Protein AF-0000000075248422 (afdb_homodimer)

Organism: NCBI:txid1955775

Foldseek 3Di:
DLLVVCVVLVHDSDDDPVVSVVVSVVSVCCVCCVVPCPVVVVCPVVPDEEEDEDDDDDDDPPVVRVVRRVVRRVVCVVVVQWDWDQAPNGIYTYGPVCNVVVNCVVCVVVVVVVVVVVVVVVVVVVVVVVVVVVVVVVVVVVVVVVVVVVVLVVLLVLLVVLVCCVPPVVNHDPVSVVSVVVNCCSVLWDFLQVLLCQCPPDNHDPPQVVSCVQQVDGSVCCNPQADAPLSRVLSRLSNSQVSDPPHDFDPCLVVLVNQLSVQCVVVSNDNPCCVPCPRSNNVSSVVNVVRRDD/DLLVLCVVLVHDSDDDPVVSVVVVVVSVCCVCCVVVCPVVVVCPVVPDEEEDEDFDDDDDPPVVRVVRCVVRRVVCVVVVQWDWDQAPNGIYTYGPVCNVVVNCVVCVVVVVVVVVVVVVVVVVVVVVVVVVVVVVVVVVVVVVVVVVVVVLVVLLVLLVVLVCCVPPVVNHDPVSVVSVVVNCCSVLWDFLQVLLCQQDDDPHDPPQVVSCQQQVDGSVCCNPQADAPLSRVLSRLSNSQVSDPVHDFDPCLVVLVNQLSVQCVVVSNDNPCCVPCPRSNNVSSVVNVVRRDD

Solvent-accessible surface area (backbone atoms only — not comparable to full-atom values): 31397 Å² total; per-residue (Å²): 110,70,50,60,57,28,49,75,70,72,41,85,61,80,78,54,69,73,57,53,51,49,51,51,49,49,50,48,46,49,53,49,39,54,70,59,46,51,74,72,53,74,72,50,79,62,52,52,31,50,25,35,43,44,32,80,34,61,66,60,57,63,71,54,34,49,52,49,34,48,52,46,43,51,49,43,52,73,67,62,44,58,38,77,44,71,54,95,83,40,64,34,35,25,21,82,67,21,47,61,34,53,49,33,42,65,42,42,60,59,50,51,51,52,40,53,52,50,51,51,50,37,52,51,51,50,53,48,38,53,52,50,52,51,48,40,53,52,47,51,52,51,39,54,58,40,48,55,46,41,50,53,46,50,42,43,48,49,17,44,54,30,45,30,29,44,72,66,66,65,66,54,48,73,65,30,52,50,40,34,55,53,20,44,44,62,61,64,30,39,47,60,67,67,53,28,54,42,51,42,85,88,87,40,59,78,62,60,65,58,49,25,72,40,50,67,45,55,45,70,49,45,71,73,52,60,76,32,64,70,59,51,50,49,32,15,50,48,20,26,49,68,53,33,85,84,55,82,73,58,91,57,50,63,58,32,48,49,49,24,49,51,34,31,56,73,53,67,47,57,71,57,45,76,79,38,74,81,36,68,38,29,47,27,46,53,56,34,59,69,65,54,82,132,111,70,49,60,56,28,50,74,70,74,40,86,61,82,79,54,69,71,56,53,50,52,51,49,51,47,50,48,47,48,52,50,40,54,69,57,48,51,73,72,53,73,72,50,82,61,53,52,31,49,25,35,44,43,32,80,33,61,65,60,58,62,72,55,34,49,53,49,34,48,53,45,42,51,47,43,52,74,67,63,45,58,39,76,44,70,55,94,83,39,64,34,37,25,22,82,67,20,47,59,32,52,48,33,41,66,43,44,61,60,50,51,52,52,41,52,52,49,51,50,50,35,52,52,50,50,53,48,37,54,52,51,52,49,48,40,54,51,47,50,51,51,40,55,58,38,50,56,46,41,50,53,47,49,40,43,47,48,17,44,54,31,45,29,29,44,73,67,66,64,67,54,47,74,66,30,51,51,39,34,56,52,22,45,45,61,62,64,29,40,47,60,66,67,52,27,54,44,52,40,88,87,91,42,58,78,62,59,65,59,48,25,70,40,50,70,45,54,44,69,50,44,71,73,52,62,74,33,64,70,59,51,51,50,32,14,48,49,20,25,49,70,54,32,85,85,55,83,73,58,90,58,50,65,59,32,48,50,49,24,49,52,34,31,57,75,54,69,47,58,70,57,46,76,80,37,75,80,37,66,37,30,46,27,47,52,57,35,60,70,65,53,83,132

Radius of gyration: 44.43 Å; Cα contacts (8 Å, |Δi|>4): 725; chains: 2; bounding box: 63×119×94 Å

InterPro domains:
  IPR003034 SAP domain [PS50800] (1-28)
  IPR036361 SAP domain superfamily [G3DSA:1.10.720.30] (1-45)

Structure (mmCIF, N/CA/C/O backbone):
data_AF-0000000075248422-model_v1
#
loop_
_entity.id
_entity.type
_entity.pdbx_description
1 polymer 'SAP domain-containing protein'
#
loop_
_atom_site.group_PDB
_atom_site.id
_atom_site.type_symbol
_atom_site.label_atom_id
_atom_site.label_alt_id
_atom_site.label_comp_id
_atom_site.label_asym_id
_atom_site.label_entity_id
_atom_site.label_seq_id
_atom_site.pdbx_PDB_ins_code
_atom_site.Cartn_x
_atom_site.Cartn_y
_atom_site.Cartn_z
_atom_site.occupancy
_atom_site.B_iso_or_equiv
_atom_site.auth_seq_id
_atom_site.auth_comp_id
_atom_site.auth_asym_id
_atom_site.auth_atom_id
_atom_site.pdbx_PDB_model_num
ATOM 1 N N . GLU A 1 1 ? -15.172 -48.062 13.805 1 65.5 1 GLU A N 1
ATOM 2 C CA . GLU A 1 1 ? -14.578 -47.781 12.492 1 65.5 1 GLU A CA 1
ATOM 3 C C . GLU A 1 1 ? -13.516 -48.844 12.156 1 65.5 1 GLU A C 1
ATOM 5 O O . GLU A 1 1 ? -13.492 -49.375 11.047 1 65.5 1 GLU A O 1
ATOM 10 N N . LEU A 1 2 ? -12.711 -49.25 13 1 71.62 2 LEU A N 1
ATOM 11 C CA . LEU A 1 2 ? -11.672 -50.25 12.766 1 71.62 2 LEU A CA 1
ATOM 12 C C . LEU A 1 2 ? -12.281 -51.625 12.484 1 71.62 2 LEU A C 1
ATOM 14 O O . LEU A 1 2 ? -11.844 -52.312 11.57 1 71.62 2 LEU A O 1
ATOM 18 N N . ARG A 1 3 ? -13.312 -52 13.094 1 71.31 3 ARG A N 1
ATOM 19 C CA . ARG A 1 3 ? -13.984 -53.281 12.883 1 71.31 3 ARG A CA 1
ATOM 20 C C . ARG A 1 3 ? -14.703 -53.281 11.539 1 71.31 3 ARG A C 1
ATOM 22 O O . ARG A 1 3 ? -14.711 -54.312 10.844 1 71.31 3 ARG A O 1
ATOM 29 N N . CYS A 1 4 ? -15.266 -52.188 11.148 1 72.88 4 CYS A N 1
ATOM 30 C CA . CYS A 1 4 ? -15.906 -52.094 9.844 1 72.88 4 CYS A CA 1
ATOM 31 C C . CYS A 1 4 ? -14.875 -52.219 8.727 1 72.88 4 CYS A C 1
ATOM 33 O O . CYS A 1 4 ? -15.125 -52.875 7.707 1 72.88 4 CYS A O 1
ATOM 35 N N . GLN A 1 5 ? -13.664 -51.656 8.781 1 71.06 5 GLN A N 1
ATOM 36 C CA . GLN A 1 5 ? -12.602 -51.75 7.789 1 71.06 5 GLN A CA 1
ATOM 37 C C . GLN A 1 5 ? -12.047 -53.188 7.715 1 71.06 5 GLN A C 1
ATOM 39 O O . GLN A 1 5 ? -11.773 -53.688 6.629 1 71.06 5 GLN A O 1
ATOM 44 N N . LEU A 1 6 ? -12.031 -53.844 8.719 1 70.62 6 LEU A N 1
ATOM 45 C CA . LEU A 1 6 ? -11.531 -55.219 8.734 1 70.62 6 LEU A CA 1
ATOM 46 C C . LEU A 1 6 ? -12.547 -56.156 8.117 1 70.62 6 LEU A C 1
ATOM 48 O O . LEU A 1 6 ? -12.18 -57.062 7.352 1 70.62 6 LEU A O 1
ATOM 52 N N . LYS A 1 7 ? -13.852 -55.969 8.352 1 69.81 7 LYS A N 1
ATOM 53 C CA . LYS A 1 7 ? -14.891 -56.781 7.754 1 69.81 7 LYS A CA 1
ATOM 54 C C . LYS A 1 7 ? -14.977 -56.562 6.246 1 69.81 7 LYS A C 1
ATOM 56 O O . LYS A 1 7 ? -15.195 -57.5 5.484 1 69.81 7 LYS A O 1
ATOM 61 N N . ALA A 1 8 ? -14.641 -55.375 5.812 1 69.31 8 ALA A N 1
ATOM 62 C CA . ALA A 1 8 ? -14.641 -55.062 4.383 1 69.31 8 ALA A CA 1
ATOM 63 C C . ALA A 1 8 ? -13.477 -55.75 3.67 1 69.31 8 ALA A C 1
ATOM 65 O O . ALA A 1 8 ? -13.578 -56.062 2.484 1 69.31 8 ALA A O 1
ATOM 66 N N . LEU A 1 9 ? -12.43 -56.062 4.398 1 66.81 9 LEU A N 1
ATOM 67 C CA . LEU A 1 9 ? -11.258 -56.75 3.846 1 66.81 9 LEU A CA 1
ATOM 68 C C . LEU A 1 9 ? -11.328 -58.25 4.105 1 66.81 9 LEU A C 1
ATOM 70 O O . LEU A 1 9 ? -10.406 -59 3.748 1 66.81 9 LEU A O 1
ATOM 74 N N . GLY A 1 10 ? -12.531 -58.812 4.574 1 67.12 10 GLY A N 1
ATOM 75 C CA . GLY A 1 10 ? -12.789 -60.219 4.848 1 67.12 10 GLY A CA 1
ATOM 76 C C . GLY A 1 10 ? -11.977 -60.75 6 1 67.12 10 GLY A C 1
ATOM 77 O O . GLY A 1 10 ? -11.75 -61.969 6.094 1 67.12 10 GLY A O 1
ATOM 78 N N . LEU A 1 11 ? -11.453 -59.875 6.828 1 68.5 11 LEU A N 1
ATOM 79 C CA . LEU A 1 11 ? -10.602 -60.312 7.926 1 68.5 11 LEU A CA 1
ATOM 80 C C . LEU A 1 11 ? -11.406 -60.438 9.219 1 68.5 11 LEU A C 1
ATOM 82 O O . LEU A 1 11 ? -12.453 -59.812 9.367 1 68.5 11 LEU A O 1
ATOM 86 N N . SER A 1 12 ? -11.039 -61.375 10.055 1 73.25 12 SER A N 1
ATOM 87 C CA . SER A 1 12 ? -11.711 -61.594 11.328 1 73.25 12 SER A CA 1
ATOM 88 C C . SER A 1 12 ? -11.719 -60.312 12.18 1 73.25 12 SER A C 1
ATOM 90 O O . SER A 1 12 ? -10.688 -59.656 12.336 1 73.25 12 SER A O 1
ATOM 92 N N . SER A 1 13 ? -12.82 -59.75 12.555 1 68.75 13 SER A N 1
ATOM 93 C CA . SER A 1 13 ? -13.039 -58.5 13.273 1 68.75 13 SER A CA 1
ATOM 94 C C . SER A 1 13 ? -13.148 -58.719 14.773 1 68.75 13 SER A C 1
ATOM 96 O O . SER A 1 13 ? -13.531 -57.812 15.523 1 68.75 13 SER A O 1
ATOM 98 N N . THR A 1 14 ? -12.82 -59.844 15.383 1 73.88 14 THR A N 1
ATOM 99 C CA . THR A 1 14 ? -12.922 -60.125 16.812 1 73.88 14 THR A CA 1
ATOM 100 C C . THR A 1 14 ? -11.562 -60 17.484 1 73.88 14 THR A C 1
ATOM 102 O O . THR A 1 14 ? -10.539 -60.375 16.906 1 73.88 14 THR A O 1
ATOM 105 N N . GLY A 1 15 ? -11.219 -59.25 18.641 1 66.12 15 GLY A N 1
ATOM 106 C CA . GLY A 1 15 ? -10.023 -59.094 19.453 1 66.12 15 GLY A CA 1
ATOM 107 C C . GLY A 1 15 ? -9.805 -57.656 19.922 1 66.12 15 GLY A C 1
ATOM 108 O O . GLY A 1 15 ? -10.664 -56.781 19.703 1 66.12 15 GLY A O 1
ATOM 109 N N . ARG A 1 16 ? -8.789 -57.344 20.625 1 71.75 16 ARG A N 1
ATOM 110 C CA . ARG A 1 16 ? -8.469 -56 21.156 1 71.75 16 ARG A CA 1
ATOM 111 C C . ARG A 1 16 ? -8.07 -55.062 20.047 1 71.75 16 ARG A C 1
ATOM 113 O O . ARG A 1 16 ? -7.582 -55.469 19 1 71.75 16 ARG A O 1
ATOM 120 N N . LYS A 1 17 ? -8.281 -53.719 20.266 1 69.62 17 LYS A N 1
ATOM 121 C CA . LYS A 1 17 ? -8.016 -52.688 19.281 1 69.62 17 LYS A CA 1
ATOM 122 C C . LYS A 1 17 ? -6.598 -52.812 18.719 1 69.62 17 LYS A C 1
ATOM 124 O O . LYS A 1 17 ? -6.379 -52.656 17.516 1 69.62 17 LYS A O 1
ATOM 129 N N . ALA A 1 18 ? -5.633 -53.031 19.594 1 75.31 18 ALA A N 1
ATOM 130 C CA . ALA A 1 18 ? -4.238 -53.125 19.172 1 75.31 18 ALA A CA 1
ATOM 131 C C . ALA A 1 18 ? -4.055 -54.281 18.203 1 75.31 18 ALA A C 1
ATOM 133 O O . ALA A 1 18 ? -3.316 -54.188 17.219 1 75.31 18 ALA A O 1
ATOM 134 N N . SER A 1 19 ? -4.691 -55.344 18.453 1 73.12 19 SER A N 1
ATOM 135 C CA . SER A 1 19 ? -4.617 -56.5 17.578 1 73.12 19 SER A CA 1
ATOM 136 C C . SER A 1 19 ? -5.352 -56.25 16.266 1 73.12 19 SER A C 1
ATOM 138 O O . SER A 1 19 ? -4.91 -56.688 15.203 1 73.12 19 SER A O 1
ATOM 140 N N . LEU A 1 20 ? -6.512 -55.562 16.359 1 71.81 20 LEU A N 1
ATOM 141 C CA . LEU A 1 20 ? -7.266 -55.219 15.148 1 71.81 20 LEU A CA 1
ATOM 142 C C . LEU A 1 20 ? -6.496 -54.25 14.289 1 71.81 20 LEU A C 1
ATOM 144 O O . LEU A 1 20 ? -6.477 -54.375 13.062 1 71.81 20 LEU A O 1
ATOM 148 N N . LEU A 1 21 ? -5.746 -53.344 14.828 1 73.94 21 LEU A N 1
ATOM 149 C CA . LEU A 1 21 ? -4.898 -52.375 14.117 1 73.94 21 LEU A CA 1
ATOM 150 C C . LEU A 1 21 ? -3.703 -53.094 13.484 1 73.94 21 LEU A C 1
ATOM 152 O O . LEU A 1 21 ? -3.318 -52.781 12.352 1 73.94 21 LEU A O 1
ATOM 156 N N . GLN A 1 22 ? -3.09 -54 14.102 1 72.44 22 GLN A N 1
ATOM 157 C CA . GLN A 1 22 ? -1.981 -54.781 13.555 1 72.44 22 GLN A CA 1
ATOM 158 C C . GLN A 1 22 ? -2.439 -55.656 12.391 1 72.44 22 GLN A C 1
ATOM 160 O O . GLN A 1 22 ? -1.735 -55.781 11.383 1 72.44 22 GLN A O 1
ATOM 165 N N . ARG A 1 23 ? -3.584 -56.219 12.43 1 72.56 23 ARG A N 1
ATOM 166 C CA . ARG A 1 23 ? -4.129 -57.031 11.328 1 72.56 23 ARG A CA 1
ATOM 167 C C . ARG A 1 23 ? -4.457 -56.156 10.133 1 72.56 23 ARG A C 1
ATOM 169 O O . ARG A 1 23 ? -4.223 -56.531 8.984 1 72.56 23 ARG A O 1
ATOM 176 N N . LEU A 1 24 ? -5.004 -55 10.383 1 69.12 24 LEU A N 1
ATOM 177 C CA . LEU A 1 24 ? -5.242 -54.031 9.297 1 69.12 24 LEU A CA 1
ATOM 178 C C . LEU A 1 24 ? -3.926 -53.562 8.695 1 69.12 24 LEU A C 1
ATOM 180 O O . LEU A 1 24 ? -3.803 -53.469 7.469 1 69.12 24 LEU A O 1
ATOM 184 N N . GLN A 1 25 ? -2.91 -53.281 9.398 1 66.5 25 GLN A N 1
ATOM 185 C CA . GLN A 1 25 ? -1.594 -52.906 8.898 1 66.5 25 GLN A CA 1
ATOM 186 C C . GLN A 1 25 ? -0.931 -54.062 8.156 1 66.5 25 GLN A C 1
ATOM 188 O O . GLN A 1 25 ? -0.332 -53.844 7.098 1 66.5 25 GLN A O 1
ATOM 193 N N . THR A 1 26 ? -0.982 -55.25 8.609 1 63.25 26 THR A N 1
ATOM 194 C CA . THR A 1 26 ? -0.448 -56.406 7.918 1 63.25 26 THR A CA 1
ATOM 195 C C . THR A 1 26 ? -1.216 -56.688 6.629 1 63.25 26 THR A C 1
ATOM 197 O O . THR A 1 26 ? -0.623 -57.031 5.609 1 63.25 26 THR A O 1
ATOM 200 N N . ALA A 1 27 ? -2.553 -56.594 6.637 1 58.62 27 ALA A N 1
ATOM 201 C CA . ALA A 1 27 ? -3.352 -56.781 5.422 1 58.62 27 ALA A CA 1
ATOM 202 C C . ALA A 1 27 ? -3.061 -55.656 4.426 1 58.62 27 ALA A C 1
ATOM 204 O O . ALA A 1 27 ? -2.998 -55.875 3.217 1 58.62 27 ALA A O 1
ATOM 205 N N . GLN A 1 28 ? -2.914 -54.469 4.895 1 53.09 28 GLN A N 1
ATOM 206 C CA . GLN A 1 28 ? -2.512 -53.375 4.023 1 53.09 28 GLN A CA 1
ATOM 207 C C . GLN A 1 28 ? -1.077 -53.562 3.539 1 53.09 28 GLN A C 1
ATOM 209 O O . GLN A 1 28 ? -0.762 -53.25 2.387 1 53.09 28 GLN A O 1
ATOM 214 N N . GLU A 1 29 ? -0.144 -54 4.328 1 53.44 29 GLU A N 1
ATOM 215 C CA . GLU A 1 29 ? 1.208 -54.344 3.904 1 53.44 29 GLU A CA 1
ATOM 216 C C . GLU A 1 29 ? 1.197 -55.531 2.961 1 53.44 29 GLU A C 1
ATOM 218 O O . GLU A 1 29 ? 1.965 -55.594 1.998 1 53.44 29 GLU A O 1
ATOM 223 N N . THR A 1 30 ? 0.415 -56.562 3.232 1 46.72 30 THR A N 1
ATOM 224 C CA . THR A 1 30 ? 0.281 -57.688 2.314 1 46.72 30 THR A CA 1
ATOM 225 C C . THR A 1 30 ? -0.408 -57.25 1.023 1 46.72 30 THR A C 1
ATOM 227 O O . THR A 1 30 ? -0.079 -57.75 -0.058 1 46.72 30 THR A O 1
ATOM 230 N N . LEU A 1 31 ? -1.504 -56.438 1.026 1 44.81 31 LEU A N 1
ATOM 231 C CA . LEU A 1 31 ? -2.098 -55.875 -0.186 1 44.81 31 LEU A CA 1
ATOM 232 C C . LEU A 1 31 ? -1.132 -54.906 -0.875 1 44.81 31 LEU A C 1
ATOM 234 O O . LEU A 1 31 ? -1.065 -54.875 -2.105 1 44.81 31 LEU A O 1
ATOM 238 N N . THR A 1 32 ? -0.406 -53.938 -0.139 1 42.31 32 THR A N 1
ATOM 239 C CA . THR A 1 32 ? 0.642 -53.125 -0.769 1 42.31 32 THR A CA 1
ATOM 240 C C . THR A 1 32 ? 1.822 -54 -1.169 1 42.31 32 THR A C 1
ATOM 242 O O . THR A 1 32 ? 2.514 -53.719 -2.148 1 42.31 32 THR A O 1
ATOM 245 N N . LYS A 1 33 ? 2.188 -54.938 -0.442 1 42.62 33 LYS A N 1
ATOM 246 C CA . LYS A 1 33 ? 3.234 -55.875 -0.832 1 42.62 33 LYS A CA 1
ATOM 247 C C . LYS A 1 33 ? 2.77 -56.75 -1.974 1 42.62 33 LYS A C 1
ATOM 249 O O . LYS A 1 33 ? 3.588 -57.312 -2.709 1 42.62 33 LYS A O 1
ATOM 254 N N . SER A 1 34 ? 1.463 -57.031 -1.855 1 31.78 34 SER A N 1
ATOM 255 C CA . SER A 1 34 ? 1.058 -57.844 -2.996 1 31.78 34 SER A CA 1
ATOM 256 C C . SER A 1 34 ? 1.136 -57.062 -4.297 1 31.78 34 SER A C 1
ATOM 258 O O . SER A 1 34 ? 1.411 -57.625 -5.355 1 31.78 34 SER A O 1
ATOM 260 N N . ASP A 1 35 ? 0.463 -55.719 -4.418 1 33.72 35 ASP A N 1
ATOM 261 C CA . ASP A 1 35 ? 0.598 -55.062 -5.711 1 33.72 35 ASP A CA 1
ATOM 262 C C . ASP A 1 35 ? 2.037 -54.594 -5.949 1 33.72 35 ASP A C 1
ATOM 264 O O . ASP A 1 35 ? 2.461 -54.438 -7.094 1 33.72 35 ASP A O 1
ATOM 268 N N . SER A 1 36 ? 2.623 -53.969 -4.871 1 31.75 36 SER A N 1
ATOM 269 C CA . SER A 1 36 ? 3.99 -53.531 -5.156 1 31.75 36 SER A CA 1
ATOM 270 C C . SER A 1 36 ? 4.949 -54.719 -5.16 1 31.75 36 SER A C 1
ATOM 272 O O . SER A 1 36 ? 6.156 -54.562 -5.324 1 31.75 36 SER A O 1
ATOM 274 N N . ALA A 1 37 ? 4.66 -55.719 -4.289 1 31.94 37 ALA A N 1
ATOM 275 C CA . ALA A 1 37 ? 5.633 -56.781 -4.43 1 31.94 37 ALA A CA 1
ATOM 276 C C . ALA A 1 37 ? 5.734 -57.25 -5.883 1 31.94 37 ALA A C 1
ATOM 278 O O . ALA A 1 37 ? 5 -58.156 -6.309 1 31.94 37 ALA A O 1
ATOM 279 N N . SER A 1 38 ? 5.504 -56.188 -6.703 1 27.86 38 SER A N 1
ATOM 280 C CA . SER A 1 38 ? 6.344 -56.531 -7.844 1 27.86 38 SER A CA 1
ATOM 281 C C . SER A 1 38 ? 7.691 -57.094 -7.387 1 27.86 38 SER A C 1
ATOM 283 O O . SER A 1 38 ? 8.359 -56.469 -6.543 1 27.86 38 SER A O 1
ATOM 285 N N . SER A 1 39 ? 7.746 -58.281 -7.152 1 30.44 39 SER A N 1
ATOM 286 C CA . SER A 1 39 ? 9 -59 -6.934 1 30.44 39 SER A CA 1
ATOM 287 C C . SER A 1 39 ? 10.188 -58.219 -7.492 1 30.44 39 SER A C 1
ATOM 289 O O . SER A 1 39 ? 10.328 -58.094 -8.711 1 30.44 39 SER A O 1
ATOM 291 N N . ASP A 1 40 ? 10.484 -57.125 -6.863 1 31.47 40 ASP A N 1
ATOM 292 C CA . ASP A 1 40 ? 11.883 -56.719 -6.984 1 31.47 40 ASP A CA 1
ATOM 293 C C . ASP A 1 40 ? 12.828 -57.906 -6.77 1 31.47 40 ASP A C 1
ATOM 295 O O . ASP A 1 40 ? 13.32 -58.094 -5.66 1 31.47 40 ASP A O 1
ATOM 299 N N . SER A 1 41 ? 12.445 -59.156 -6.828 1 31.78 41 SER A N 1
ATOM 300 C CA . SER A 1 41 ? 13.609 -60.031 -6.883 1 31.78 41 SER A CA 1
ATOM 301 C C . SER A 1 41 ? 14.797 -59.344 -7.547 1 31.78 41 SER A C 1
ATOM 303 O O . SER A 1 41 ? 14.625 -58.562 -8.484 1 31.78 41 SER A O 1
ATOM 305 N N . PRO A 1 42 ? 15.898 -59.031 -6.73 1 32.91 42 PRO A N 1
ATOM 306 C CA . PRO A 1 42 ? 17.062 -58.594 -7.5 1 32.91 42 PRO A CA 1
ATOM 307 C C . PRO A 1 42 ? 16.984 -58.969 -8.969 1 32.91 42 PRO A C 1
ATOM 309 O O . PRO A 1 42 ? 16.594 -60.094 -9.297 1 32.91 42 PRO A O 1
ATOM 312 N N . GLN A 1 43 ? 16.469 -58.062 -9.766 1 34.03 43 GLN A N 1
ATOM 313 C CA . GLN A 1 43 ? 16.625 -58.406 -11.172 1 34.03 43 GLN A CA 1
ATOM 314 C C . GLN A 1 43 ? 17.906 -59.219 -11.391 1 34.03 43 GLN A C 1
ATOM 316 O O . GLN A 1 43 ? 19.016 -58.688 -11.266 1 34.03 43 GLN A O 1
ATOM 321 N N . THR A 1 44 ? 18.078 -60.25 -10.641 1 37.78 44 THR A N 1
ATOM 322 C CA . THR A 1 44 ? 19.125 -61.094 -11.219 1 37.78 44 THR A CA 1
ATOM 323 C C . THR A 1 44 ? 19.344 -60.75 -12.695 1 37.78 44 THR A C 1
ATOM 325 O O . THR A 1 44 ? 18.422 -60.312 -13.383 1 37.78 44 THR A O 1
ATOM 328 N N . PRO A 1 45 ? 20.516 -60.312 -13.117 1 43.47 45 PRO A N 1
ATOM 329 C CA . PRO A 1 45 ? 20.625 -60.062 -14.555 1 43.47 45 PRO A CA 1
ATOM 330 C C . PRO A 1 45 ? 19.5 -60.719 -15.352 1 43.47 45 PRO A C 1
ATOM 332 O O . PRO A 1 45 ? 19.281 -61.906 -15.227 1 43.47 45 PRO A O 1
ATOM 335 N N . ASP A 1 46 ? 18.281 -60.188 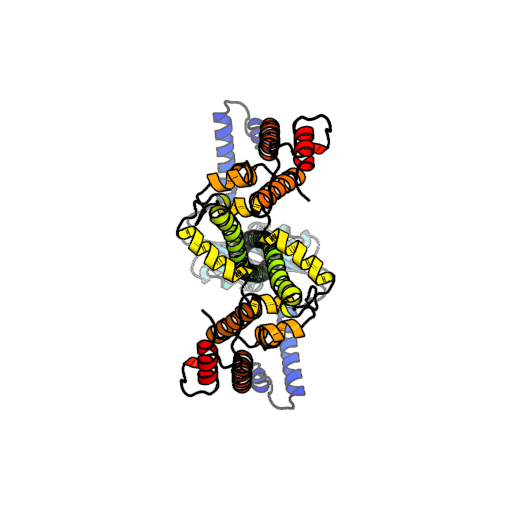-15.32 1 52.97 46 ASP A N 1
ATOM 336 C CA . ASP A 1 46 ? 17.016 -60.625 -15.898 1 52.97 46 ASP A CA 1
ATOM 337 C C . ASP A 1 46 ? 17.266 -61.719 -16.969 1 52.97 46 ASP A C 1
ATOM 339 O O . ASP A 1 46 ? 17.828 -61.406 -18.016 1 52.97 46 ASP A O 1
ATOM 343 N N . VAL A 1 47 ? 17.531 -62.812 -16.422 1 73 47 VAL A N 1
ATOM 344 C CA . VAL A 1 47 ? 17.922 -64 -17.125 1 73 47 VAL A CA 1
ATOM 345 C C . VAL A 1 47 ? 16.922 -64.312 -18.234 1 73 47 VAL A C 1
ATOM 347 O O . VAL A 1 47 ? 17.172 -65.188 -19.094 1 73 47 VAL A O 1
ATOM 350 N N . HIS A 1 48 ? 15.797 -63.562 -18.109 1 86.62 48 HIS A N 1
ATOM 351 C CA . HIS A 1 48 ? 14.844 -63.875 -19.156 1 86.62 48 HIS A CA 1
ATOM 352 C C . HIS A 1 48 ? 14.438 -62.625 -19.922 1 86.62 48 HIS A C 1
ATOM 354 O O . HIS A 1 48 ? 14.539 -61.5 -19.406 1 86.62 48 HIS A O 1
ATOM 360 N N . CYS A 1 49 ? 14.266 -62.656 -21.062 1 89.75 49 CYS A N 1
ATOM 361 C CA . CYS A 1 49 ? 13.719 -61.594 -21.875 1 89.75 49 CYS A CA 1
ATOM 362 C C . CYS A 1 49 ? 12.5 -62.062 -22.672 1 89.75 49 CYS A C 1
ATOM 364 O O . CYS A 1 49 ? 12.188 -63.25 -22.672 1 89.75 49 CYS A O 1
ATOM 366 N N . ASP A 1 50 ? 11.75 -61.125 -23.141 1 91.94 50 ASP A N 1
ATOM 367 C CA . ASP A 1 50 ? 10.531 -61.469 -23.859 1 91.94 50 ASP A CA 1
ATOM 368 C C . ASP A 1 50 ? 10.789 -61.531 -25.375 1 91.94 50 ASP A C 1
ATOM 370 O O . ASP A 1 50 ? 11.633 -60.781 -25.891 1 91.94 50 ASP A O 1
ATOM 374 N N . ALA A 1 51 ? 10.219 -62.469 -25.984 1 95.31 51 ALA A N 1
ATOM 375 C CA . ALA A 1 51 ? 10.109 -62.531 -27.453 1 95.31 51 ALA A CA 1
ATOM 376 C C . ALA A 1 51 ? 8.711 -62.156 -27.906 1 95.31 51 ALA A C 1
ATOM 378 O O . ALA A 1 51 ? 7.715 -62.625 -27.344 1 95.31 51 ALA A O 1
ATOM 379 N N . ILE A 1 52 ? 8.672 -61.219 -28.891 1 94.94 52 ILE A N 1
ATOM 380 C CA . ILE A 1 52 ? 7.391 -60.688 -29.344 1 94.94 52 ILE A CA 1
ATOM 381 C C . ILE A 1 52 ? 7.25 -60.906 -30.844 1 94.94 52 ILE A C 1
ATOM 383 O O . ILE A 1 52 ? 8.148 -60.562 -31.609 1 94.94 52 ILE A O 1
ATOM 387 N N . ALA A 1 53 ? 6.223 -61.469 -31.281 1 95.75 53 ALA A N 1
ATOM 388 C CA . ALA A 1 53 ? 5.863 -61.562 -32.688 1 95.75 53 ALA A CA 1
ATOM 389 C C . ALA A 1 53 ? 4.52 -60.906 -32.969 1 95.75 53 ALA A C 1
ATOM 391 O O . ALA A 1 53 ? 3.545 -61.125 -32.25 1 95.75 53 ALA A O 1
ATOM 392 N N . VAL A 1 54 ? 4.559 -60.031 -33.969 1 95 54 VAL A N 1
ATOM 393 C CA . VAL A 1 54 ? 3.336 -59.312 -34.281 1 95 54 VAL A CA 1
ATOM 394 C C . VAL A 1 54 ? 3.021 -59.5 -35.781 1 95 54 VAL A C 1
ATOM 396 O O . VAL A 1 54 ? 3.928 -59.531 -36.625 1 95 54 VAL A O 1
ATOM 399 N N . ALA A 1 55 ? 1.798 -59.719 -36.094 1 95.06 55 ALA A N 1
ATOM 400 C CA . ALA A 1 55 ? 1.315 -59.812 -37.469 1 95.06 55 ALA A CA 1
ATOM 401 C C . ALA A 1 55 ? -0.012 -59.062 -37.625 1 95.06 55 ALA A C 1
ATOM 403 O O . ALA A 1 55 ? -0.774 -58.938 -36.656 1 95.06 55 ALA A O 1
ATOM 404 N N . THR A 1 56 ? -0.235 -58.625 -38.812 1 93.5 56 THR A N 1
ATOM 405 C CA . THR A 1 56 ? -1.479 -57.906 -39.125 1 93.5 56 THR A CA 1
ATOM 406 C C . THR A 1 56 ? -2.514 -58.875 -39.688 1 93.5 56 THR A C 1
ATOM 408 O O . THR A 1 56 ? -2.203 -59.656 -40.594 1 93.5 56 THR A O 1
ATOM 411 N N . ILE A 1 57 ? -3.695 -58.781 -39.094 1 93.06 57 ILE A N 1
ATOM 412 C CA . ILE A 1 57 ? -4.758 -59.688 -39.562 1 93.06 57 ILE A CA 1
ATOM 413 C C . ILE A 1 57 ? -6 -58.875 -39.906 1 93.06 57 ILE A C 1
ATOM 415 O O . ILE A 1 57 ? -6.121 -57.719 -39.5 1 93.06 57 ILE A O 1
ATOM 419 N N . GLU A 1 58 ? -6.859 -59.438 -40.719 1 91.12 58 GLU A N 1
ATOM 420 C CA . GLU A 1 58 ? -8.117 -58.781 -41.094 1 91.12 58 GLU A CA 1
ATOM 421 C C . GLU A 1 58 ? -9.18 -59 -40.031 1 91.12 58 GLU A C 1
ATOM 423 O O . GLU A 1 58 ? -9.266 -60.062 -39.438 1 91.12 58 GLU A O 1
ATOM 428 N N . ILE A 1 59 ? -9.961 -57.969 -39.812 1 90 59 ILE A N 1
ATOM 429 C CA . ILE A 1 59 ? -11.008 -58.031 -38.812 1 90 59 ILE A CA 1
ATOM 430 C C . ILE A 1 59 ? -12.156 -58.906 -39.312 1 90 59 ILE A C 1
ATOM 432 O O . ILE A 1 59 ? -12.625 -58.719 -40.438 1 90 59 ILE A O 1
ATOM 436 N N . ALA A 1 60 ? -12.406 -59.969 -38.594 1 89.25 60 ALA A N 1
ATOM 437 C CA . ALA A 1 60 ? -13.469 -60.906 -38.938 1 89.25 60 ALA A CA 1
ATOM 438 C C . ALA A 1 60 ? -14.062 -61.5 -37.656 1 89.25 60 ALA A C 1
ATOM 440 O O . ALA A 1 60 ? -13.992 -60.906 -36.594 1 89.25 60 ALA A O 1
ATOM 441 N N . ASP A 1 61 ? -14.828 -62.531 -37.844 1 91.62 61 ASP A N 1
ATOM 442 C CA . ASP A 1 61 ? -15.32 -63.281 -36.656 1 91.62 61 ASP A CA 1
ATOM 443 C C . ASP A 1 61 ? -14.172 -63.781 -35.812 1 91.62 61 ASP A C 1
ATOM 445 O O . ASP A 1 61 ? -13.117 -64.125 -36.312 1 91.62 61 ASP A O 1
ATOM 449 N N . PRO A 1 62 ? -14.305 -63.719 -34.5 1 90.38 62 PRO A N 1
ATOM 450 C CA . PRO A 1 62 ? -13.227 -64.062 -33.562 1 90.38 62 PRO A CA 1
ATOM 451 C C . PRO A 1 62 ? -12.562 -65.375 -33.938 1 90.38 62 PRO A C 1
ATOM 453 O O . PRO A 1 62 ? -11.336 -65.5 -33.875 1 90.38 62 PRO A O 1
ATOM 456 N N . GLU A 1 63 ? -13.297 -66.375 -34.344 1 91.75 63 GLU A N 1
ATOM 457 C CA . GLU A 1 63 ? -12.727 -67.688 -34.688 1 91.75 63 GLU A CA 1
ATOM 458 C C . GLU A 1 63 ? -11.836 -67.562 -35.906 1 91.75 63 GLU A C 1
ATOM 460 O O . GLU A 1 63 ? -10.758 -68.188 -35.969 1 91.75 63 GLU A O 1
ATOM 465 N N . ILE A 1 64 ? -12.305 -66.75 -36.812 1 92.88 64 ILE A N 1
ATOM 466 C CA . ILE A 1 64 ? -11.539 -66.562 -38.031 1 92.88 64 ILE A CA 1
ATOM 467 C C . ILE A 1 64 ? -10.281 -65.75 -37.75 1 92.88 64 ILE A C 1
ATOM 469 O O . ILE A 1 64 ? -9.219 -66 -38.312 1 92.88 64 ILE A O 1
ATOM 473 N N . MET A 1 65 ? -10.438 -64.875 -36.875 1 92.69 65 MET A N 1
ATOM 474 C CA . MET A 1 65 ? -9.312 -64 -36.531 1 92.69 65 MET A CA 1
ATOM 475 C C . MET A 1 65 ? -8.203 -64.812 -35.844 1 92.69 65 MET A C 1
ATOM 477 O O . MET A 1 65 ? -7.023 -64.562 -36.125 1 92.69 65 MET A O 1
ATOM 481 N N . ILE A 1 66 ? -8.625 -65.75 -35 1 93.81 66 ILE A N 1
ATOM 482 C CA . ILE A 1 66 ? -7.648 -66.562 -34.281 1 93.81 66 ILE A CA 1
ATOM 483 C C . ILE A 1 66 ? -6.914 -67.438 -35.25 1 93.81 66 ILE A C 1
ATOM 485 O O . ILE A 1 66 ? -5.691 -67.625 -35.188 1 93.81 66 ILE A O 1
ATOM 489 N N . GLU A 1 67 ? -7.664 -68 -36.188 1 94.06 67 GLU A N 1
ATOM 490 C CA . GLU A 1 67 ? -7.059 -68.875 -37.188 1 94.06 67 GLU A CA 1
ATOM 491 C C . GLU A 1 67 ? -6.086 -68.125 -38.094 1 94.06 67 GLU A C 1
ATOM 493 O O . GLU A 1 67 ? -4.977 -68.562 -38.344 1 94.06 67 GLU A O 1
ATOM 498 N N . GLN A 1 68 ? -6.543 -66.938 -38.531 1 93.88 68 GLN A N 1
ATOM 499 C CA . GLN A 1 68 ? -5.691 -66.125 -39.344 1 93.88 68 GLN A CA 1
ATOM 500 C C . GLN A 1 68 ? -4.441 -65.688 -38.594 1 93.88 68 GLN A C 1
ATOM 502 O O . GLN A 1 68 ? -3.346 -65.625 -39.156 1 93.88 68 GLN A O 1
ATOM 507 N N . ALA A 1 69 ? -4.629 -65.375 -37.344 1 95.25 69 ALA A N 1
ATOM 508 C CA . ALA A 1 69 ? -3.508 -65 -36.5 1 95.25 69 ALA A CA 1
ATOM 509 C C . ALA A 1 69 ? -2.475 -66.062 -36.406 1 95.25 69 ALA A C 1
ATOM 511 O O . ALA A 1 69 ? -1.271 -65.812 -36.5 1 95.25 69 ALA A O 1
ATOM 512 N N . GLN A 1 70 ? -2.926 -67.312 -36.156 1 94.81 70 GLN A N 1
ATOM 513 C CA . GLN A 1 70 ? -2.029 -68.438 -36.062 1 94.81 70 GLN A CA 1
ATOM 514 C C . GLN A 1 70 ? -1.201 -68.625 -37.312 1 94.81 70 GLN A C 1
ATOM 516 O O . GLN A 1 70 ? 0.017 -68.812 -37.25 1 94.81 70 GLN A O 1
ATOM 521 N N . GLU A 1 71 ? -1.891 -68.5 -38.438 1 93.75 71 GLU A N 1
ATOM 522 C CA . GLU A 1 71 ? -1.219 -68.625 -39.719 1 93.75 71 GLU A CA 1
ATOM 523 C C . GLU A 1 71 ? -0.206 -67.562 -39.969 1 93.75 71 GLU A C 1
ATOM 525 O O . GLU A 1 71 ? 0.939 -67.812 -40.344 1 93.75 71 GLU A O 1
ATOM 530 N N . MET A 1 72 ? -0.634 -66.312 -39.75 1 94.38 72 MET A N 1
ATOM 531 C CA . MET A 1 72 ? 0.205 -65.188 -40.062 1 94.38 72 MET A CA 1
ATOM 532 C C . MET A 1 72 ? 1.384 -65.062 -39.094 1 94.38 72 MET A C 1
ATOM 534 O O . MET A 1 72 ? 2.49 -64.75 -39.5 1 94.38 72 MET A O 1
ATOM 538 N N . LEU A 1 73 ? 1.199 -65.438 -37.844 1 94.94 73 LEU A N 1
ATOM 539 C CA . LEU A 1 73 ? 2.277 -65.375 -36.875 1 94.94 73 LEU A CA 1
ATOM 540 C C . LEU A 1 73 ? 3.291 -66.5 -37.125 1 94.94 73 LEU A C 1
ATOM 542 O O . LEU A 1 73 ? 4.5 -66.25 -37.062 1 94.94 73 LEU A O 1
ATOM 546 N N . LYS A 1 74 ? 2.76 -67.688 -37.406 1 93.25 74 LYS A N 1
ATOM 547 C CA . LYS A 1 74 ? 3.656 -68.812 -37.781 1 93.25 74 LYS A CA 1
ATOM 548 C C . LYS A 1 74 ? 4.465 -68.438 -39.031 1 93.25 74 LYS A C 1
ATOM 550 O O . LYS A 1 74 ? 5.652 -68.75 -39.094 1 93.25 74 LYS A O 1
ATOM 555 N N . GLY A 1 75 ? 3.803 -67.75 -39.969 1 91.69 75 GLY A N 1
ATOM 556 C CA . GLY A 1 75 ? 4.492 -67.312 -41.156 1 91.69 75 GLY A CA 1
ATOM 557 C C . GLY A 1 75 ? 5.609 -66.375 -40.875 1 91.69 75 GLY A C 1
ATOM 558 O O . GLY A 1 75 ? 6.695 -66.438 -41.438 1 91.69 75 GLY A O 1
ATOM 559 N N . ALA A 1 76 ? 5.352 -65.438 -39.969 1 90.69 76 ALA A N 1
ATOM 560 C CA . ALA A 1 76 ? 6.355 -64.5 -39.594 1 90.69 76 ALA A CA 1
ATOM 561 C C . ALA A 1 76 ? 7.543 -65.125 -38.906 1 90.69 76 ALA A C 1
ATOM 563 O O . ALA A 1 76 ? 8.688 -64.688 -39.094 1 90.69 76 ALA A O 1
ATOM 564 N N . ILE A 1 77 ? 7.301 -66.125 -38.094 1 90.5 77 ILE A N 1
ATOM 565 C CA . ILE A 1 77 ? 8.328 -66.812 -37.344 1 90.5 77 ILE A CA 1
ATOM 566 C C . ILE A 1 77 ? 9.148 -67.688 -38.281 1 90.5 77 ILE A C 1
ATOM 568 O O . ILE A 1 77 ? 10.375 -67.75 -38.219 1 90.5 77 ILE A O 1
ATOM 572 N N . ASP A 1 78 ? 8.469 -68.375 -39.219 1 87.75 78 ASP A N 1
ATOM 573 C CA . ASP A 1 78 ? 9.109 -69.312 -40.125 1 87.75 78 ASP A CA 1
ATOM 574 C C . ASP A 1 78 ? 9.953 -68.625 -41.156 1 87.75 78 ASP A C 1
ATOM 576 O O . ASP A 1 78 ? 10.953 -69.125 -41.656 1 87.75 78 ASP A O 1
ATOM 580 N N . ASN A 1 79 ? 9.594 -67.375 -41.469 1 89.25 79 ASN A N 1
ATOM 581 C CA . ASN A 1 79 ? 10.328 -66.625 -42.5 1 89.25 79 ASN A CA 1
ATOM 582 C C . ASN A 1 79 ? 11.508 -65.812 -41.875 1 89.25 79 ASN A C 1
ATOM 584 O O . ASN A 1 79 ? 12.016 -64.875 -42.469 1 89.25 79 ASN A O 1
ATOM 588 N N . HIS A 1 80 ? 11.891 -66.188 -40.656 1 84.62 80 HIS A N 1
ATOM 589 C CA . HIS A 1 80 ? 13.055 -65.625 -39.938 1 84.62 80 HIS A CA 1
ATOM 590 C C . HIS A 1 80 ? 12.992 -64.125 -39.812 1 84.62 80 HIS A C 1
ATOM 592 O O . HIS A 1 80 ? 13.984 -63.438 -40.031 1 84.62 80 HIS A O 1
ATOM 598 N N . GLN A 1 81 ? 11.797 -63.781 -39.438 1 86.88 81 GLN A N 1
ATOM 599 C CA . GLN A 1 81 ? 11.617 -62.312 -39.281 1 86.88 81 GLN A CA 1
ATOM 600 C C . GLN A 1 81 ? 11.992 -61.844 -37.906 1 86.88 81 GLN A C 1
ATOM 602 O O . GLN A 1 81 ? 12.078 -60.656 -37.625 1 86.88 81 GLN A O 1
ATOM 607 N N . LEU A 1 82 ? 12.297 -62.906 -37.094 1 93.62 82 LEU A N 1
ATOM 608 C CA . LEU A 1 82 ? 12.648 -62.562 -35.719 1 93.62 82 LEU A CA 1
ATOM 609 C C . LEU A 1 82 ? 14.094 -62.094 -35.656 1 93.62 82 LEU A C 1
ATOM 611 O O . LEU A 1 82 ? 14.984 -62.719 -36.25 1 93.62 82 LEU A O 1
ATOM 615 N N . GLN A 1 83 ? 14.297 -60.875 -35.031 1 93.88 83 GLN A N 1
ATOM 616 C CA . GLN A 1 83 ? 15.625 -60.312 -34.844 1 93.88 83 GLN A CA 1
ATOM 617 C C . GLN A 1 83 ? 15.852 -59.906 -33.375 1 93.88 83 GLN A C 1
ATOM 619 O O . GLN A 1 83 ? 14.906 -59.562 -32.656 1 93.88 83 GLN A O 1
ATOM 624 N N . TYR A 1 84 ? 17.094 -60.156 -33.031 1 93.12 84 TYR A N 1
ATOM 625 C CA . TYR A 1 84 ? 17.484 -59.625 -31.734 1 93.12 84 TYR A CA 1
ATOM 626 C C . TYR A 1 84 ? 17.688 -58.125 -31.781 1 93.12 84 TYR A C 1
ATOM 628 O O . TYR A 1 84 ? 18.328 -57.594 -32.688 1 93.12 84 TYR A O 1
ATOM 636 N N . GLN A 1 85 ? 17.062 -57.344 -30.75 1 91.06 85 GLN A N 1
ATOM 637 C CA . GLN A 1 85 ? 17.219 -55.906 -30.641 1 91.06 85 GLN A CA 1
ATOM 638 C C . GLN A 1 85 ? 17.281 -55.469 -29.188 1 91.06 85 GLN A C 1
ATOM 640 O O . GLN A 1 85 ? 16.75 -56.125 -28.312 1 91.06 85 GLN A O 1
ATOM 645 N N . THR A 1 86 ? 18.047 -54.469 -29.047 1 89.94 86 THR A N 1
ATOM 646 C CA . THR A 1 86 ? 18.047 -53.781 -27.75 1 89.94 86 THR A CA 1
ATOM 647 C C . THR A 1 86 ? 17.203 -52.5 -27.828 1 89.94 86 THR A C 1
ATOM 649 O O . THR A 1 86 ? 17.516 -51.594 -28.594 1 89.94 86 THR A O 1
ATOM 652 N N . ILE A 1 87 ? 16.141 -52.594 -27.172 1 87.94 87 ILE A N 1
ATOM 653 C CA . ILE A 1 87 ? 15.258 -51.438 -27.125 1 87.94 87 ILE A CA 1
ATOM 654 C C . ILE A 1 87 ? 15.312 -50.781 -25.734 1 87.94 87 ILE A C 1
ATOM 656 O O . ILE A 1 87 ? 15.008 -51.438 -24.734 1 87.94 87 ILE A O 1
ATOM 660 N N . ARG A 1 88 ? 15.727 -49.656 -25.656 1 83.94 88 ARG A N 1
ATOM 661 C CA . ARG A 1 88 ? 15.867 -48.906 -24.406 1 83.94 88 ARG A CA 1
ATOM 662 C C . ARG A 1 88 ? 16.75 -49.656 -23.422 1 83.94 88 ARG A C 1
ATOM 664 O O . ARG A 1 88 ? 16.422 -49.719 -22.234 1 83.94 88 ARG A O 1
ATOM 671 N N . GLY A 1 89 ? 17.656 -50.375 -23.969 1 81.38 89 GLY A N 1
ATOM 672 C CA . GLY A 1 89 ? 18.625 -51.062 -23.141 1 81.38 89 GLY A CA 1
ATOM 673 C C . GLY A 1 89 ? 18.188 -52.469 -22.734 1 81.38 89 GLY A C 1
ATOM 674 O O . GLY A 1 89 ? 18.906 -53.156 -22.016 1 81.38 89 GLY A O 1
ATOM 675 N N . MET A 1 90 ? 17 -52.812 -23.141 1 86.81 90 MET A N 1
ATOM 676 C CA . MET A 1 90 ? 16.484 -54.125 -22.797 1 86.81 90 MET A CA 1
ATOM 677 C C . MET A 1 90 ? 16.516 -55.062 -24 1 86.81 90 MET A C 1
ATOM 679 O O . MET A 1 90 ? 16.109 -54.688 -25.094 1 86.81 90 MET A O 1
ATOM 683 N N . PRO A 1 91 ? 16.969 -56.188 -23.766 1 90.75 91 PRO A N 1
ATOM 684 C CA . PRO A 1 91 ? 17 -57.156 -24.875 1 90.75 91 PRO A CA 1
ATOM 685 C C . PRO A 1 91 ? 15.625 -57.719 -25.203 1 90.75 91 PRO A C 1
ATOM 687 O O . PRO A 1 91 ? 14.836 -58 -24.312 1 90.75 91 PRO A O 1
ATOM 690 N N . VAL A 1 92 ? 15.398 -57.781 -26.453 1 92.44 92 VAL A N 1
ATOM 691 C CA . VAL A 1 92 ? 14.125 -58.312 -26.922 1 92.44 92 VAL A CA 1
ATOM 692 C C . VAL A 1 92 ? 14.312 -58.969 -28.281 1 92.44 92 VAL A C 1
ATOM 694 O O . VAL A 1 92 ? 15.141 -58.531 -29.078 1 92.44 92 VAL A O 1
ATOM 697 N N . VAL A 1 93 ? 13.656 -60.062 -28.469 1 94.5 93 VAL A N 1
ATOM 698 C CA . VAL A 1 93 ? 13.586 -60.688 -29.781 1 94.5 93 VAL A CA 1
ATOM 699 C C . VAL A 1 93 ? 12.219 -60.406 -30.406 1 94.5 93 VAL A C 1
ATOM 701 O O . VAL A 1 93 ? 11.188 -60.75 -29.828 1 94.5 93 VAL A O 1
ATOM 704 N N . THR A 1 94 ? 12.281 -59.688 -31.469 1 94.62 94 THR A N 1
ATOM 705 C CA . THR A 1 94 ? 11 -59.312 -32.062 1 94.62 94 THR A CA 1
ATOM 706 C C . THR A 1 94 ? 11.133 -59.188 -33.562 1 94.62 94 THR A C 1
ATOM 708 O O . THR A 1 94 ? 12.242 -59.188 -34.125 1 94.62 94 THR A O 1
ATOM 711 N N . ASN A 1 95 ? 9.938 -59.281 -34.25 1 94.12 95 ASN A N 1
ATOM 712 C CA . ASN A 1 95 ? 9.906 -58.906 -35.688 1 94.12 95 ASN A CA 1
ATOM 713 C C . ASN A 1 95 ? 9.688 -57.406 -35.875 1 94.12 95 ASN A C 1
ATOM 715 O O . ASN A 1 95 ? 9.578 -56.656 -34.875 1 94.12 95 ASN A O 1
ATOM 719 N N . GLN A 1 96 ? 9.719 -56.906 -37.094 1 91.88 96 GLN A N 1
ATOM 720 C CA . GLN A 1 96 ? 9.68 -55.469 -37.375 1 91.88 96 GLN A CA 1
ATOM 721 C C . GLN A 1 96 ? 8.43 -54.812 -36.781 1 91.88 96 GLN A C 1
ATOM 723 O O . GLN A 1 96 ? 8.508 -53.75 -36.156 1 91.88 96 GLN A O 1
ATOM 728 N N . GLN A 1 97 ? 7.301 -55.531 -36.844 1 91.12 97 GLN A N 1
ATOM 729 C CA . GLN A 1 97 ? 6.035 -54.969 -36.375 1 91.12 97 GLN A CA 1
ATOM 730 C C . GLN A 1 97 ? 5.98 -54.969 -34.844 1 91.12 97 GLN A C 1
ATOM 732 O O . GLN A 1 97 ? 5.258 -54.188 -34.25 1 91.12 97 GLN A O 1
ATOM 737 N N . GLY A 1 98 ? 6.711 -55.875 -34.25 1 93.5 98 GLY A N 1
ATOM 738 C CA . GLY A 1 98 ? 6.707 -56 -32.812 1 93.5 98 GLY A CA 1
ATOM 739 C C . GLY A 1 98 ? 7.543 -54.938 -32.125 1 93.5 98 GLY A C 1
ATOM 740 O O . GLY A 1 98 ? 7.414 -54.75 -30.906 1 93.5 98 GLY A O 1
ATOM 741 N N . VAL A 1 99 ? 8.383 -54.219 -32.812 1 91.81 99 VAL A N 1
ATOM 742 C CA . VAL A 1 99 ? 9.289 -53.219 -32.25 1 91.81 99 VAL A CA 1
ATOM 743 C C . VAL A 1 99 ? 8.484 -52.125 -31.578 1 91.81 99 VAL A C 1
ATOM 745 O O . VAL A 1 99 ? 8.836 -51.656 -30.469 1 91.81 99 VAL A O 1
ATOM 748 N N . ARG A 1 100 ? 7.352 -51.688 -32.156 1 89.69 100 ARG A N 1
ATOM 749 C CA . ARG A 1 100 ? 6.547 -50.594 -31.625 1 89.69 100 ARG A CA 1
ATOM 750 C C . ARG A 1 100 ? 5.926 -50.969 -30.281 1 89.69 100 ARG A C 1
ATOM 752 O O . ARG A 1 100 ? 5.836 -50.156 -29.375 1 89.69 100 ARG A O 1
ATOM 759 N N . TYR A 1 101 ? 5.535 -52.281 -30.219 1 92.06 101 TYR A N 1
ATOM 760 C CA . TYR A 1 101 ? 4.93 -52.75 -28.984 1 92.06 101 TYR A CA 1
ATOM 761 C C . TYR A 1 101 ? 5.965 -52.875 -27.875 1 92.06 101 TYR A C 1
ATOM 763 O O . TYR A 1 101 ? 5.688 -52.531 -26.734 1 92.06 101 TYR A O 1
ATOM 771 N N . ALA A 1 102 ? 7.164 -53.312 -28.234 1 91.5 102 ALA A N 1
ATOM 772 C CA . ALA A 1 102 ? 8.242 -53.406 -27.266 1 91.5 102 ALA A CA 1
ATOM 773 C C . ALA A 1 102 ? 8.648 -52 -26.766 1 91.5 102 ALA A C 1
ATOM 775 O O . ALA A 1 102 ? 8.805 -51.781 -25.562 1 91.5 102 ALA A O 1
ATOM 776 N N . LYS A 1 103 ? 8.812 -51.062 -27.672 1 89.75 103 LYS A N 1
ATOM 777 C CA . LYS A 1 103 ? 9.188 -49.719 -27.328 1 89.75 103 LYS A CA 1
ATOM 778 C C . LYS A 1 103 ? 8.172 -49.062 -26.375 1 89.75 103 LYS A C 1
ATOM 780 O O . LYS A 1 103 ? 8.547 -48.5 -25.359 1 89.75 103 LYS A O 1
ATOM 785 N N . ASP A 1 104 ? 6.918 -49.219 -26.75 1 88.38 104 ASP A N 1
ATOM 786 C CA . ASP A 1 104 ? 5.84 -48.656 -25.953 1 88.38 104 ASP A CA 1
ATOM 787 C C . ASP A 1 104 ? 5.797 -49.25 -24.562 1 88.38 104 ASP A C 1
ATOM 789 O O . ASP A 1 104 ? 5.543 -48.562 -23.578 1 88.38 104 ASP A O 1
ATOM 793 N N . HIS A 1 105 ? 6.059 -50.531 -24.562 1 89.38 105 HIS A N 1
ATOM 794 C CA . HIS A 1 105 ? 6.059 -51.219 -23.281 1 89.38 105 HIS A CA 1
ATOM 795 C C . HIS A 1 105 ? 7.184 -50.719 -22.375 1 89.38 105 HIS A C 1
ATOM 797 O O . HIS A 1 105 ? 6.961 -50.438 -21.203 1 89.38 105 HIS A O 1
ATOM 803 N N . PHE A 1 106 ? 8.328 -50.5 -22.891 1 86.25 106 PHE A N 1
ATOM 804 C CA . PHE A 1 106 ? 9.477 -50.094 -22.094 1 86.25 106 PHE A CA 1
ATOM 805 C C . PHE A 1 106 ? 9.406 -48.625 -21.734 1 86.25 106 PHE A C 1
ATOM 807 O O . PHE A 1 106 ? 9.93 -48.188 -20.703 1 86.25 106 PHE A O 1
ATOM 814 N N . ASP A 1 107 ? 8.742 -47.844 -22.531 1 86.06 107 ASP A N 1
ATOM 815 C CA . ASP A 1 107 ? 8.625 -46.406 -22.312 1 86.06 107 ASP A CA 1
ATOM 816 C C . ASP A 1 107 ? 7.531 -46.125 -21.297 1 86.06 107 ASP A C 1
ATOM 818 O O . ASP A 1 107 ? 7.5 -45.031 -20.719 1 86.06 107 ASP A O 1
ATOM 822 N N . ARG A 1 108 ? 6.691 -47.094 -21.047 1 85.25 108 ARG A N 1
ATOM 823 C CA . ARG A 1 108 ? 5.508 -46.844 -20.219 1 85.25 108 ARG A CA 1
ATOM 824 C C . ARG A 1 108 ? 5.898 -46.344 -18.844 1 85.25 108 ARG A C 1
ATOM 826 O O . ARG A 1 108 ? 5.332 -45.344 -18.344 1 85.25 108 ARG A O 1
ATOM 833 N N . GLU A 1 109 ? 6.824 -47.062 -18.266 1 82.19 109 GLU A N 1
ATOM 834 C CA . GLU A 1 109 ? 7.211 -46.688 -16.906 1 82.19 109 GLU A CA 1
ATOM 835 C C . GLU A 1 109 ? 7.84 -45.312 -16.859 1 82.19 109 GLU A C 1
ATOM 837 O O . GLU A 1 109 ? 7.543 -44.531 -15.969 1 82.19 109 GLU A O 1
ATOM 842 N N . ALA A 1 110 ? 8.734 -45.062 -17.812 1 83.56 110 ALA A N 1
ATOM 843 C CA . ALA A 1 110 ? 9.383 -43.75 -17.859 1 83.56 110 ALA A CA 1
ATOM 844 C C . ALA A 1 110 ? 8.359 -42.656 -18.062 1 83.56 110 ALA A C 1
ATOM 846 O O . ALA A 1 110 ? 8.445 -41.594 -17.438 1 83.56 110 ALA A O 1
ATOM 847 N N . PHE A 1 111 ? 7.402 -42.906 -18.875 1 85.12 111 PHE A N 1
ATOM 848 C CA . PHE A 1 111 ? 6.359 -41.938 -19.172 1 85.12 111 PHE A CA 1
ATOM 849 C C . PHE A 1 111 ? 5.477 -41.719 -17.938 1 85.12 111 PHE A C 1
ATOM 851 O O . PHE A 1 111 ? 5.145 -40.562 -17.625 1 85.12 111 PHE A O 1
ATOM 858 N N . ALA A 1 112 ? 5.125 -42.812 -17.328 1 84.75 112 ALA A N 1
ATOM 859 C CA . ALA A 1 112 ? 4.293 -42.719 -16.141 1 84.75 112 ALA A CA 1
ATOM 860 C C . ALA A 1 112 ? 4.98 -41.938 -15.039 1 84.75 112 ALA A C 1
ATOM 862 O O . ALA A 1 112 ? 4.348 -41.125 -14.359 1 84.75 112 ALA A O 1
ATOM 863 N N . SER A 1 113 ? 6.238 -42.094 -14.867 1 89.12 113 SER A N 1
ATOM 864 C CA . SER A 1 113 ? 7.012 -41.375 -13.867 1 89.12 113 SER A CA 1
ATOM 865 C C . SER A 1 113 ? 7.07 -39.875 -14.18 1 89.12 113 SER A C 1
ATOM 867 O O . SER A 1 113 ? 6.895 -39.062 -13.289 1 89.12 113 SER A O 1
ATOM 869 N N . ARG A 1 114 ? 7.301 -39.562 -15.391 1 90.5 114 ARG A N 1
ATOM 870 C CA . ARG A 1 114 ? 7.34 -38.156 -15.82 1 90.5 114 ARG A CA 1
ATOM 871 C C . ARG A 1 114 ? 5.992 -37.5 -15.594 1 90.5 114 ARG A C 1
ATOM 873 O O . ARG A 1 114 ? 5.934 -36.344 -15.148 1 90.5 114 ARG A O 1
ATOM 880 N N . LEU A 1 115 ? 4.977 -38.156 -15.891 1 89.81 115 LEU A N 1
ATOM 881 C CA . LEU A 1 115 ? 3.635 -37.594 -15.695 1 89.81 115 LEU A CA 1
ATOM 882 C C . LEU A 1 115 ? 3.369 -37.312 -14.227 1 89.81 115 LEU A C 1
ATOM 884 O O . LEU A 1 115 ? 2.854 -36.25 -13.875 1 89.81 115 LEU A O 1
ATOM 888 N N . GLU A 1 116 ? 3.721 -38.312 -13.445 1 91.12 116 GLU A N 1
ATOM 889 C CA . GLU A 1 116 ? 3.533 -38.156 -12.008 1 91.12 116 GLU A CA 1
ATOM 890 C C . GLU A 1 116 ? 4.312 -36.938 -11.484 1 91.12 116 GLU A C 1
ATOM 892 O O . GLU A 1 116 ? 3.781 -36.156 -10.711 1 91.12 116 GLU A O 1
ATOM 897 N N . THR A 1 117 ? 5.52 -36.781 -11.898 1 94 117 THR A N 1
ATOM 898 C CA . THR A 1 117 ? 6.359 -35.656 -11.484 1 94 117 THR A CA 1
ATOM 899 C C . THR A 1 117 ? 5.75 -34.344 -11.938 1 94 117 THR A C 1
ATOM 901 O O . THR A 1 117 ? 5.711 -33.375 -11.172 1 94 117 THR A O 1
ATOM 904 N N . THR A 1 118 ? 5.277 -34.281 -13.148 1 94.12 118 THR A N 1
ATOM 905 C CA . THR A 1 118 ? 4.699 -33.062 -13.695 1 94.12 118 THR A CA 1
ATOM 906 C C . THR A 1 118 ? 3.402 -32.688 -12.977 1 94.12 118 THR A C 1
ATOM 908 O O . THR A 1 118 ? 3.139 -31.516 -12.711 1 94.12 118 THR A O 1
ATOM 911 N N . GLU A 1 119 ? 2.682 -33.719 -12.703 1 93.19 119 GLU A N 1
ATOM 912 C CA . GLU A 1 119 ? 1.434 -33.5 -11.984 1 93.19 119 GLU A CA 1
ATOM 913 C C . GLU A 1 119 ? 1.698 -32.969 -10.578 1 93.19 119 GLU A C 1
ATOM 915 O O . GLU A 1 119 ? 0.998 -32.062 -10.102 1 93.19 119 GLU A O 1
ATOM 920 N N . ASN A 1 120 ? 2.656 -33.469 -9.945 1 95.44 120 ASN A N 1
ATOM 921 C CA . ASN A 1 120 ? 3.037 -33 -8.625 1 95.44 120 ASN A CA 1
ATOM 922 C C . ASN A 1 120 ? 3.543 -31.547 -8.688 1 95.44 120 ASN A C 1
ATOM 924 O O . ASN A 1 120 ? 3.201 -30.734 -7.832 1 95.44 120 ASN A O 1
ATOM 928 N N . ALA A 1 121 ? 4.328 -31.312 -9.664 1 96 121 ALA A N 1
ATOM 929 C CA . ALA A 1 121 ? 4.812 -29.938 -9.859 1 96 121 ALA A CA 1
ATOM 930 C C . ALA A 1 121 ? 3.658 -28.969 -10.086 1 96 121 ALA A C 1
ATOM 932 O O . ALA A 1 121 ? 3.652 -27.859 -9.555 1 96 121 ALA A O 1
ATOM 933 N N . LEU A 1 122 ? 2.787 -29.391 -10.844 1 95.44 122 LEU A N 1
ATOM 934 C CA . LEU A 1 122 ? 1.612 -28.578 -11.141 1 95.44 122 LEU A CA 1
ATOM 935 C C . LEU A 1 122 ? 0.832 -28.266 -9.867 1 95.44 122 LEU A C 1
ATOM 937 O O . LEU A 1 122 ? 0.432 -27.109 -9.641 1 95.44 122 LEU A O 1
ATOM 941 N N . GLU A 1 123 ? 0.636 -29.25 -9.102 1 96.06 123 GLU A N 1
ATOM 942 C CA . GLU A 1 123 ? -0.091 -29.047 -7.852 1 96.06 123 GLU A CA 1
ATOM 943 C C . GLU A 1 123 ? 0.649 -28.094 -6.926 1 96.06 123 GLU A C 1
ATOM 945 O O . GLU A 1 123 ? 0.033 -27.219 -6.301 1 96.06 123 GLU A O 1
ATOM 950 N N . ASN A 1 124 ? 1.899 -28.219 -6.871 1 96.88 124 ASN A N 1
AT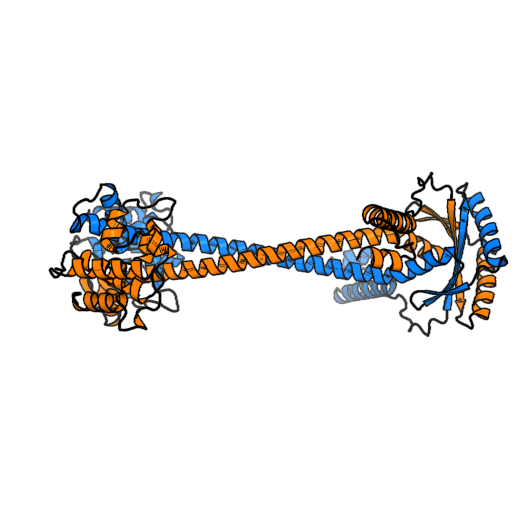OM 951 C CA . ASN A 1 124 ? 2.715 -27.344 -6.031 1 96.88 124 ASN A CA 1
ATOM 952 C C . ASN A 1 124 ? 2.637 -25.891 -6.492 1 96.88 124 ASN A C 1
ATOM 954 O O . ASN A 1 124 ? 2.479 -24.984 -5.676 1 96.88 124 ASN A O 1
ATOM 958 N N . ILE A 1 125 ? 2.719 -25.703 -7.73 1 96.81 125 ILE A N 1
ATOM 959 C CA . ILE A 1 125 ? 2.723 -24.344 -8.258 1 96.81 125 ILE A CA 1
ATOM 960 C C . ILE A 1 125 ? 1.337 -23.719 -8.094 1 96.81 125 ILE A C 1
ATOM 962 O O . ILE A 1 125 ? 1.211 -22.516 -7.844 1 96.81 125 ILE A O 1
ATOM 966 N N . LYS A 1 126 ? 0.39 -24.594 -8.25 1 96.25 126 LYS A N 1
ATOM 967 C CA . LYS A 1 126 ? -0.969 -24.125 -8.016 1 96.25 126 LYS A CA 1
ATOM 968 C C . LYS A 1 126 ? -1.136 -23.609 -6.582 1 96.25 126 LYS A C 1
ATOM 970 O O . LYS A 1 126 ? -1.735 -22.562 -6.359 1 96.25 126 LYS A O 1
ATOM 975 N N . THR A 1 127 ? -0.658 -24.312 -5.652 1 96.62 127 THR A N 1
ATOM 976 C CA . THR A 1 127 ? -0.714 -23.906 -4.25 1 96.62 127 THR A CA 1
ATOM 977 C C . THR A 1 127 ? 0.056 -22.609 -4.027 1 96.62 127 THR A C 1
ATOM 979 O O . THR A 1 127 ? -0.429 -21.703 -3.346 1 96.62 127 THR A O 1
ATOM 982 N N . GLU A 1 128 ? 1.15 -22.562 -4.617 1 97.31 128 GLU A N 1
ATOM 983 C CA . GLU A 1 128 ? 1.942 -21.344 -4.516 1 97.31 128 GLU A CA 1
ATOM 984 C C . GLU A 1 128 ? 1.198 -20.141 -5.109 1 97.31 128 GLU A C 1
ATOM 986 O O . GLU A 1 128 ? 1.206 -19.062 -4.539 1 97.31 128 GLU A O 1
ATOM 991 N N . LEU A 1 129 ? 0.655 -20.359 -6.176 1 96.19 129 LEU A N 1
ATOM 992 C CA . LEU A 1 129 ? -0.098 -19.297 -6.84 1 96.19 129 LEU A CA 1
ATOM 993 C C . LEU A 1 129 ? -1.216 -18.781 -5.941 1 96.19 129 LEU A C 1
ATOM 995 O O . LEU A 1 129 ? -1.427 -17.562 -5.84 1 96.19 129 LEU A O 1
ATOM 999 N N . ILE A 1 130 ? -1.888 -19.719 -5.355 1 96.88 130 ILE A N 1
ATOM 1000 C CA . ILE A 1 130 ? -2.963 -19.328 -4.449 1 96.88 130 ILE A CA 1
ATOM 1001 C C . ILE A 1 130 ? -2.4 -18.484 -3.312 1 96.88 130 ILE A C 1
ATOM 1003 O O . ILE A 1 130 ? -2.977 -17.453 -2.955 1 96.88 130 ILE A O 1
ATOM 1007 N N . ASP A 1 131 ? -1.306 -18.812 -2.791 1 97 131 ASP A N 1
ATOM 1008 C CA . ASP A 1 131 ? -0.671 -18.094 -1.697 1 97 131 ASP A CA 1
ATOM 1009 C C . ASP A 1 131 ? -0.281 -16.672 -2.131 1 97 131 ASP A C 1
ATOM 1011 O O . ASP A 1 131 ? -0.539 -15.711 -1.412 1 97 131 ASP A O 1
ATOM 1015 N N . VAL A 1 132 ? 0.252 -16.562 -3.229 1 97 132 VAL A N 1
ATOM 1016 C CA . VAL A 1 132 ? 0.716 -15.266 -3.707 1 97 132 VAL A CA 1
ATOM 1017 C C . VAL A 1 132 ? -0.482 -14.383 -4.039 1 97 132 VAL A C 1
ATOM 1019 O O . VAL A 1 132 ? -0.455 -13.172 -3.795 1 97 132 VAL A O 1
ATOM 1022 N N . LYS A 1 133 ? -1.451 -14.992 -4.539 1 96 133 LYS A N 1
ATOM 1023 C CA . LYS A 1 133 ? -2.666 -14.227 -4.809 1 96 133 LYS A CA 1
ATOM 1024 C C . LYS A 1 133 ? -3.271 -13.688 -3.516 1 96 133 LYS A C 1
ATOM 1026 O O . LYS A 1 133 ? -3.754 -12.555 -3.479 1 96 133 LYS A O 1
ATOM 1031 N N . ASN A 1 134 ? -3.234 -14.422 -2.494 1 95.12 134 ASN A N 1
ATOM 1032 C CA . ASN A 1 134 ? -3.707 -13.977 -1.188 1 95.12 134 ASN A CA 1
ATOM 1033 C C . ASN A 1 134 ? -2.842 -12.844 -0.634 1 95.12 134 ASN A C 1
ATOM 1035 O O . ASN A 1 134 ? -3.357 -11.898 -0.043 1 95.12 134 ASN A O 1
ATOM 1039 N N . GLU A 1 135 ? -1.656 -12.984 -0.863 1 96.25 135 GLU A N 1
ATOM 1040 C CA . GLU A 1 135 ? -0.752 -11.906 -0.464 1 96.25 135 GLU A CA 1
ATOM 1041 C C . GLU A 1 135 ? -1.077 -10.609 -1.2 1 96.25 135 GLU A C 1
ATOM 1043 O O . GLU A 1 135 ? -1.104 -9.539 -0.595 1 96.25 135 GLU A O 1
ATOM 1048 N N . CYS A 1 136 ? -1.298 -10.719 -2.389 1 93.38 136 CYS A N 1
ATOM 1049 C CA . CYS A 1 136 ? -1.66 -9.555 -3.191 1 93.38 136 CYS A CA 1
ATOM 1050 C C . CYS A 1 136 ? -2.924 -8.898 -2.654 1 93.38 136 CYS A C 1
ATOM 1052 O O . CYS A 1 136 ? -2.994 -7.672 -2.551 1 93.38 136 CYS A O 1
ATOM 1054 N N . LYS A 1 137 ? -3.822 -9.68 -2.287 1 94 137 LYS A N 1
ATOM 1055 C CA . LYS A 1 137 ? -5.066 -9.156 -1.727 1 94 137 LYS A CA 1
ATOM 1056 C C . LYS A 1 137 ? -4.805 -8.391 -0.431 1 94 137 LYS A C 1
ATOM 1058 O O . LYS A 1 137 ? -5.34 -7.297 -0.23 1 94 137 LYS A O 1
ATOM 1063 N N . SER A 1 138 ? -3.969 -8.938 0.331 1 94.69 138 SER A N 1
ATOM 1064 C CA . SER A 1 138 ? -3.609 -8.297 1.593 1 94.69 138 SER A CA 1
ATOM 1065 C C . SER A 1 138 ? -2.885 -6.977 1.357 1 94.69 138 SER A C 1
ATOM 1067 O O . SER A 1 138 ? -3.164 -5.98 2.029 1 94.69 138 SER A O 1
ATOM 1069 N N . LEU A 1 139 ? -2.035 -6.965 0.44 1 91.25 139 LEU A N 1
ATOM 1070 C CA . LEU A 1 139 ? -1.277 -5.766 0.107 1 91.25 139 LEU A CA 1
ATOM 1071 C C . LEU A 1 139 ? -2.197 -4.676 -0.431 1 91.25 139 LEU A C 1
ATOM 1073 O O . LEU A 1 139 ? -2.051 -3.502 -0.078 1 91.25 139 LEU A O 1
ATOM 1077 N N . ARG A 1 140 ? -3.156 -5.066 -1.131 1 90.81 140 ARG A N 1
ATOM 1078 C CA . ARG A 1 140 ? -4.129 -4.113 -1.658 1 90.81 140 ARG A CA 1
ATOM 1079 C C . ARG A 1 140 ? -4.953 -3.494 -0.536 1 90.81 140 ARG A C 1
ATOM 1081 O O . ARG A 1 140 ? -5.242 -2.297 -0.558 1 90.81 140 ARG A O 1
ATOM 1088 N N . HIS A 1 141 ? -5.266 -4.277 0.386 1 88.12 141 HIS A N 1
ATOM 1089 C CA . HIS A 1 141 ? -5.988 -3.779 1.551 1 88.12 141 HIS A CA 1
ATOM 1090 C C . HIS A 1 141 ? -5.145 -2.783 2.338 1 88.12 141 HIS A C 1
ATOM 1092 O O . HIS A 1 141 ? -5.637 -1.724 2.734 1 88.12 141 HIS A O 1
ATOM 1098 N N . THR A 1 142 ? -3.955 -3.123 2.453 1 88.19 142 THR A N 1
ATOM 1099 C CA . THR A 1 142 ? -3.025 -2.234 3.143 1 88.19 142 THR A CA 1
ATOM 1100 C C . THR A 1 142 ? -2.895 -0.908 2.4 1 88.19 142 THR A C 1
ATOM 1102 O O . THR A 1 142 ? -2.906 0.159 3.018 1 88.19 142 THR A O 1
ATOM 1105 N N . ILE A 1 143 ? -2.764 -1.041 1.187 1 85.19 143 ILE A N 1
ATOM 1106 C CA . ILE A 1 143 ? -2.648 0.153 0.356 1 85.19 143 ILE A CA 1
ATOM 1107 C C . ILE A 1 143 ? -3.895 1.02 0.521 1 85.19 143 ILE A C 1
ATOM 1109 O O . ILE A 1 143 ? -3.793 2.236 0.688 1 85.19 143 ILE A O 1
ATOM 1113 N N . SER A 1 144 ? -5 0.427 0.521 1 85.62 144 SER A N 1
ATOM 1114 C CA . SER A 1 144 ? -6.25 1.164 0.681 1 85.62 144 SER A CA 1
ATOM 1115 C C . SER A 1 144 ? -6.285 1.913 2.01 1 85.62 144 SER A C 1
ATOM 1117 O O . SER A 1 144 ? -6.668 3.084 2.059 1 85.62 144 SER A O 1
ATOM 1119 N N . ASN A 1 145 ? -5.809 1.333 3.021 1 80.38 145 ASN A N 1
ATOM 1120 C CA . ASN A 1 145 ? -5.754 1.947 4.344 1 80.38 145 ASN A CA 1
ATOM 1121 C C . ASN A 1 145 ? -4.77 3.113 4.379 1 80.38 145 ASN A C 1
ATOM 1123 O O . ASN A 1 145 ? -5.07 4.168 4.941 1 80.38 145 ASN A O 1
ATOM 1127 N N . LEU A 1 146 ? -3.693 2.877 3.715 1 82.12 146 LEU A N 1
ATOM 1128 C CA . LEU A 1 146 ? -2.66 3.906 3.697 1 82.12 146 LEU A CA 1
ATOM 1129 C C . LEU A 1 146 ? -3.096 5.098 2.854 1 82.12 146 LEU A C 1
ATOM 1131 O O . LEU A 1 146 ? -2.775 6.246 3.178 1 82.12 146 LEU A O 1
ATOM 1135 N N . GLN A 1 147 ? -3.842 4.812 1.875 1 82.88 147 GLN A N 1
ATOM 1136 C CA . GLN A 1 147 ? -4.332 5.871 0.998 1 82.88 147 GLN A CA 1
ATOM 1137 C C . GLN A 1 147 ? -5.242 6.836 1.754 1 82.88 147 GLN A C 1
ATOM 1139 O O . GLN A 1 147 ? -5.223 8.039 1.504 1 82.88 147 GLN A O 1
ATOM 1144 N N . LEU A 1 148 ? -5.949 6.41 2.68 1 75.94 148 LEU A N 1
ATOM 1145 C CA . LEU A 1 148 ? -6.801 7.262 3.5 1 75.94 148 LEU A CA 1
ATOM 1146 C C . LEU A 1 148 ? -5.965 8.258 4.293 1 75.94 148 LEU A C 1
ATOM 1148 O O . LEU A 1 148 ? -6.32 9.438 4.391 1 75.94 148 LEU A O 1
ATOM 1152 N N . SER A 1 149 ? -4.891 7.809 4.746 1 75.31 149 SER A N 1
ATOM 1153 C CA . SER A 1 149 ? -3.979 8.672 5.484 1 75.31 149 SER A CA 1
ATOM 1154 C C . SER A 1 149 ? -3.34 9.719 4.574 1 75.31 149 SER A C 1
ATOM 1156 O O . SER A 1 149 ? -3.162 10.867 4.969 1 75.31 149 SER A O 1
ATOM 1158 N N . VAL A 1 150 ? -3.078 9.289 3.488 1 78.69 150 VAL A N 1
ATOM 1159 C CA . VAL A 1 150 ? -2.475 10.195 2.516 1 78.69 150 VAL A CA 1
ATOM 1160 C C . VAL A 1 150 ? -3.475 11.281 2.133 1 78.69 150 VAL A C 1
ATOM 1162 O O . VAL A 1 150 ? -3.098 12.445 1.953 1 78.69 150 VAL A O 1
ATOM 1165 N N . ASP A 1 151 ? -4.695 10.945 2.078 1 78.44 151 ASP A N 1
ATOM 1166 C CA . ASP A 1 151 ? -5.727 11.938 1.769 1 78.44 151 ASP A CA 1
ATOM 1167 C C . ASP A 1 151 ? -5.816 12.992 2.865 1 78.44 151 ASP A C 1
ATOM 1169 O O . ASP A 1 151 ? -5.992 14.18 2.578 1 78.44 151 ASP A O 1
ATOM 1173 N N . ASP A 1 152 ? -5.621 12.562 4.035 1 76.06 152 ASP A N 1
ATOM 1174 C CA . ASP A 1 152 ? -5.594 13.5 5.156 1 76.06 152 ASP A CA 1
ATOM 1175 C C . ASP A 1 152 ? -4.426 14.477 5.027 1 76.06 152 ASP A C 1
ATOM 1177 O O . ASP A 1 152 ? -4.566 15.664 5.336 1 76.06 152 ASP A O 1
ATOM 1181 N N . LEU A 1 153 ? -3.412 13.938 4.594 1 78.56 153 LEU A N 1
ATOM 1182 C CA . LEU A 1 153 ? -2.238 14.781 4.391 1 78.56 153 LEU A CA 1
ATOM 1183 C C . LEU A 1 153 ? -2.482 15.797 3.279 1 78.56 153 LEU A C 1
ATOM 1185 O O . LEU A 1 153 ? -2.062 16.953 3.385 1 78.56 153 LEU A O 1
ATOM 1189 N N . LYS A 1 154 ? -3.121 15.359 2.324 1 82 154 LYS A N 1
ATOM 1190 C CA . LYS A 1 154 ? -3.461 16.266 1.229 1 82 154 LYS A CA 1
ATOM 1191 C C . LYS A 1 154 ? -4.367 17.391 1.71 1 82 154 LYS A C 1
ATOM 1193 O O . LYS A 1 154 ? -4.246 18.531 1.253 1 82 154 LYS A O 1
ATOM 1198 N N . ASP A 1 155 ? -5.172 17.031 2.598 1 81.69 155 ASP A N 1
ATOM 1199 C CA . ASP A 1 155 ? -6.051 18.047 3.172 1 81.69 155 ASP A CA 1
ATOM 1200 C C . ASP A 1 155 ? -5.25 19.094 3.955 1 81.69 155 ASP A C 1
ATOM 1202 O O . ASP A 1 155 ? -5.559 20.281 3.918 1 81.69 155 ASP A O 1
ATOM 1206 N N . CYS A 1 156 ? -4.285 18.609 4.57 1 82.44 156 CYS A N 1
ATOM 1207 C CA . CYS A 1 156 ? -3.414 19.516 5.305 1 82.44 156 CYS A CA 1
ATOM 1208 C C . CYS A 1 156 ? -2.668 20.453 4.355 1 82.44 156 CYS A C 1
ATOM 1210 O O . CYS A 1 156 ? -2.551 21.641 4.617 1 82.44 156 CYS A O 1
ATOM 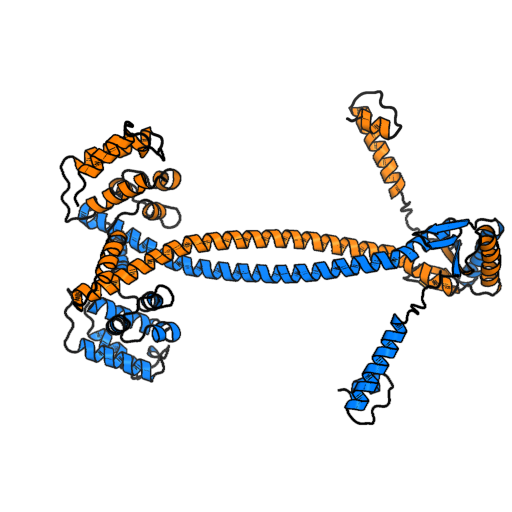1212 N N . ARG A 1 157 ? -2.244 19.875 3.367 1 87.94 157 ARG A N 1
ATOM 1213 C CA . ARG A 1 157 ? -1.508 20.656 2.391 1 87.94 157 ARG A CA 1
ATOM 1214 C C . ARG A 1 157 ? -2.424 21.672 1.7 1 87.94 157 ARG A C 1
ATOM 1216 O O . ARG A 1 157 ? -2.031 22.812 1.463 1 87.94 157 ARG A O 1
ATOM 1223 N N . SER A 1 158 ? -3.576 21.266 1.437 1 90.44 158 SER A N 1
ATOM 1224 C CA . SER A 1 158 ? -4.559 22.172 0.867 1 90.44 158 SER A CA 1
ATOM 1225 C C . SER A 1 158 ? -4.887 23.312 1.836 1 90.44 158 SER A C 1
ATOM 1227 O O . SER A 1 158 ? -5.117 24.438 1.417 1 90.44 158 SER A O 1
ATOM 1229 N N . TRP A 1 159 ? -4.879 22.938 3.051 1 90.75 159 TRP A N 1
ATOM 1230 C CA . TRP A 1 159 ? -5.09 23.906 4.117 1 90.75 159 TRP A CA 1
ATOM 1231 C C . TRP A 1 159 ? -4.008 24.984 4.09 1 90.75 159 TRP A C 1
ATOM 1233 O O . TRP A 1 159 ? -4.309 26.172 4.207 1 90.75 159 TRP A O 1
ATOM 1243 N N . PHE A 1 160 ? -2.795 24.609 3.945 1 91.5 160 PHE A N 1
ATOM 1244 C CA . PHE A 1 160 ? -1.672 25.547 3.875 1 91.5 160 PHE A CA 1
ATOM 1245 C C . PHE A 1 160 ? -1.863 26.547 2.742 1 91.5 160 PHE A C 1
ATOM 1247 O O . PHE A 1 160 ? -1.735 27.75 2.945 1 91.5 160 PHE A O 1
ATOM 1254 N N . ILE A 1 161 ? -2.215 26.047 1.636 1 93.5 161 ILE A N 1
ATOM 1255 C CA . ILE A 1 161 ? -2.346 26.875 0.444 1 93.5 161 ILE A CA 1
ATOM 1256 C C . ILE A 1 161 ? -3.549 27.797 0.591 1 93.5 161 ILE A C 1
ATOM 1258 O O . ILE A 1 161 ? -3.461 29 0.297 1 93.5 161 ILE A O 1
ATOM 1262 N N . SER A 1 162 ? -4.629 27.266 1.092 1 94.44 162 SER A N 1
ATOM 1263 C CA . SER A 1 162 ? -5.84 28.062 1.261 1 94.44 162 SER A CA 1
ATOM 1264 C C . SER A 1 162 ? -5.656 29.125 2.34 1 94.44 162 SER A C 1
ATOM 1266 O O . SER A 1 162 ? -6.211 30.219 2.244 1 94.44 162 SER A O 1
ATOM 1268 N N . THR A 1 163 ? -4.867 28.812 3.311 1 93.25 163 THR A N 1
ATOM 1269 C CA . THR A 1 163 ? -4.555 29.797 4.34 1 93.25 163 THR A CA 1
ATOM 1270 C C . THR A 1 163 ? -3.713 30.938 3.764 1 93.25 163 THR A C 1
ATOM 1272 O O . THR A 1 163 ? -3.918 32.094 4.105 1 93.25 163 THR A O 1
ATOM 1275 N N . TYR A 1 164 ? -2.82 30.609 2.943 1 94.12 164 TYR A N 1
ATOM 1276 C CA . TYR A 1 164 ? -2.021 31.609 2.238 1 94.12 164 TYR A CA 1
ATOM 1277 C C . TYR A 1 164 ? -2.906 32.531 1.412 1 94.12 164 TYR A C 1
ATOM 1279 O O . TYR A 1 164 ? -2.723 33.75 1.424 1 94.12 164 TYR A O 1
ATOM 1287 N N . ARG A 1 165 ? -3.854 31.969 0.776 1 95.75 165 ARG A N 1
ATOM 1288 C CA . ARG A 1 165 ? -4.777 32.75 -0.042 1 95.75 165 ARG A CA 1
ATOM 1289 C C . ARG A 1 165 ? -5.602 33.688 0.819 1 95.75 165 ARG A C 1
ATOM 1291 O O . ARG A 1 165 ? -5.824 34.844 0.44 1 95.75 165 ARG A O 1
ATOM 1298 N N . ARG A 1 166 ? -5.969 33.25 1.913 1 94.81 166 ARG A N 1
ATOM 1299 C CA . ARG A 1 166 ? -6.809 34.031 2.805 1 94.81 166 ARG A CA 1
ATOM 1300 C C . ARG A 1 166 ? -6 35.125 3.479 1 94.81 166 ARG A C 1
ATOM 1302 O O . ARG A 1 166 ? -6.391 36.312 3.443 1 94.81 166 ARG A O 1
ATOM 1309 N N . ASP A 1 167 ? -4.844 34.812 4 1 92.94 167 ASP A N 1
ATOM 1310 C CA . ASP A 1 167 ? -4.145 35.688 4.93 1 92.94 167 ASP A CA 1
ATOM 1311 C C . ASP A 1 167 ? -3.186 36.625 4.188 1 92.94 167 ASP A C 1
ATOM 1313 O O . ASP A 1 167 ? -2.893 37.719 4.656 1 92.94 167 ASP A O 1
ATOM 1317 N N . ILE A 1 168 ? -2.707 36.156 3.07 1 92.88 168 ILE A N 1
ATOM 1318 C CA . ILE A 1 168 ? -1.652 36.906 2.404 1 92.88 168 ILE A CA 1
ATOM 1319 C C . ILE A 1 168 ? -2.184 37.5 1.097 1 92.88 168 ILE A C 1
ATOM 1321 O O . ILE A 1 168 ? -2.125 38.719 0.884 1 92.88 168 ILE A O 1
ATOM 1325 N N . LEU A 1 169 ? -2.779 36.656 0.323 1 94.62 169 LEU A N 1
ATOM 1326 C CA . LEU A 1 169 ? -3.246 37.125 -0.978 1 94.62 169 LEU A CA 1
ATOM 1327 C C . LEU A 1 169 ? -4.582 37.844 -0.846 1 94.62 169 LEU A C 1
ATOM 1329 O O . LEU A 1 169 ? -4.969 38.594 -1.737 1 94.62 169 LEU A O 1
ATOM 1333 N N . LEU A 1 170 ? -5.355 37.562 0.17 1 95.31 170 LEU A N 1
ATOM 1334 C CA . LEU A 1 170 ? -6.645 38.156 0.461 1 95.31 170 LEU A CA 1
ATOM 1335 C C . LEU A 1 170 ? -7.637 37.906 -0.669 1 95.31 170 LEU A C 1
ATOM 1337 O O . LEU A 1 170 ? -8.383 38.812 -1.062 1 95.31 170 LEU A O 1
ATOM 1341 N N . ASN A 1 171 ? -7.562 36.719 -1.248 1 94.81 171 ASN A N 1
ATOM 1342 C CA . ASN A 1 171 ? -8.469 36.375 -2.336 1 94.81 171 ASN A CA 1
ATOM 1343 C C . ASN A 1 171 ? -9.07 34.969 -2.121 1 94.81 171 ASN A C 1
ATOM 1345 O O . ASN A 1 171 ? -9.297 34.25 -3.08 1 94.81 171 ASN A O 1
ATOM 1349 N N . ALA A 1 172 ? -9.312 34.625 -0.953 1 94.75 172 ALA A N 1
ATOM 1350 C CA . ALA A 1 172 ? -9.867 33.312 -0.602 1 94.75 172 ALA A CA 1
ATOM 1351 C C . ALA A 1 172 ? -11.297 33.188 -1.115 1 94.75 172 ALA A C 1
ATOM 1353 O O . ALA A 1 172 ? -12.086 34.125 -1.055 1 94.75 172 ALA A O 1
ATOM 1354 N N . THR A 1 173 ? -11.586 32.031 -1.657 1 94.31 173 THR A N 1
ATOM 1355 C CA . THR A 1 173 ? -12.93 31.688 -2.104 1 94.31 173 THR A CA 1
ATOM 1356 C C . THR A 1 173 ? -13.695 30.953 -1.003 1 94.31 173 THR A C 1
ATOM 1358 O O . THR A 1 173 ? -13.117 30.578 0.015 1 94.31 173 THR A O 1
ATOM 1361 N N . PRO A 1 174 ? -14.977 30.828 -1.236 1 93.31 174 PRO A N 1
ATOM 1362 C CA . PRO A 1 174 ? -15.734 30.031 -0.265 1 93.31 174 PRO A CA 1
ATOM 1363 C C . PRO A 1 174 ? -15.188 28.609 -0.103 1 93.31 174 PRO A C 1
ATOM 1365 O O . PRO A 1 174 ? -15.195 28.078 1.004 1 93.31 174 PRO A O 1
ATOM 1368 N N . SER A 1 175 ? -14.734 28.156 -1.163 1 92.25 175 SER A N 1
ATOM 1369 C CA . SER A 1 175 ? -14.133 26.828 -1.103 1 92.25 175 SER A CA 1
ATOM 1370 C C . SER A 1 175 ? -12.883 26.828 -0.226 1 92.25 175 SER A C 1
ATOM 1372 O O . SER A 1 175 ? -12.633 25.859 0.494 1 92.25 175 SER A O 1
ATOM 1374 N N . ASP A 1 176 ? -12.133 27.828 -0.292 1 93.94 176 ASP A N 1
ATOM 1375 C CA . ASP A 1 176 ? -10.945 27.953 0.549 1 93.94 176 ASP A CA 1
ATOM 1376 C C . ASP A 1 176 ? -11.32 27.938 2.029 1 93.94 176 ASP A C 1
ATOM 1378 O O . ASP A 1 176 ? -10.648 27.312 2.844 1 93.94 176 ASP A O 1
ATOM 1382 N N . HIS A 1 177 ? -12.383 28.609 2.299 1 93.5 177 HIS A N 1
ATOM 1383 C CA . HIS A 1 177 ? -12.812 28.672 3.691 1 93.5 177 HIS A CA 1
ATOM 1384 C C . HIS A 1 177 ? -13.234 27.297 4.203 1 93.5 177 HIS A C 1
ATOM 1386 O O . HIS A 1 177 ? -12.969 26.953 5.355 1 93.5 177 HIS A O 1
ATOM 1392 N N . LEU A 1 178 ? -13.844 26.594 3.305 1 90.94 178 LEU A N 1
ATOM 1393 C CA . LEU A 1 178 ? -14.227 25.234 3.68 1 90.94 178 LEU A CA 1
ATOM 1394 C C . LEU A 1 178 ? -13 24.375 3.922 1 90.94 178 LEU A C 1
ATOM 1396 O O . LEU A 1 178 ? -12.961 23.594 4.879 1 90.94 178 LEU A O 1
ATOM 1400 N N . ILE A 1 179 ? -12.07 24.5 3.117 1 89.94 179 ILE A N 1
ATOM 1401 C CA . ILE A 1 179 ? -10.82 23.75 3.236 1 89.94 179 ILE A CA 1
ATOM 1402 C C . ILE A 1 179 ? -10.125 24.109 4.547 1 89.94 179 ILE A C 1
ATOM 1404 O O . ILE A 1 179 ? -9.633 23.234 5.258 1 89.94 179 ILE A O 1
ATOM 1408 N N . ILE A 1 180 ? -10.094 25.375 4.828 1 90.06 180 ILE A N 1
ATOM 1409 C CA . ILE A 1 180 ? -9.438 25.844 6.039 1 90.06 180 ILE A CA 1
ATOM 1410 C C . ILE A 1 180 ? -10.148 25.281 7.266 1 90.06 180 ILE A C 1
ATOM 1412 O O . ILE A 1 180 ? -9.5 24.797 8.195 1 90.06 180 ILE A O 1
ATOM 1416 N N . ASP A 1 181 ? -11.438 25.297 7.203 1 85.38 181 ASP A N 1
ATOM 1417 C CA . ASP A 1 181 ? -12.211 24.781 8.32 1 85.38 181 ASP A CA 1
ATOM 1418 C C . ASP A 1 181 ? -11.93 23.297 8.547 1 85.38 181 ASP A C 1
ATOM 1420 O O . ASP A 1 181 ? -11.719 22.859 9.688 1 85.38 181 ASP A O 1
ATOM 1424 N N . THR A 1 182 ? -11.914 22.656 7.488 1 80.69 182 THR A N 1
ATOM 1425 C CA . THR A 1 182 ? -11.633 21.219 7.551 1 80.69 182 THR A CA 1
ATOM 1426 C C . THR A 1 182 ? -10.211 20.969 8.039 1 80.69 182 THR A C 1
ATOM 1428 O O . THR A 1 182 ? -9.984 20.094 8.883 1 80.69 182 THR A O 1
ATOM 1431 N N . GLY A 1 183 ? -9.281 21.688 7.469 1 80.69 183 GLY A N 1
ATOM 1432 C CA . GLY A 1 183 ? -7.887 21.531 7.844 1 80.69 183 GLY A CA 1
ATOM 1433 C C . GLY A 1 183 ? -7.617 21.875 9.297 1 80.69 183 GLY A C 1
ATOM 1434 O O . GLY A 1 183 ? -6.809 21.234 9.961 1 80.69 183 GLY A O 1
ATOM 1435 N N . ASN A 1 184 ? -8.32 22.875 9.703 1 79.75 184 ASN A N 1
ATOM 1436 C CA . ASN A 1 184 ? -8.18 23.266 11.102 1 79.75 184 ASN A CA 1
ATOM 1437 C C . ASN A 1 184 ? -8.562 22.125 12.039 1 79.75 184 ASN A C 1
ATOM 1439 O O . ASN A 1 184 ? -7.93 21.938 13.078 1 79.75 184 ASN A O 1
ATOM 1443 N N . ARG A 1 185 ? -9.555 21.438 11.594 1 75.94 185 ARG A N 1
ATOM 1444 C CA . ARG A 1 185 ? -9.984 20.312 12.398 1 75.94 185 ARG A CA 1
ATOM 1445 C C . ARG A 1 185 ? -8.922 19.219 12.422 1 75.94 185 ARG A C 1
ATOM 1447 O O . ARG A 1 185 ? -8.695 18.578 13.461 1 75.94 185 ARG A O 1
ATOM 1454 N N . PHE A 1 186 ? -8.289 19.156 11.359 1 76.75 186 PHE A N 1
ATOM 1455 C CA . PHE A 1 186 ? -7.266 18.125 11.25 1 76.75 186 PHE A CA 1
ATOM 1456 C C . PHE A 1 186 ? -5.992 18.531 11.977 1 76.75 186 PHE A C 1
ATOM 1458 O O . PHE A 1 186 ? -5.398 17.719 12.695 1 76.75 186 PHE A O 1
ATOM 1465 N N . VAL A 1 187 ? -5.629 19.703 11.742 1 78 187 VAL A N 1
ATOM 1466 C CA . VAL A 1 187 ? -4.34 20.188 12.227 1 78 187 VAL A CA 1
ATOM 1467 C C . VAL A 1 187 ? -4.441 20.516 13.711 1 78 187 VAL A C 1
ATOM 1469 O O . VAL A 1 187 ? -3.533 20.188 14.492 1 78 187 VAL A O 1
ATOM 1472 N N . HIS A 1 188 ? -5.559 21.078 14.086 1 84.06 188 HIS A N 1
ATOM 1473 C CA . HIS A 1 188 ? -5.676 21.594 15.445 1 84.06 188 HIS A CA 1
ATOM 1474 C C . HIS A 1 188 ? -6.676 20.781 16.266 1 84.06 188 HIS A C 1
ATOM 1476 O O . HIS A 1 188 ? -6.855 21.016 17.453 1 84.06 188 HIS A O 1
ATOM 1482 N N . GLY A 1 189 ? -7.258 19.859 15.578 1 87.94 189 GLY A N 1
ATOM 1483 C CA . GLY A 1 189 ? -8.273 19.062 16.266 1 87.94 189 GLY A CA 1
ATOM 1484 C C . GLY A 1 189 ? -7.75 17.734 16.766 1 87.94 189 GLY A C 1
ATOM 1485 O O . GLY A 1 189 ? -6.754 17.219 16.266 1 87.94 189 GLY A O 1
ATOM 1486 N N . GLY A 1 190 ? -8.43 17.281 17.781 1 91.88 190 GLY A N 1
ATOM 1487 C CA . GLY A 1 190 ? -8.094 15.969 18.297 1 91.88 190 GLY A CA 1
ATOM 1488 C C . GLY A 1 190 ? -8.516 14.836 17.391 1 91.88 190 GLY A C 1
ATOM 1489 O O . GLY A 1 190 ? -9.508 14.961 16.656 1 91.88 190 GLY A O 1
ATOM 1490 N N . ASP A 1 191 ? -7.793 13.812 17.391 1 92.69 191 ASP A N 1
ATOM 1491 C CA . ASP A 1 191 ? -8.07 12.555 16.703 1 92.69 191 ASP A CA 1
ATOM 1492 C C . ASP A 1 191 ? -7.645 11.352 17.547 1 92.69 191 ASP A C 1
ATOM 1494 O O . ASP A 1 191 ? -6.516 10.883 17.438 1 92.69 191 ASP A O 1
ATOM 1498 N N . CYS A 1 192 ? -8.617 10.875 18.203 1 95.56 192 CYS A N 1
ATOM 1499 C CA . CYS A 1 192 ? -8.281 9.914 19.25 1 95.56 192 CYS A CA 1
ATOM 1500 C C . CYS A 1 192 ? -7.703 8.641 18.641 1 95.56 192 CYS A C 1
ATOM 1502 O O . CYS A 1 192 ? -6.781 8.047 19.203 1 95.56 192 CYS A O 1
ATOM 1504 N N . LYS A 1 193 ? -8.203 8.266 17.516 1 91.12 193 LYS A N 1
ATOM 1505 C CA . LYS A 1 193 ? -7.746 7.016 16.906 1 91.12 193 LYS A CA 1
ATOM 1506 C C . LYS A 1 193 ? -6.328 7.16 16.359 1 91.12 193 LYS A C 1
ATOM 1508 O O . LYS A 1 193 ? -5.461 6.336 16.656 1 91.12 193 LYS A O 1
ATOM 1513 N N . ARG A 1 194 ? -6.09 8.164 15.648 1 87.62 194 ARG A N 1
ATOM 1514 C CA . ARG A 1 194 ? -4.766 8.383 15.07 1 87.62 194 ARG A CA 1
ATOM 1515 C C . ARG A 1 194 ? -3.732 8.664 16.156 1 87.62 194 ARG A C 1
ATOM 1517 O O . ARG A 1 194 ? -2.592 8.211 16.062 1 87.62 194 ARG A O 1
ATOM 1524 N N . ASP A 1 195 ? -4.145 9.445 17.078 1 92.88 195 ASP A N 1
ATOM 1525 C CA . ASP A 1 195 ? -3.225 9.766 18.156 1 92.88 195 ASP A CA 1
ATOM 1526 C C . ASP A 1 195 ? -2.879 8.523 18.969 1 92.88 195 ASP A C 1
ATOM 1528 O O . ASP A 1 195 ? -1.756 8.391 19.469 1 92.88 195 ASP A O 1
ATOM 1532 N N . ALA A 1 196 ? -3.861 7.633 19.078 1 93.12 196 ALA A N 1
ATOM 1533 C CA . ALA A 1 196 ? -3.605 6.402 19.828 1 93.12 196 ALA A CA 1
ATOM 1534 C C . ALA A 1 196 ? -2.523 5.57 19.141 1 93.12 196 ALA A C 1
ATOM 1536 O O . ALA A 1 196 ? -1.741 4.891 19.812 1 93.12 196 ALA A O 1
ATOM 1537 N N . ASP A 1 197 ? -2.42 5.684 17.906 1 87.81 197 ASP A N 1
ATOM 1538 C CA . ASP A 1 197 ? -1.448 4.914 17.141 1 87.81 197 ASP A CA 1
ATOM 1539 C C . ASP A 1 197 ? -0.024 5.383 17.422 1 87.81 197 ASP A C 1
ATOM 1541 O O . ASP A 1 197 ? 0.935 4.637 17.203 1 87.81 197 ASP A O 1
ATOM 1545 N N . LEU A 1 198 ? 0.079 6.555 17.844 1 90.88 198 LEU A N 1
ATOM 1546 C CA . LEU A 1 198 ? 1.398 7.094 18.141 1 90.88 198 LEU A CA 1
ATOM 1547 C C . LEU A 1 198 ? 2.018 6.363 19.328 1 90.88 198 LEU A C 1
ATOM 1549 O O . LEU A 1 198 ? 3.225 6.461 19.562 1 90.88 198 LEU A O 1
ATOM 1553 N N . TYR A 1 199 ? 1.181 5.711 20 1 91.94 199 TYR A N 1
ATOM 1554 C CA . TYR A 1 199 ? 1.645 5.059 21.219 1 91.94 199 TYR A CA 1
ATOM 1555 C C . TYR A 1 199 ? 1.883 3.57 20.984 1 91.94 199 TYR A C 1
ATOM 1557 O O . TYR A 1 199 ? 2.205 2.832 21.922 1 91.94 199 TYR A O 1
ATOM 1565 N N . LYS A 1 200 ? 1.748 3.283 19.734 1 83.88 200 LYS A N 1
ATOM 1566 C CA . LYS A 1 200 ? 2.018 1.89 19.391 1 83.88 200 LYS A CA 1
ATOM 1567 C C . LYS A 1 200 ? 3.512 1.647 19.203 1 83.88 200 LYS A C 1
ATOM 1569 O O . LYS A 1 200 ? 4.223 2.504 18.672 1 83.88 200 LYS A O 1
ATOM 1574 N N . HIS A 1 201 ? 4.215 0.626 19.797 1 69.19 201 HIS A N 1
ATOM 1575 C CA . HIS A 1 201 ? 5.609 0.252 19.594 1 69.19 201 HIS A CA 1
ATOM 1576 C C . HIS A 1 201 ? 5.891 -0.075 18.141 1 69.19 201 HIS A C 1
ATOM 1578 O O . HIS A 1 201 ? 5.047 -0.666 17.453 1 69.19 201 HIS A O 1
ATOM 1584 N N . PRO A 1 202 ? 7.328 0.471 17.844 1 61.09 202 PRO A N 1
ATOM 1585 C CA . PRO A 1 202 ? 8.562 0.865 18.531 1 61.09 202 PRO A CA 1
ATOM 1586 C C . PRO A 1 202 ? 8.734 2.379 18.609 1 61.09 202 PRO A C 1
ATOM 1588 O O . PRO A 1 202 ? 9.469 2.877 19.469 1 61.09 202 PRO A O 1
ATOM 1591 N N . GLY A 1 203 ? 8.156 3.25 17.938 1 58.41 203 GLY A N 1
ATOM 1592 C CA . GLY A 1 203 ? 8.555 4.637 17.766 1 58.41 203 GLY A CA 1
ATOM 1593 C C . GLY A 1 203 ? 7.539 5.621 18.297 1 58.41 203 GLY A C 1
ATOM 1594 O O . GLY A 1 203 ? 7.348 6.699 17.734 1 58.41 203 GLY A O 1
ATOM 1595 N N . ARG A 1 204 ? 7.363 5.352 19.844 1 67.19 204 ARG A N 1
ATOM 1596 C CA . ARG A 1 204 ? 6.055 5.555 20.453 1 67.19 204 ARG A CA 1
ATOM 1597 C C . ARG A 1 204 ? 6.102 6.676 21.484 1 67.19 204 ARG A C 1
ATOM 1599 O O . ARG A 1 204 ? 7.152 6.945 22.078 1 67.19 204 ARG A O 1
ATOM 1606 N N . ARG A 1 205 ? 5.348 7.551 21.375 1 87.88 205 ARG A N 1
ATOM 1607 C CA . ARG A 1 205 ? 5.078 8.422 22.516 1 87.88 205 ARG A CA 1
ATOM 1608 C C . ARG A 1 205 ? 4.793 7.602 23.781 1 87.88 205 ARG A C 1
ATOM 1610 O O . ARG A 1 205 ? 4.203 6.523 23.703 1 87.88 205 ARG A O 1
ATOM 1617 N N . ARG A 1 206 ? 5.375 8.023 24.875 1 91 206 ARG A N 1
ATOM 1618 C CA . ARG A 1 206 ? 5.203 7.289 26.125 1 91 206 ARG A CA 1
ATOM 1619 C C . ARG A 1 206 ? 4.469 8.133 27.156 1 91 206 ARG A C 1
ATOM 1621 O O . ARG A 1 206 ? 4.34 7.727 28.312 1 91 206 ARG A O 1
ATOM 1628 N N . ASP A 1 207 ? 4.133 9.312 26.859 1 93.94 207 ASP A N 1
ATOM 1629 C CA . ASP A 1 207 ? 3.389 10.18 27.75 1 93.94 207 ASP A CA 1
ATOM 1630 C C . ASP A 1 207 ? 1.898 9.852 27.734 1 93.94 207 ASP A C 1
ATOM 1632 O O . ASP A 1 207 ? 1.073 10.695 27.375 1 93.94 207 ASP A O 1
ATOM 1636 N N . PHE A 1 208 ? 1.533 8.695 28.266 1 95.12 208 PHE A N 1
ATOM 1637 C CA . PHE A 1 208 ? 0.172 8.172 28.266 1 95.12 208 PHE A CA 1
ATOM 1638 C C . PHE A 1 208 ? -0.764 9.094 29.047 1 95.12 208 PHE A C 1
ATOM 1640 O O . PHE A 1 208 ? -1.938 9.227 28.688 1 95.12 208 PHE A O 1
ATOM 1647 N N . ASP A 1 209 ? -0.204 9.75 29.984 1 95.75 209 ASP A N 1
ATOM 1648 C CA . ASP A 1 209 ? -1.012 10.656 30.797 1 95.75 209 ASP A CA 1
ATOM 1649 C C . ASP A 1 209 ? -1.543 11.812 29.969 1 95.75 209 ASP A C 1
ATOM 1651 O O . ASP A 1 209 ? -2.68 12.258 30.156 1 95.75 209 ASP A O 1
ATOM 1655 N N . THR A 1 210 ? -0.732 12.25 29.109 1 96.44 210 THR A N 1
ATOM 1656 C CA . THR A 1 210 ? -1.134 13.359 28.234 1 96.44 210 THR A CA 1
ATOM 1657 C C . THR A 1 210 ? -2.287 12.938 27.328 1 96.44 210 THR A C 1
ATOM 1659 O O . THR A 1 210 ? -3.252 13.688 27.156 1 96.44 210 THR A O 1
ATOM 1662 N N . TYR A 1 211 ? -2.119 11.742 26.828 1 96.88 211 TYR A N 1
ATOM 1663 C CA . TYR A 1 211 ? -3.182 11.219 25.984 1 96.88 211 TYR A CA 1
ATOM 1664 C C . TYR A 1 211 ? -4.496 11.117 26.75 1 96.88 211 TYR A C 1
ATOM 1666 O O . TYR A 1 211 ? -5.551 11.492 26.234 1 96.88 211 TYR A O 1
ATOM 1674 N N . MET A 1 212 ? -4.391 10.664 27.922 1 96.94 212 MET A N 1
ATOM 1675 C CA . MET A 1 212 ? -5.59 10.453 28.719 1 96.94 212 MET A CA 1
ATOM 1676 C C . MET A 1 212 ? -6.234 11.781 29.094 1 96.94 212 MET A C 1
ATOM 1678 O O . MET A 1 212 ? -7.457 11.883 29.203 1 96.94 212 MET A O 1
ATOM 1682 N N . LYS A 1 213 ? -5.457 12.758 29.297 1 96.44 213 LYS A N 1
ATOM 1683 C CA . LYS A 1 213 ? -6.004 14.086 29.578 1 96.44 213 LYS A CA 1
ATOM 1684 C C . LYS A 1 213 ? -6.758 14.633 28.375 1 96.44 213 LYS A C 1
ATOM 1686 O O . LYS A 1 213 ? -7.77 15.328 28.531 1 96.44 213 LYS A O 1
ATOM 1691 N N . LEU A 1 214 ? -6.277 14.266 27.219 1 96.81 214 LEU A N 1
ATOM 1692 C CA . LEU A 1 214 ? -6.887 14.758 25.984 1 96.81 214 LEU A CA 1
ATOM 1693 C C . LEU A 1 214 ? -8.188 14.016 25.688 1 96.81 214 LEU A C 1
ATOM 1695 O O . LEU A 1 214 ? -9.188 14.633 25.328 1 96.81 214 LEU A O 1
ATOM 1699 N N . TYR A 1 215 ? -8.109 12.688 25.922 1 97.5 215 TYR A N 1
ATOM 1700 C CA . TYR A 1 215 ? -9.195 11.891 25.359 1 97.5 215 TYR A CA 1
ATOM 1701 C C . TYR A 1 215 ? -9.945 11.141 26.469 1 97.5 215 TYR A C 1
ATOM 1703 O O . TYR A 1 215 ? -11.008 10.57 26.219 1 97.5 215 TYR A O 1
ATOM 1711 N N . GLY A 1 216 ? -9.43 11.062 27.656 1 96.31 216 GLY A N 1
ATOM 1712 C CA . GLY A 1 216 ? -10.102 10.461 28.797 1 96.31 216 GLY A CA 1
ATOM 1713 C C . GLY A 1 216 ? -9.883 8.961 28.906 1 96.31 216 GLY A C 1
ATOM 1714 O O . GLY A 1 216 ? -10.219 8.352 29.922 1 96.31 216 GLY A O 1
ATOM 1715 N N . LEU A 1 217 ? -9.367 8.344 27.875 1 97.44 217 LEU A N 1
ATOM 1716 C CA . LEU A 1 217 ? -9.172 6.898 27.828 1 97.44 217 LEU A CA 1
ATOM 1717 C C . LEU A 1 217 ? -7.727 6.555 27.484 1 97.44 217 LEU A C 1
ATOM 1719 O O . LEU A 1 217 ? -7.027 7.352 26.859 1 97.44 217 LEU A O 1
ATOM 1723 N N . HIS A 1 218 ? -7.352 5.414 27.953 1 96.94 218 HIS A N 1
ATOM 1724 C CA . HIS A 1 218 ? -6.035 4.914 27.562 1 96.94 218 HIS A CA 1
ATOM 1725 C C . HIS A 1 218 ? -5.988 4.602 26.078 1 96.94 218 HIS A C 1
ATOM 1727 O O . HIS A 1 218 ? -6.953 4.078 25.516 1 96.94 218 HIS A O 1
ATOM 1733 N N . PRO A 1 219 ? -4.812 4.914 25.469 1 95.88 219 PRO A N 1
ATOM 1734 C CA . PRO A 1 219 ? -4.746 4.703 24.016 1 95.88 219 PRO A CA 1
ATOM 1735 C C . PRO A 1 219 ? -4.969 3.244 23.625 1 95.88 219 PRO A C 1
ATOM 1737 O O . PRO A 1 219 ? -5.547 2.969 22.562 1 95.88 219 PRO A O 1
ATOM 1740 N N . ASP A 1 220 ? -4.566 2.328 24.453 1 94.31 220 ASP A N 1
ATOM 1741 C CA . ASP A 1 220 ? -4.77 0.917 24.156 1 94.31 220 ASP A CA 1
ATOM 1742 C C . ASP A 1 220 ? -6.258 0.575 24.109 1 94.31 220 ASP A C 1
ATOM 1744 O O . ASP A 1 220 ? -6.688 -0.239 23.281 1 94.31 220 ASP A O 1
ATOM 1748 N N . ILE A 1 221 ? -6.953 1.183 24.922 1 95.94 221 ILE A N 1
ATOM 1749 C CA . ILE A 1 221 ? -8.391 0.957 24.969 1 95.94 221 ILE A CA 1
ATOM 1750 C C . ILE A 1 221 ? -9.055 1.543 23.719 1 95.94 221 ILE A C 1
ATOM 1752 O O . ILE A 1 221 ? -9.906 0.904 23.109 1 95.94 221 ILE A O 1
ATOM 1756 N N . VAL A 1 222 ? -8.641 2.73 23.375 1 96.12 222 VAL A N 1
ATOM 1757 C CA . VAL A 1 222 ? -9.211 3.396 22.203 1 96.12 222 VAL A CA 1
ATOM 1758 C C . VAL A 1 222 ? -8.945 2.566 20.953 1 96.12 222 VAL A C 1
ATOM 1760 O O . VAL A 1 222 ? -9.828 2.395 20.109 1 96.12 222 VAL A O 1
ATOM 1763 N N . ARG A 1 223 ? -7.801 1.991 20.875 1 91.81 223 ARG A N 1
ATOM 1764 C CA . ARG A 1 223 ? -7.406 1.204 19.703 1 91.81 223 ARG A CA 1
ATOM 1765 C C . ARG A 1 223 ? -8.188 -0.106 19.641 1 91.81 223 ARG A C 1
ATOM 1767 O O . ARG A 1 223 ? -8.578 -0.552 18.562 1 91.81 223 ARG A O 1
ATOM 1774 N N . SER A 1 224 ? -8.484 -0.617 20.781 1 92.25 224 SER A N 1
ATOM 1775 C CA . SER A 1 224 ? -9.008 -1.979 20.797 1 92.25 224 SER A CA 1
ATOM 1776 C C . SER A 1 224 ? -10.523 -1.988 20.969 1 92.25 224 SER A C 1
ATOM 1778 O O . SER A 1 224 ? -11.195 -2.912 20.5 1 92.25 224 SER A O 1
ATOM 1780 N N . SER A 1 225 ? -11.039 -0.94 21.594 1 93.38 225 SER A N 1
ATOM 1781 C CA . SER A 1 225 ? -12.414 -1.112 22.047 1 93.38 225 SER A CA 1
ATOM 1782 C C . SER A 1 225 ? -13.32 -0.004 21.531 1 93.38 225 SER A C 1
ATOM 1784 O O . SER A 1 225 ? -14.539 -0.135 21.547 1 93.38 225 SER A O 1
ATOM 1786 N N . VAL A 1 226 ? -12.805 1.063 21.078 1 93.88 226 VAL A N 1
ATOM 1787 C CA . VAL A 1 226 ? -13.633 2.203 20.688 1 93.88 226 VAL A CA 1
ATOM 1788 C C . VAL A 1 226 ? -13.789 2.23 19.172 1 93.88 226 VAL A C 1
ATOM 1790 O O . VAL A 1 226 ? -12.844 2.531 18.438 1 93.88 226 VAL A O 1
ATOM 1793 N N . TRP A 1 227 ? -15.055 1.93 18.781 1 91.12 227 TRP A N 1
ATOM 1794 C CA . TRP A 1 227 ? -15.297 1.882 17.344 1 91.12 227 TRP A CA 1
ATOM 1795 C C . TRP A 1 227 ? -16.516 2.721 16.969 1 91.12 227 TRP A C 1
ATOM 1797 O O . TRP A 1 227 ? -16.703 3.068 15.805 1 91.12 227 TRP A O 1
ATOM 1807 N N . TYR A 1 228 ? -17.266 3.027 18 1 93.06 228 TYR A N 1
ATOM 1808 C CA . TYR A 1 228 ? -18.516 3.76 17.734 1 93.06 228 TYR A CA 1
ATOM 1809 C C . TYR A 1 228 ? -18.219 5.199 17.344 1 93.06 228 TYR A C 1
ATOM 1811 O O . TYR A 1 228 ? -17.578 5.941 18.078 1 93.06 228 TYR A O 1
ATOM 1819 N N . THR A 1 229 ? -18.75 5.645 16.203 1 93.69 229 THR A N 1
ATOM 1820 C CA . THR A 1 229 ? -18.453 6.949 15.625 1 93.69 229 THR A CA 1
ATOM 1821 C C . THR A 1 229 ? -18.828 8.07 16.594 1 93.69 229 THR A C 1
ATOM 1823 O O . THR A 1 229 ? -18.094 9.055 16.719 1 93.69 229 THR A O 1
ATOM 1826 N N . ALA A 1 230 ? -19.922 7.883 17.219 1 94.88 230 ALA A N 1
ATOM 1827 C CA . ALA A 1 230 ? -20.359 8.922 18.141 1 94.88 230 ALA A CA 1
ATOM 1828 C C . ALA A 1 230 ? -19.359 9.086 19.297 1 94.88 230 ALA A C 1
ATOM 1830 O O . ALA A 1 230 ? -19.094 10.211 19.734 1 94.88 230 ALA A O 1
ATOM 1831 N N . THR A 1 231 ? -18.828 7.98 19.75 1 96.62 231 THR A N 1
ATOM 1832 C CA . THR A 1 231 ? -17.828 8.016 20.828 1 96.62 231 THR A CA 1
ATOM 1833 C C . THR A 1 231 ? -16.547 8.695 20.344 1 96.62 231 THR A C 1
ATOM 1835 O O . THR A 1 231 ? -16.016 9.562 21.031 1 96.62 231 THR A O 1
ATOM 1838 N N . ILE A 1 232 ? -16.156 8.367 19.172 1 95.62 232 ILE A N 1
ATOM 1839 C CA . ILE A 1 232 ? -14.938 8.922 18.594 1 95.62 232 ILE A CA 1
ATOM 1840 C C . ILE A 1 232 ? -15.086 10.438 18.422 1 95.62 232 ILE A C 1
ATOM 1842 O O . ILE A 1 232 ? -14.195 11.195 18.828 1 95.62 232 ILE A O 1
ATOM 1846 N N . ASN A 1 233 ? -16.203 10.82 17.969 1 94.5 233 ASN A N 1
ATOM 1847 C CA . ASN A 1 233 ? -16.453 12.242 17.734 1 94.5 233 ASN A CA 1
ATOM 1848 C C . ASN A 1 233 ? -16.453 13.031 19.047 1 94.5 233 ASN A C 1
ATOM 1850 O O . ASN A 1 233 ? -15.93 14.141 19.109 1 94.5 233 ASN A O 1
ATOM 1854 N N . LEU A 1 234 ? -16.984 12.461 20 1 96.75 234 LEU A N 1
ATOM 1855 C CA . LEU A 1 234 ? -17.031 13.141 21.281 1 96.75 234 LEU A CA 1
ATOM 1856 C C . LEU A 1 234 ? -15.633 13.297 21.875 1 96.75 234 LEU A C 1
ATOM 1858 O O . LEU A 1 234 ? -15.281 14.367 22.359 1 96.75 234 LEU A O 1
ATOM 1862 N N . LEU A 1 235 ? -14.883 12.211 21.828 1 97.19 235 LEU A N 1
ATOM 1863 C CA . LEU A 1 235 ? -13.516 12.273 22.328 1 97.19 235 LEU A CA 1
ATOM 1864 C C . LEU A 1 235 ? -12.703 13.312 21.578 1 97.19 235 LEU A C 1
ATOM 1866 O O . LEU A 1 235 ? -11.945 14.078 22.172 1 97.19 235 LEU A O 1
ATOM 1870 N N . ASN A 1 236 ? -12.914 13.359 20.297 1 95.44 236 ASN A N 1
ATOM 1871 C CA . ASN A 1 236 ? -12.219 14.336 19.469 1 95.44 236 ASN A CA 1
ATOM 1872 C C . ASN A 1 236 ? -12.641 15.766 19.797 1 95.44 236 ASN A C 1
ATOM 1874 O O . ASN A 1 236 ? -11.805 16.672 19.844 1 95.44 236 ASN A O 1
ATOM 1878 N N . THR A 1 237 ? -13.867 15.906 20.031 1 94.69 237 THR A N 1
ATOM 1879 C CA . THR A 1 237 ? -14.383 17.219 20.391 1 94.69 237 THR A CA 1
ATOM 1880 C C . THR A 1 237 ? -13.781 17.688 21.719 1 94.69 237 THR A C 1
ATOM 1882 O O . THR A 1 237 ? -13.336 18.828 21.828 1 94.69 237 THR A O 1
ATOM 1885 N N . HIS A 1 238 ? -13.773 16.859 22.609 1 96.38 238 HIS A N 1
ATOM 1886 C CA . HIS A 1 238 ? -13.18 17.172 23.906 1 96.38 238 HIS A CA 1
ATOM 1887 C C . HIS A 1 238 ? -11.727 17.625 23.75 1 96.38 238 HIS A C 1
ATOM 1889 O O . HIS A 1 238 ? -11.344 18.672 24.266 1 96.38 238 HIS A O 1
ATOM 1895 N N . ALA A 1 239 ? -10.969 16.797 23.047 1 96.31 239 ALA A N 1
ATOM 1896 C CA . ALA A 1 239 ? -9.547 17.062 22.875 1 96.31 239 ALA A CA 1
ATOM 1897 C C . ALA A 1 239 ? -9.328 18.391 22.141 1 96.31 239 ALA A C 1
ATOM 1899 O O . ALA A 1 239 ? -8.422 19.156 22.484 1 96.31 239 ALA A O 1
ATOM 1900 N N . THR A 1 240 ? -10.156 18.625 21.156 1 93.69 240 THR A N 1
ATOM 1901 C CA . THR A 1 240 ? -10.055 19.859 20.375 1 93.69 240 THR A CA 1
ATOM 1902 C C . THR A 1 240 ? -10.273 21.078 21.266 1 93.69 240 THR A C 1
ATOM 1904 O O . THR A 1 240 ? -9.531 22.062 21.172 1 93.69 240 THR A O 1
ATOM 1907 N N . ILE A 1 241 ? -11.219 21 22.125 1 93.5 241 ILE A N 1
ATOM 1908 C CA . ILE A 1 241 ? -11.609 22.109 22.969 1 93.5 241 ILE A CA 1
ATOM 1909 C C . ILE A 1 241 ? -10.531 22.359 24.031 1 93.5 241 ILE A C 1
ATOM 1911 O O . ILE A 1 241 ? -10.062 23.484 24.203 1 93.5 241 ILE A O 1
ATOM 1915 N N . ILE A 1 242 ? -10.055 21.344 24.609 1 94.12 242 ILE A N 1
ATOM 1916 C CA . ILE A 1 242 ? -9.164 21.516 25.75 1 94.12 242 ILE A CA 1
ATOM 1917 C C . ILE A 1 242 ? -7.766 21.891 25.266 1 94.12 242 ILE A C 1
ATOM 1919 O O . ILE A 1 242 ? -6.969 22.453 26.016 1 94.12 242 ILE A O 1
ATOM 1923 N N . ALA A 1 243 ? -7.52 21.562 24.016 1 93.25 243 ALA A N 1
ATOM 1924 C CA . ALA A 1 243 ? -6.195 21.844 23.469 1 93.25 243 ALA A CA 1
ATOM 1925 C C . ALA A 1 243 ? -6.113 23.281 22.938 1 93.25 243 ALA A C 1
ATOM 1927 O O . ALA A 1 243 ? -5.031 23.766 22.594 1 93.25 243 ALA A O 1
ATOM 1928 N N . ASP A 1 244 ? -7.176 23.906 22.875 1 89.94 244 ASP A N 1
ATOM 1929 C CA . ASP A 1 244 ? -7.195 25.281 22.391 1 89.94 244 ASP A CA 1
ATOM 1930 C C . ASP A 1 244 ? -7.066 26.281 23.531 1 89.94 244 ASP A C 1
ATOM 1932 O O . ASP A 1 244 ? -8 26.453 24.328 1 89.94 244 ASP A O 1
ATOM 1936 N N . LYS A 1 245 ? -6.031 27.031 23.531 1 86.94 245 LYS A N 1
ATOM 1937 C CA . LYS A 1 245 ? -5.742 27.953 24.625 1 86.94 245 LYS A CA 1
ATOM 1938 C C . LYS A 1 245 ? -6.727 29.125 24.625 1 86.94 245 LYS A C 1
ATOM 1940 O O . LYS A 1 245 ? -6.879 29.812 25.641 1 86.94 245 LYS A O 1
ATOM 1945 N N . ASN A 1 246 ? -7.387 29.281 23.547 1 86.38 246 ASN A N 1
ATOM 1946 C CA . ASN A 1 246 ? -8.289 30.422 23.422 1 86.38 246 ASN A CA 1
ATOM 1947 C C . ASN A 1 246 ? -9.695 30.078 23.891 1 86.38 246 ASN A C 1
ATOM 1949 O O . ASN A 1 246 ? -10.547 30.953 24 1 86.38 246 ASN A O 1
ATOM 1953 N N . ILE A 1 247 ? -9.914 28.828 24.172 1 89.12 247 ILE A N 1
ATOM 1954 C CA . ILE A 1 247 ? -11.25 28.406 24.578 1 89.12 247 ILE A CA 1
ATOM 1955 C C . ILE A 1 247 ? -11.305 28.266 26.094 1 89.12 247 ILE A C 1
ATOM 1957 O O . ILE A 1 247 ? -10.5 27.531 26.688 1 89.12 247 ILE A O 1
ATOM 1961 N N . LYS A 1 248 ? -12.203 28.953 26.672 1 89.31 248 LYS A N 1
ATOM 1962 C CA . LYS A 1 248 ? -12.5 28.766 28.094 1 89.31 248 LYS A CA 1
ATOM 1963 C C . LYS A 1 248 ? -13.664 27.797 28.297 1 89.31 248 LYS A C 1
ATOM 1965 O O . LYS A 1 248 ? -14.75 28 27.734 1 89.31 248 LYS A O 1
ATOM 1970 N N . VAL A 1 249 ? -13.359 26.812 29.062 1 90.12 249 VAL A N 1
ATOM 1971 C CA . VAL A 1 249 ? -14.398 25.797 29.25 1 90.12 249 VAL A CA 1
ATOM 1972 C C . VAL A 1 249 ? -15.188 26.078 30.516 1 90.12 249 VAL A C 1
ATOM 1974 O O . VAL A 1 249 ? -14.641 26.625 31.484 1 90.12 249 VAL A O 1
ATOM 1977 N N . PRO A 1 250 ? -16.438 25.75 30.469 1 91 250 PRO A N 1
ATOM 1978 C CA . PRO A 1 250 ? -17.25 25.922 31.672 1 91 250 PRO A CA 1
ATOM 1979 C C . PRO A 1 250 ? -16.766 25.078 32.844 1 91 250 PRO A C 1
ATOM 1981 O O . PRO A 1 250 ? -15.977 24.141 32.656 1 91 250 PRO A O 1
ATOM 1984 N N . THR A 1 251 ? -17.234 25.438 34 1 88.81 251 THR A N 1
ATOM 1985 C CA . THR A 1 251 ? -16.781 24.812 35.25 1 88.81 251 THR A CA 1
ATOM 1986 C C . THR A 1 251 ? -17.125 23.328 35.281 1 88.81 251 THR A C 1
ATOM 1988 O O . THR A 1 251 ? -16.359 22.516 35.812 1 88.81 251 THR A O 1
ATOM 1991 N N . ASP A 1 252 ? -18.219 22.984 34.594 1 92.5 252 ASP A N 1
ATOM 1992 C CA . ASP A 1 252 ? -18.688 21.609 34.656 1 92.5 252 ASP A CA 1
ATOM 1993 C C . ASP A 1 252 ? -18.141 20.781 33.5 1 92.5 252 ASP A C 1
ATOM 1995 O O . ASP A 1 252 ? -18.406 19.578 33.406 1 92.5 252 ASP A O 1
ATOM 1999 N N . PHE A 1 253 ? -17.391 21.328 32.719 1 95.31 253 PHE A N 1
ATOM 2000 C CA . PHE A 1 253 ? -16.906 20.703 31.484 1 95.31 253 PHE A CA 1
ATOM 2001 C C . PHE A 1 253 ? -16.172 19.406 31.797 1 95.31 253 PHE A C 1
ATOM 2003 O O . PHE A 1 253 ? -16.469 18.359 31.219 1 95.31 253 PHE A O 1
ATOM 2010 N N . HIS A 1 254 ? -15.289 19.438 32.75 1 94.31 254 HIS A N 1
ATOM 2011 C CA . HIS A 1 254 ? -14.438 18.297 33.094 1 94.31 254 HIS A CA 1
ATOM 2012 C C . HIS A 1 254 ? -15.227 17.203 33.781 1 94.31 254 HIS A C 1
ATOM 2014 O O . HIS A 1 254 ? -15.023 16.016 33.5 1 94.31 254 HIS A O 1
ATOM 2020 N N . LYS A 1 255 ? -16.078 17.656 34.594 1 95.94 255 LYS A N 1
ATOM 2021 C CA . LYS A 1 255 ? -16.906 16.688 35.312 1 95.94 255 LYS A CA 1
ATOM 2022 C C . LYS A 1 255 ? -17.812 15.922 34.344 1 95.94 255 LYS A C 1
ATOM 2024 O O . LYS A 1 255 ? -17.984 14.711 34.469 1 95.94 255 LYS A O 1
ATOM 2029 N N . LEU A 1 256 ? -18.312 16.594 33.438 1 96.69 256 LEU A N 1
ATOM 2030 C CA . LEU A 1 256 ? -19.266 15.984 32.5 1 96.69 256 LEU A CA 1
ATOM 2031 C C . LEU A 1 256 ? -18.578 14.984 31.578 1 96.69 256 LEU A C 1
ATOM 2033 O O . LEU A 1 256 ? -19.141 13.93 31.266 1 96.69 256 LEU A O 1
ATOM 2037 N N . VAL A 1 257 ? -17.406 15.328 31.109 1 97 257 VAL A N 1
ATOM 2038 C CA . VAL A 1 257 ? -16.703 14.375 30.266 1 97 257 VAL A CA 1
ATOM 2039 C C . VAL A 1 257 ? -16.297 13.156 31.078 1 97 257 VAL A C 1
ATOM 2041 O O . VAL A 1 257 ? -16.312 12.023 30.594 1 97 257 VAL A O 1
ATOM 2044 N N . ASP A 1 258 ? -15.891 13.352 32.312 1 96.88 258 ASP A N 1
ATOM 2045 C CA . ASP A 1 258 ? -15.562 12.242 33.188 1 96.88 258 ASP A CA 1
ATOM 2046 C C . ASP A 1 258 ? -16.766 11.312 33.375 1 96.88 258 ASP A C 1
ATOM 2048 O O . ASP A 1 258 ? -16.609 10.086 33.375 1 96.88 258 ASP A O 1
ATOM 2052 N N . ASP A 1 259 ? -17.859 11.953 33.531 1 97.31 259 ASP A N 1
ATOM 2053 C CA . ASP A 1 259 ? -19.078 11.172 33.656 1 97.31 259 ASP A CA 1
ATOM 2054 C C . ASP A 1 259 ? -19.344 10.328 32.406 1 97.31 259 ASP A C 1
ATOM 2056 O O . ASP A 1 259 ? -19.766 9.18 32.531 1 97.31 259 ASP A O 1
ATOM 2060 N N . PHE A 1 260 ? -19.156 10.875 31.297 1 98.12 260 PHE A N 1
ATOM 2061 C CA . PHE A 1 260 ? -19.328 10.156 30.031 1 98.12 260 PHE A CA 1
ATOM 2062 C C . PHE A 1 260 ? -18.375 8.977 29.953 1 98.12 260 PHE A C 1
ATOM 2064 O O . PHE A 1 260 ? -18.781 7.859 29.625 1 98.12 260 PHE A O 1
ATOM 2071 N N . ILE A 1 261 ? -17.094 9.242 30.25 1 98.12 261 ILE A N 1
ATOM 2072 C CA . ILE A 1 261 ? -16.062 8.211 30.141 1 98.12 261 ILE A CA 1
ATOM 2073 C C . ILE A 1 261 ? -16.375 7.062 31.094 1 98.12 261 ILE A C 1
ATOM 2075 O O . ILE A 1 261 ? -16.297 5.895 30.703 1 98.12 261 ILE A O 1
ATOM 2079 N N . GLN A 1 262 ? -16.766 7.418 32.281 1 97.38 262 GLN A N 1
ATOM 2080 C CA . GLN A 1 262 ? -17.109 6.398 33.281 1 97.38 262 GLN A CA 1
ATOM 2081 C C . GLN A 1 262 ? -18.297 5.566 32.812 1 97.38 262 GLN A C 1
ATOM 2083 O O . GLN A 1 262 ? -18.297 4.344 32.938 1 97.38 262 GLN A O 1
ATOM 2088 N N . SER A 1 263 ? -19.297 6.246 32.312 1 97.62 263 SER A N 1
ATOM 2089 C CA . SER A 1 263 ? -20.484 5.555 31.812 1 97.62 263 SER A CA 1
ATOM 2090 C C . SER A 1 263 ? -20.156 4.656 30.625 1 97.62 263 SER A C 1
ATOM 2092 O O . SER A 1 263 ? -20.688 3.555 30.516 1 97.62 263 SER A O 1
ATOM 2094 N N . LEU A 1 264 ? -19.312 5.102 29.797 1 97.56 264 LEU A N 1
ATOM 2095 C CA . LEU A 1 264 ? -18.875 4.332 28.625 1 97.56 264 LEU A CA 1
ATOM 2096 C C . LEU A 1 264 ? -18.141 3.07 29.062 1 97.56 264 LEU A C 1
ATOM 2098 O O . LEU A 1 264 ? -18.391 1.987 28.531 1 97.56 264 LEU A O 1
ATOM 2102 N N . GLU A 1 265 ? -17.203 3.211 30 1 96.88 265 GLU A N 1
ATOM 2103 C CA . GLU A 1 265 ? -16.453 2.078 30.516 1 96.88 265 GLU A CA 1
ATOM 2104 C C . GLU A 1 265 ? -17.375 1.045 31.156 1 96.88 265 GLU A C 1
ATOM 2106 O O . GLU A 1 265 ? -17.219 -0.158 30.938 1 96.88 265 GLU A O 1
ATOM 2111 N N . ARG A 1 266 ? -18.297 1.564 31.859 1 95.75 266 ARG A N 1
ATOM 2112 C CA . ARG A 1 266 ? -19.25 0.682 32.531 1 95.75 266 ARG A CA 1
ATOM 2113 C C . ARG A 1 266 ? -20.094 -0.084 31.531 1 95.75 266 ARG A C 1
ATOM 2115 O O . ARG A 1 266 ? -20.531 -1.207 31.797 1 95.75 266 ARG A O 1
ATOM 2122 N N . SER A 1 267 ? -20.312 0.484 30.422 1 95.38 267 SER A N 1
ATOM 2123 C CA . SER A 1 267 ? -21.109 -0.143 29.375 1 95.38 267 SER A CA 1
ATOM 2124 C C . SER A 1 267 ? -20.266 -1.089 28.516 1 95.38 267 SER A C 1
ATOM 2126 O O . SER A 1 267 ? -20.766 -1.659 27.547 1 95.38 267 SER A O 1
ATOM 2128 N N . ASN A 1 268 ? -19 -1.233 28.875 1 95.38 268 ASN A N 1
ATOM 2129 C CA . ASN A 1 268 ? -18.062 -2.025 28.094 1 95.38 268 ASN A CA 1
ATOM 2130 C C . ASN A 1 268 ? -17.969 -1.539 26.656 1 95.38 268 ASN A C 1
ATOM 2132 O O . ASN A 1 268 ? -18.047 -2.338 25.719 1 95.38 268 ASN A O 1
ATOM 2136 N N . TYR A 1 269 ? -18 -0.194 26.562 1 95.56 269 TYR A N 1
ATOM 2137 C CA . TYR A 1 269 ? -17.797 0.493 25.297 1 95.56 269 TYR A CA 1
ATOM 2138 C C . TYR A 1 269 ? -18.859 0.099 24.281 1 95.56 269 TYR A C 1
ATOM 2140 O O . TYR A 1 269 ? -18.547 -0.261 23.141 1 95.56 269 TYR A O 1
ATOM 2148 N N . ASP A 1 270 ? -20.031 0.279 24.688 1 93.19 270 ASP A N 1
ATOM 2149 C CA . ASP A 1 270 ? -21.219 0.015 23.875 1 93.19 270 ASP A CA 1
ATOM 2150 C C . ASP A 1 270 ? -21.172 0.806 22.562 1 93.19 270 ASP A C 1
ATOM 2152 O O . ASP A 1 270 ? -20.922 2.014 22.578 1 93.19 270 ASP A O 1
ATOM 2156 N N . GLU A 1 271 ? -21.547 0.103 21.406 1 91.12 271 GLU A N 1
ATOM 2157 C CA . GLU A 1 271 ? -21.391 0.711 20.078 1 91.12 271 GLU A CA 1
ATOM 2158 C C . GLU A 1 271 ? -22.734 1.186 19.531 1 91.12 271 GLU A C 1
ATOM 2160 O O . GLU A 1 271 ? -22.844 1.533 18.359 1 91.12 271 GLU A O 1
ATOM 2165 N N . GLU A 1 272 ? -23.719 1.225 20.422 1 93.38 272 GLU A N 1
ATOM 2166 C CA . GLU A 1 272 ? -25.031 1.674 19.938 1 93.38 272 GLU A CA 1
ATOM 2167 C C . GLU A 1 272 ? -25.828 2.326 21.062 1 93.38 272 GLU A C 1
ATOM 2169 O O . GLU A 1 272 ? -27.062 2.174 21.125 1 93.38 272 GLU A O 1
ATOM 2174 N N . TYR A 1 273 ? -25.031 2.965 21.906 1 94.75 273 TYR A N 1
ATOM 2175 C CA . TYR A 1 273 ? -25.734 3.488 23.078 1 94.75 273 TYR A CA 1
ATOM 2176 C C . TYR A 1 273 ? -26.734 4.574 22.688 1 94.75 273 TYR A C 1
ATOM 2178 O O . TYR A 1 273 ? -27.688 4.832 23.406 1 94.75 273 TYR A O 1
ATOM 2186 N N . LEU A 1 274 ? -26.625 5.195 21.562 1 95.62 274 LEU A N 1
ATOM 2187 C CA . LEU A 1 274 ? -27.516 6.273 21.172 1 95.62 274 LEU A CA 1
ATOM 2188 C C . LEU A 1 274 ? -28.891 5.727 20.766 1 95.62 274 LEU A C 1
ATOM 2190 O O . LEU A 1 274 ? -29.859 6.48 20.672 1 95.62 274 LEU A O 1
ATOM 2194 N N . ASN A 1 275 ? -28.922 4.441 20.547 1 94.81 275 ASN A N 1
ATOM 2195 C CA . ASN A 1 275 ? -30.203 3.805 20.234 1 94.81 275 ASN A CA 1
ATOM 2196 C C . ASN A 1 275 ? -31.109 3.723 21.453 1 94.81 275 ASN A C 1
ATOM 2198 O O . ASN A 1 275 ? -32.312 3.533 21.328 1 94.81 275 ASN A O 1
ATOM 2202 N N . ASP A 1 276 ? -30.547 3.773 22.641 1 94.75 276 ASP A N 1
ATOM 2203 C CA . ASP A 1 276 ? -31.281 3.812 23.906 1 94.75 276 ASP A CA 1
ATOM 2204 C C . ASP A 1 276 ? -31.172 5.188 24.562 1 94.75 276 ASP A C 1
ATOM 2206 O O . ASP A 1 276 ? -30.234 5.445 25.312 1 94.75 276 ASP A O 1
ATOM 2210 N N . PRO A 1 277 ? -32.219 5.992 24.391 1 93.56 277 PRO A N 1
ATOM 2211 C CA . PRO A 1 277 ? -32.156 7.375 24.875 1 93.56 277 PRO A CA 1
ATOM 2212 C C . PRO A 1 277 ? -32.094 7.469 26.391 1 93.56 277 PRO A C 1
ATOM 2214 O O . PRO A 1 277 ? -31.672 8.5 26.938 1 93.56 277 PRO A O 1
ATOM 2217 N N . MET A 1 278 ? -32.344 6.355 27.062 1 93.94 278 MET A N 1
ATOM 2218 C CA . MET A 1 278 ? -32.438 6.422 28.516 1 93.94 278 MET A CA 1
ATOM 2219 C C . MET A 1 278 ? -31.203 5.777 29.141 1 93.94 278 MET A C 1
ATOM 2221 O O . MET A 1 278 ? -31.031 5.793 30.375 1 93.94 278 MET A O 1
ATOM 2225 N N . SER A 1 279 ? -30.328 5.371 28.297 1 94.62 279 SER A N 1
ATOM 2226 C CA . SER A 1 279 ? -29.109 4.777 28.859 1 94.62 279 SER A CA 1
ATOM 2227 C C . SER A 1 279 ? -28.234 5.836 29.531 1 94.62 279 SER A C 1
ATOM 2229 O O . SER A 1 279 ? -28.234 6.996 29.109 1 94.62 279 SER A O 1
ATOM 2231 N N . ARG A 1 280 ? -27.5 5.43 30.516 1 95.81 280 ARG A N 1
ATOM 2232 C CA . ARG A 1 280 ? -26.625 6.336 31.234 1 95.81 280 ARG A CA 1
ATOM 2233 C C . ARG A 1 280 ? -25.578 6.957 30.312 1 95.81 280 ARG A C 1
ATOM 2235 O O . ARG A 1 280 ? -25.266 8.141 30.438 1 95.81 280 ARG A O 1
ATOM 2242 N N . VAL A 1 281 ? -25.109 6.125 29.406 1 97.06 281 VAL A N 1
ATOM 2243 C CA . VAL A 1 281 ? -24.078 6.609 28.484 1 97.06 281 VAL A CA 1
ATOM 2244 C C . VAL A 1 281 ? -24.688 7.668 27.562 1 97.06 281 VAL A C 1
ATOM 2246 O O . VAL A 1 281 ? -24.062 8.703 27.297 1 97.06 281 VAL A O 1
ATOM 2249 N N . THR A 1 282 ? -25.891 7.449 27.094 1 97.62 282 THR A N 1
ATOM 2250 C CA . THR A 1 282 ? -26.547 8.383 26.188 1 97.62 282 THR A CA 1
ATOM 2251 C C . THR A 1 282 ? -26.828 9.711 26.891 1 97.62 282 THR A C 1
ATOM 2253 O O . THR A 1 282 ? -26.594 10.773 26.312 1 97.62 282 THR A O 1
ATOM 2256 N N . LEU A 1 283 ? -27.266 9.625 28.062 1 97.19 283 LEU A N 1
ATOM 2257 C CA . LEU A 1 283 ? -27.547 10.836 28.828 1 97.19 283 LEU A CA 1
ATOM 2258 C C . LEU A 1 283 ? -26.266 11.633 29.094 1 97.19 283 LEU A C 1
ATOM 2260 O O . LEU A 1 283 ? -26.266 12.859 28.953 1 97.19 283 LEU A O 1
ATOM 2264 N N . ALA A 1 284 ? -25.234 10.945 29.469 1 97.56 284 ALA A N 1
ATOM 2265 C CA . ALA A 1 284 ? -23.953 11.602 29.703 1 97.56 284 ALA A CA 1
ATOM 2266 C C . ALA A 1 284 ? -23.406 12.211 28.406 1 97.56 284 ALA A C 1
ATOM 2268 O O . ALA A 1 284 ? -22.797 13.281 28.422 1 97.56 284 ALA A O 1
ATOM 2269 N N . TYR A 1 285 ? -23.625 11.5 27.328 1 97.38 285 TYR A N 1
ATOM 2270 C CA . TYR A 1 285 ? -23.203 11.961 26 1 97.38 285 TYR A CA 1
ATOM 2271 C C . TYR A 1 285 ? -23.812 13.312 25.672 1 97.38 285 TYR A C 1
ATOM 2273 O O . TYR A 1 285 ? -23.109 14.266 25.359 1 97.38 285 TYR A O 1
ATOM 2281 N N . T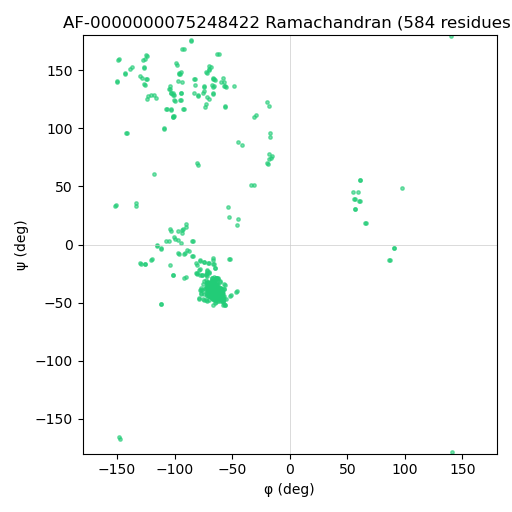RP A 1 286 ? -25.094 13.398 25.828 1 97 286 TRP A N 1
ATOM 2282 C CA . TRP A 1 286 ? -25.812 14.625 25.484 1 97 286 TRP A CA 1
ATOM 2283 C C . TRP A 1 286 ? -25.516 15.734 26.484 1 97 286 TRP A C 1
ATOM 2285 O O . TRP A 1 286 ? -25.438 16.906 26.125 1 97 286 TRP A O 1
ATOM 2295 N N . ALA A 1 287 ? -25.328 15.422 27.703 1 96.44 287 ALA A N 1
ATOM 2296 C CA . ALA A 1 287 ? -25 16.406 28.734 1 96.44 287 ALA A CA 1
ATOM 2297 C C . ALA A 1 287 ? -23.672 17.094 28.438 1 96.44 287 ALA A C 1
ATOM 2299 O O . ALA A 1 287 ? -23.547 18.312 28.594 1 96.44 287 ALA A O 1
ATOM 2300 N N . PHE A 1 288 ? -22.734 16.312 28.016 1 97 288 PHE A N 1
ATOM 2301 C CA . PHE A 1 288 ? -21.422 16.875 27.703 1 97 288 PHE A CA 1
ATOM 2302 C C . PHE A 1 288 ? -21.484 17.75 26.453 1 97 288 PHE A C 1
ATOM 2304 O O . PHE A 1 288 ? -20.938 18.844 26.422 1 97 288 PHE A O 1
ATOM 2311 N N . LEU A 1 289 ? -22.203 17.266 25.406 1 95.38 289 LEU A N 1
ATOM 2312 C CA . LEU A 1 289 ? -22.25 17.984 24.141 1 95.38 289 LEU A CA 1
ATOM 2313 C C . LEU A 1 289 ? -22.969 19.328 24.312 1 95.38 289 LEU A C 1
ATOM 2315 O O . LEU A 1 289 ? -22.641 20.297 23.625 1 95.38 289 LEU A O 1
ATOM 2319 N N . LYS A 1 290 ? -23.812 19.375 25.219 1 93.19 290 LYS A N 1
ATOM 2320 C CA . LYS A 1 290 ? -24.578 20.578 25.469 1 93.19 290 LYS A CA 1
ATOM 2321 C C . LYS A 1 290 ? -23.688 21.703 26 1 93.19 290 LYS A C 1
ATOM 2323 O O . LYS A 1 290 ? -23.938 22.875 25.734 1 93.19 290 LYS A O 1
ATOM 2328 N N . VAL A 1 291 ? -22.625 21.375 26.688 1 93 291 VAL A N 1
ATOM 2329 C CA . VAL A 1 291 ? -21.812 22.391 27.344 1 93 291 VAL A CA 1
ATOM 2330 C C . VAL A 1 291 ? -20.625 22.75 26.469 1 93 291 VAL A C 1
ATOM 2332 O O . VAL A 1 291 ? -19.891 23.703 26.75 1 93 291 VAL A O 1
ATOM 2335 N N . CYS A 1 292 ? -20.406 22.031 25.375 1 92.31 292 CYS A N 1
ATOM 2336 C CA . CYS A 1 292 ? -19.266 22.281 24.5 1 92.31 292 CYS A CA 1
ATOM 2337 C C . CYS A 1 292 ? -19.391 23.625 23.812 1 92.31 292 CYS A C 1
ATOM 2339 O O . CYS A 1 292 ? -20.469 23.953 23.281 1 92.31 292 CYS A O 1
ATOM 2341 N N . PRO A 1 293 ? -18.312 24.375 23.906 1 86.12 293 PRO A N 1
ATOM 2342 C CA . PRO A 1 293 ? -18.344 25.672 23.219 1 86.12 293 PRO A CA 1
ATOM 2343 C C . PRO A 1 293 ? -18.391 25.531 21.703 1 86.12 293 PRO A C 1
ATOM 2345 O O . PRO A 1 293 ? -17.906 24.531 21.156 1 86.12 293 PRO A O 1
ATOM 2348 N N . ALA A 1 294 ? -19.156 26.422 20.922 1 66 294 ALA A N 1
ATOM 2349 C CA . ALA A 1 294 ? -19.281 26.422 19.469 1 66 294 ALA A CA 1
ATOM 2350 C C . ALA A 1 294 ? -18 26.922 18.797 1 66 294 ALA A C 1
ATOM 2352 O O . ALA A 1 294 ? -17.281 27.75 19.375 1 66 294 ALA A O 1
ATOM 2353 N N . GLU B 1 1 ? 21.766 -17.938 -46.625 1 65.38 1 GLU B N 1
ATOM 2354 C CA . GLU B 1 1 ? 21.109 -18.797 -45.656 1 65.38 1 GLU B CA 1
ATOM 2355 C C . GLU B 1 1 ? 20.172 -19.797 -46.344 1 65.38 1 GLU B C 1
ATOM 2357 O O . GLU B 1 1 ? 20.188 -20.984 -46 1 65.38 1 GLU B O 1
ATOM 2362 N N . LEU B 1 2 ? 19.453 -19.469 -47.312 1 71.75 2 LEU B N 1
ATOM 2363 C CA . LEU B 1 2 ? 18.516 -20.344 -48 1 71.75 2 LEU B CA 1
ATOM 2364 C C . LEU B 1 2 ? 19.25 -21.406 -48.812 1 71.75 2 LEU B C 1
ATOM 2366 O O . LEU B 1 2 ? 18.875 -22.578 -48.781 1 71.75 2 LEU B O 1
ATOM 2370 N N . ARG B 1 3 ? 20.344 -21.156 -49.406 1 71.31 3 ARG B N 1
ATOM 2371 C CA . ARG B 1 3 ? 21.156 -22.109 -50.188 1 71.31 3 ARG B CA 1
ATOM 2372 C C . ARG B 1 3 ? 21.844 -23.109 -49.281 1 71.31 3 ARG B C 1
ATOM 2374 O O . ARG B 1 3 ? 21.938 -24.297 -49.594 1 71.31 3 ARG B O 1
ATOM 2381 N N . CYS B 1 4 ? 22.266 -22.641 -48.125 1 72.88 4 CYS B N 1
ATOM 2382 C CA . CYS B 1 4 ? 22.875 -23.547 -47.156 1 72.88 4 CYS B CA 1
ATOM 2383 C C . CYS B 1 4 ? 21.859 -24.531 -46.594 1 72.88 4 CYS B C 1
ATOM 2385 O O . CYS B 1 4 ? 22.156 -25.719 -46.438 1 72.88 4 CYS B O 1
ATOM 2387 N N . GLN B 1 5 ? 20.594 -24.188 -46.375 1 71.25 5 GLN B N 1
ATOM 2388 C CA . GLN B 1 5 ? 19.531 -25.078 -45.875 1 71.25 5 GLN B CA 1
ATOM 2389 C C . GLN B 1 5 ? 19.109 -26.078 -46.969 1 71.25 5 GLN B C 1
ATOM 2391 O O . GLN B 1 5 ? 18.891 -27.25 -46.656 1 71.25 5 GLN B O 1
ATOM 2396 N N . LEU B 1 6 ? 19.188 -25.734 -48.125 1 71.12 6 LEU B N 1
ATOM 2397 C CA . LEU B 1 6 ? 18.828 -26.625 -49.219 1 71.12 6 LEU B CA 1
ATOM 2398 C C . LEU B 1 6 ? 19.922 -27.656 -49.469 1 71.12 6 LEU B C 1
ATOM 2400 O O . LEU B 1 6 ? 19.641 -28.828 -49.656 1 71.12 6 LEU B O 1
ATOM 2404 N N . LYS B 1 7 ? 21.219 -27.25 -49.344 1 69.81 7 LYS B N 1
ATOM 2405 C CA . LYS B 1 7 ? 22.328 -28.188 -49.469 1 69.81 7 LYS B CA 1
ATOM 2406 C C . LYS B 1 7 ? 22.359 -29.188 -48.344 1 69.81 7 LYS B C 1
ATOM 2408 O O . LYS B 1 7 ? 22.656 -30.375 -48.531 1 69.81 7 LYS B O 1
ATOM 2413 N N . ALA B 1 8 ? 21.891 -28.797 -47.188 1 70.25 8 ALA B N 1
ATOM 2414 C CA . ALA B 1 8 ? 21.844 -29.688 -46.031 1 70.25 8 ALA B CA 1
ATOM 2415 C C . ALA B 1 8 ? 20.75 -30.734 -46.188 1 70.25 8 ALA B C 1
ATOM 2417 O O . ALA B 1 8 ? 20.859 -31.844 -45.656 1 70.25 8 ALA B O 1
ATOM 2418 N N . LEU B 1 9 ? 19.703 -30.438 -46.969 1 67.44 9 LEU B N 1
ATOM 2419 C CA . LEU B 1 9 ? 18.609 -31.344 -47.25 1 67.44 9 LEU B CA 1
ATOM 2420 C C . LEU B 1 9 ? 18.828 -32.125 -48.531 1 67.44 9 LEU B C 1
ATOM 2422 O O . LEU B 1 9 ? 17.969 -32.906 -48.938 1 67.44 9 LEU B O 1
ATOM 2426 N N . GLY B 1 10 ? 20.109 -32.062 -49.156 1 67.81 10 GLY B N 1
ATOM 2427 C CA . GLY B 1 10 ? 20.516 -32.75 -50.375 1 67.81 10 GLY B CA 1
ATOM 2428 C C . GLY B 1 10 ? 19.781 -32.281 -51.625 1 67.81 10 GLY B C 1
ATOM 2429 O O . GLY B 1 10 ? 19.703 -33 -52.625 1 67.81 10 GLY B O 1
ATOM 2430 N N . LEU B 1 11 ? 19.172 -31.094 -51.531 1 68.88 11 LEU B N 1
ATOM 2431 C CA . LEU B 1 11 ? 18.391 -30.594 -52.656 1 68.88 11 LEU B CA 1
ATOM 2432 C C . LEU B 1 11 ? 19.234 -29.641 -53.5 1 68.88 11 LEU B C 1
ATOM 2434 O O . LEU B 1 11 ? 20.219 -29.062 -53.031 1 68.88 11 LEU B O 1
ATOM 2438 N N . SER B 1 12 ? 19 -29.609 -54.781 1 73.56 12 SER B N 1
ATOM 2439 C CA . SER B 1 12 ? 19.719 -28.734 -55.688 1 73.56 12 SER B CA 1
ATOM 2440 C C . SER B 1 12 ? 19.609 -27.281 -55.281 1 73.56 12 SER B C 1
ATOM 2442 O O . SER B 1 12 ? 18.531 -26.781 -54.969 1 73.56 12 SER B O 1
ATOM 2444 N N . SER B 1 13 ? 20.672 -26.578 -54.969 1 68.44 13 SER B N 1
ATOM 2445 C CA . SER B 1 13 ? 20.781 -25.203 -54.438 1 68.44 13 SER B CA 1
ATOM 2446 C C . SER B 1 13 ? 20.938 -24.203 -55.594 1 68.44 13 SER B C 1
ATOM 2448 O O . SER B 1 13 ? 21.219 -23.031 -55.344 1 68.44 13 SER B O 1
ATOM 2450 N N . THR B 1 14 ? 20.734 -24.453 -56.875 1 74 14 THR B N 1
ATOM 2451 C CA . THR B 1 14 ? 20.891 -23.547 -58 1 74 14 THR B CA 1
ATOM 2452 C C . THR B 1 14 ? 19.531 -23.016 -58.438 1 74 14 THR B C 1
ATOM 2454 O O . THR B 1 14 ? 18.547 -23.766 -58.469 1 74 14 THR B O 1
ATOM 2457 N N . GLY B 1 15 ? 19.109 -21.656 -58.656 1 66.56 15 GLY B N 1
ATOM 2458 C CA . GLY B 1 15 ? 17.922 -21 -59.156 1 66.56 15 GLY B CA 1
ATOM 2459 C C . GLY B 1 15 ? 17.562 -19.734 -58.375 1 66.56 15 GLY B C 1
ATOM 2460 O O . GLY B 1 15 ? 18.328 -19.312 -57.5 1 66.56 15 GLY B O 1
ATOM 2461 N N . ARG B 1 16 ? 16.516 -19.031 -58.719 1 71.75 16 ARG B N 1
ATOM 2462 C CA . ARG B 1 16 ? 16.078 -17.797 -58.062 1 71.75 16 ARG B CA 1
ATOM 2463 C C . ARG B 1 16 ? 15.57 -18.047 -56.656 1 71.75 16 ARG B C 1
ATOM 2465 O O . ARG B 1 16 ? 15.102 -19.156 -56.344 1 71.75 16 ARG B O 1
ATOM 2472 N N . LYS B 1 17 ? 15.672 -17.016 -55.75 1 69.81 17 LYS B N 1
ATOM 2473 C CA . LYS B 1 17 ? 15.289 -17.125 -54.344 1 69.81 17 LYS B CA 1
ATOM 2474 C C . LYS B 1 17 ? 13.883 -17.688 -54.219 1 69.81 17 LYS B C 1
ATOM 2476 O O . LYS B 1 17 ? 13.633 -18.516 -53.312 1 69.81 17 LYS B O 1
ATOM 2481 N N . ALA B 1 18 ? 12.953 -17.234 -55.031 1 74.94 18 ALA B N 1
ATOM 2482 C CA . ALA B 1 18 ? 11.57 -17.703 -54.969 1 74.94 18 ALA B CA 1
ATOM 2483 C C . ALA B 1 18 ? 11.484 -19.203 -55.25 1 74.94 18 ALA B C 1
ATOM 2485 O O . ALA B 1 18 ? 10.719 -19.922 -54.594 1 74.94 18 ALA B O 1
ATOM 2486 N N . SER B 1 19 ? 12.242 -19.641 -56.125 1 73.44 19 SER B N 1
ATOM 2487 C CA . SER B 1 19 ? 12.266 -21.062 -56.469 1 73.44 19 SER B CA 1
ATOM 2488 C C . SER B 1 19 ? 12.953 -21.875 -55.375 1 73.44 19 SER B C 1
ATOM 2490 O O . SER B 1 19 ? 12.539 -23 -55.062 1 73.44 19 SER B O 1
ATOM 2492 N N . LEU B 1 20 ? 14.016 -21.297 -54.812 1 71.75 20 LEU B N 1
ATOM 2493 C CA . LEU B 1 20 ? 14.719 -21.953 -53.688 1 71.75 20 LEU B CA 1
ATOM 2494 C C . LEU B 1 20 ? 13.844 -22.016 -52.469 1 71.75 20 LEU B C 1
ATOM 2496 O O . LEU B 1 20 ? 13.82 -23.031 -51.75 1 71.75 20 LEU B O 1
ATOM 2500 N N . LEU B 1 21 ? 13.016 -21.062 -52.188 1 74.12 21 LEU B N 1
ATOM 2501 C CA . LEU B 1 21 ? 12.07 -21.047 -51.094 1 74.12 21 LEU B CA 1
ATOM 2502 C C . LEU B 1 21 ? 10.938 -22.047 -51.312 1 74.12 21 LEU B C 1
ATOM 2504 O O . LEU B 1 21 ? 10.508 -22.719 -50.406 1 74.12 21 LEU B O 1
ATOM 2508 N N . GLN B 1 22 ? 10.414 -22.188 -52.469 1 72.19 22 GLN B N 1
ATOM 2509 C CA . GLN B 1 22 ? 9.383 -23.156 -52.812 1 72.19 22 GLN B CA 1
ATOM 2510 C C . GLN B 1 22 ? 9.906 -24.578 -52.688 1 72.19 22 GLN B C 1
ATOM 2512 O O . GLN B 1 22 ? 9.203 -25.469 -52.188 1 72.19 22 GLN B O 1
ATOM 2517 N N . ARG B 1 23 ? 11.125 -24.859 -53.031 1 72 23 ARG B N 1
ATOM 2518 C CA . ARG B 1 23 ? 11.734 -26.188 -52.906 1 72 23 ARG B CA 1
ATOM 2519 C C . ARG B 1 23 ? 11.961 -26.516 -51.438 1 72 23 ARG B C 1
ATOM 2521 O O . ARG B 1 23 ? 11.75 -27.656 -51 1 72 23 ARG B O 1
ATOM 2528 N N . LEU B 1 24 ? 12.352 -25.531 -50.688 1 69.19 24 LEU B N 1
ATOM 2529 C CA . LEU B 1 24 ? 12.484 -25.734 -49.219 1 69.19 24 LEU B CA 1
ATOM 2530 C C . LEU B 1 24 ? 11.117 -25.969 -48.594 1 69.19 24 LEU B C 1
ATOM 2532 O O . LEU B 1 24 ? 10.977 -26.828 -47.719 1 69.19 24 LEU B O 1
ATOM 2536 N N . GLN B 1 25 ? 10.117 -25.297 -48.906 1 66.81 25 GLN B N 1
ATOM 2537 C CA . GLN B 1 25 ? 8.758 -25.5 -48.406 1 66.81 25 GLN B CA 1
ATOM 2538 C C . GLN B 1 25 ? 8.203 -26.844 -48.875 1 66.81 25 GLN B C 1
ATOM 2540 O O . GLN B 1 25 ? 7.574 -27.562 -48.094 1 66.81 25 GLN B O 1
ATOM 2545 N N . THR B 1 26 ? 8.383 -27.266 -50.062 1 63.19 26 THR B N 1
ATOM 2546 C CA . THR B 1 26 ? 7.957 -28.562 -50.562 1 63.19 26 THR B CA 1
ATOM 2547 C C . THR B 1 26 ? 8.727 -29.688 -49.875 1 63.19 26 THR B C 1
ATOM 2549 O O . THR B 1 26 ? 8.156 -30.719 -49.531 1 63.19 26 THR B O 1
ATOM 2552 N N . ALA B 1 27 ? 10.039 -29.547 -49.688 1 58.41 27 ALA B N 1
ATOM 2553 C CA . ALA B 1 27 ? 10.836 -30.547 -48.969 1 58.41 27 ALA B CA 1
ATOM 2554 C C . ALA B 1 27 ? 10.422 -30.609 -47.5 1 58.41 27 ALA B C 1
ATOM 2556 O O . ALA B 1 27 ? 10.367 -31.688 -46.906 1 58.41 27 ALA B O 1
ATOM 2557 N N . GLN B 1 28 ? 10.164 -29.516 -46.906 1 54.19 28 GLN B N 1
ATOM 2558 C CA . GLN B 1 28 ? 9.648 -29.5 -45.562 1 54.19 28 GLN B CA 1
ATOM 2559 C C . GLN B 1 28 ? 8.234 -30.062 -45.5 1 54.19 28 GLN B C 1
ATOM 2561 O O . GLN B 1 28 ? 7.879 -30.766 -44.531 1 54.19 28 GLN B O 1
ATOM 2566 N N . GLU B 1 29 ? 7.352 -29.75 -46.406 1 53.59 29 GLU B N 1
ATOM 2567 C CA . GLU B 1 29 ? 6.031 -30.375 -46.5 1 53.59 29 GLU B CA 1
ATOM 2568 C C . GLU B 1 29 ? 6.141 -31.859 -46.812 1 53.59 29 GLU B C 1
ATOM 2570 O O . GLU B 1 29 ? 5.363 -32.656 -46.312 1 53.59 29 GLU B O 1
ATOM 2575 N N . THR B 1 30 ? 7.051 -32.281 -47.719 1 46.69 30 THR B N 1
ATOM 2576 C CA . THR B 1 30 ? 7.273 -33.688 -48 1 46.69 30 THR B CA 1
ATOM 2577 C C . THR B 1 30 ? 7.895 -34.375 -46.781 1 46.69 30 THR B C 1
ATOM 2579 O O . THR B 1 30 ? 7.59 -35.531 -46.5 1 46.69 30 THR B O 1
ATOM 2582 N N . LEU B 1 31 ? 8.906 -33.781 -46.031 1 45.25 31 LEU B N 1
ATOM 2583 C CA . LEU B 1 31 ? 9.422 -34.344 -44.781 1 45.25 31 LEU B CA 1
ATOM 2584 C C . LEU B 1 31 ? 8.359 -34.312 -43.688 1 45.25 31 LEU B C 1
ATOM 2586 O O . LEU B 1 31 ? 8.273 -35.25 -42.875 1 45.25 31 LEU B O 1
ATOM 2590 N N . THR B 1 32 ? 7.578 -33.156 -43.438 1 41.97 32 THR B N 1
ATOM 2591 C CA . THR B 1 32 ? 6.449 -33.156 -42.531 1 41.97 32 THR B CA 1
ATOM 2592 C C . THR B 1 32 ? 5.352 -34.094 -43.031 1 41.97 32 THR B C 1
ATOM 2594 O O . THR B 1 32 ? 4.629 -34.719 -42.25 1 41.97 32 THR B O 1
ATOM 2597 N N . LYS B 1 33 ? 5.109 -34.125 -44.281 1 40.59 33 LYS B N 1
ATOM 2598 C CA . LYS B 1 33 ? 4.156 -35.094 -44.812 1 40.59 33 LYS B CA 1
ATOM 2599 C C . LYS B 1 33 ? 4.688 -36.531 -44.719 1 40.59 33 LYS B C 1
ATOM 2601 O O . LYS B 1 33 ? 3.91 -37.469 -44.688 1 40.59 33 LYS B O 1
ATOM 2606 N N . SER B 1 34 ? 6.027 -36.531 -44.938 1 31.53 34 SER B N 1
ATOM 2607 C CA . SER B 1 34 ? 6.48 -37.938 -44.781 1 31.53 34 SER B CA 1
ATOM 2608 C C . SER B 1 34 ? 6.305 -38.438 -43.375 1 31.53 34 SER B C 1
ATOM 2610 O O . SER B 1 34 ? 6.047 -39.625 -43.156 1 31.53 34 SER B O 1
ATOM 2612 N N . ASP B 1 35 ? 6.832 -37.625 -42.25 1 33.28 35 ASP B N 1
ATOM 2613 C CA . ASP B 1 35 ? 6.641 -38.219 -40.938 1 33.28 35 ASP B CA 1
ATOM 2614 C C . ASP B 1 35 ? 5.172 -38.188 -40.531 1 33.28 35 ASP B C 1
ATOM 2616 O O . ASP B 1 35 ? 4.734 -39 -39.688 1 33.28 35 ASP B O 1
ATOM 2620 N N . SER B 1 36 ? 4.547 -37.031 -40.812 1 31.8 36 SER B N 1
ATOM 2621 C CA . SER B 1 36 ? 3.154 -37.031 -40.375 1 31.8 36 SER B CA 1
ATOM 2622 C C . SER B 1 36 ? 2.285 -37.875 -41.281 1 31.8 36 SER B C 1
ATOM 2624 O O . SER B 1 36 ? 1.064 -37.938 -41.125 1 31.8 36 SER B O 1
ATOM 2626 N N . ALA B 1 37 ? 2.664 -37.938 -42.594 1 30.58 37 ALA B N 1
ATOM 2627 C CA . ALA B 1 37 ? 1.775 -38.844 -43.344 1 30.58 37 ALA B CA 1
ATOM 2628 C C . ALA B 1 37 ? 1.683 -40.219 -42.656 1 30.58 37 ALA B C 1
ATOM 2630 O O . ALA B 1 37 ? 2.432 -41.125 -43 1 30.58 37 ALA B O 1
ATOM 2631 N N . SER B 1 38 ? 1.969 -40.094 -41.375 1 28.2 38 SER B N 1
ATOM 2632 C CA . SER B 1 38 ? 1.214 -41.25 -40.906 1 28.2 38 SER B CA 1
ATOM 2633 C C . SER B 1 38 ? -0.171 -41.312 -41.531 1 28.2 38 SER B C 1
ATOM 2635 O O . SER B 1 38 ? -0.887 -40.312 -41.562 1 28.2 38 SER B O 1
ATOM 2637 N N . SER B 1 39 ? -0.245 -41.938 -42.656 1 30.38 39 SER B N 1
ATOM 2638 C CA . SER B 1 39 ? -1.488 -42.281 -43.344 1 30.38 39 SER B CA 1
ATOM 2639 C C . SER B 1 39 ? -2.67 -42.25 -42.375 1 30.38 39 SER B C 1
ATOM 2641 O O . SER B 1 39 ? -2.764 -43.094 -41.469 1 30.38 39 SER B O 1
ATOM 2643 N N . ASP B 1 40 ? -3.037 -41.094 -41.938 1 31.64 40 ASP B N 1
ATOM 2644 C CA . ASP B 1 40 ? -4.449 -41 -41.562 1 31.64 40 ASP B CA 1
ATOM 2645 C C . ASP B 1 40 ? -5.328 -41.656 -42.625 1 31.64 40 ASP B C 1
ATOM 2647 O O . ASP B 1 40 ? -5.805 -40.969 -43.562 1 31.64 40 ASP B O 1
ATOM 2651 N N . SER B 1 41 ? -4.891 -42.562 -43.469 1 31.64 41 SER B N 1
ATOM 2652 C CA . SER B 1 41 ? -6.004 -43.219 -44.156 1 31.64 41 SER B CA 1
ATOM 2653 C C . SER B 1 41 ? -7.234 -43.281 -43.25 1 31.64 41 SER B C 1
ATOM 2655 O O . SER B 1 41 ? -7.121 -43.438 -42.031 1 31.64 41 SER B O 1
ATOM 2657 N N . PRO B 1 42 ? -8.312 -42.469 -43.594 1 33.19 42 PRO B N 1
ATOM 2658 C CA . PRO B 1 42 ? -9.531 -42.781 -42.844 1 33.19 42 PRO B CA 1
ATOM 2659 C C . PRO B 1 42 ? -9.484 -44.156 -42.188 1 33.19 42 PRO B C 1
ATOM 2661 O O . PRO B 1 42 ? -9.031 -45.125 -42.812 1 33.19 42 PRO B O 1
ATOM 2664 N N . GLN B 1 43 ? -9.102 -44.188 -40.938 1 34.16 43 GLN B N 1
ATOM 2665 C CA . GLN B 1 43 ? -9.328 -45.5 -40.344 1 34.16 43 GLN B CA 1
ATOM 2666 C C . GLN B 1 43 ? -10.578 -46.156 -40.906 1 34.16 43 GLN B C 1
ATOM 2668 O O . GLN B 1 43 ? -11.695 -45.719 -40.625 1 34.16 43 GLN B O 1
ATOM 2673 N N . THR B 1 44 ? -10.688 -46.219 -42.219 1 37.94 44 THR B N 1
ATOM 2674 C CA . THR B 1 44 ? -11.703 -47.188 -42.562 1 37.94 44 THR B CA 1
ATOM 2675 C C . THR B 1 44 ? -11.969 -48.156 -41.406 1 37.94 44 THR B C 1
ATOM 2677 O O . THR B 1 44 ? -11.078 -48.406 -40.625 1 37.94 44 THR B O 1
ATOM 2680 N N . PRO B 1 45 ? -13.195 -48.281 -40.906 1 43.62 45 PRO B N 1
ATOM 2681 C CA . PRO B 1 45 ? -13.328 -49.281 -39.844 1 43.62 45 PRO B CA 1
ATOM 2682 C C . PRO B 1 45 ? -12.172 -50.281 -39.812 1 43.62 45 PRO B C 1
ATOM 2684 O O . PRO B 1 45 ? -11.875 -50.906 -40.844 1 43.62 45 PRO B O 1
ATOM 2687 N N . ASP B 1 46 ? -10.984 -49.875 -39.344 1 52.75 46 ASP B N 1
ATOM 2688 C CA . ASP B 1 46 ? -9.664 -50.5 -39.312 1 52.75 46 ASP B CA 1
ATOM 2689 C C . ASP B 1 46 ? -9.766 -52 -39.531 1 52.75 46 ASP B C 1
ATOM 2691 O O . ASP B 1 46 ? -10.305 -52.719 -38.656 1 52.75 46 ASP B O 1
ATOM 2695 N N . VAL B 1 47 ? -9.945 -52.281 -40.75 1 73.38 47 VAL B N 1
ATOM 2696 C CA . VAL B 1 47 ? -10.203 -53.625 -41.312 1 73.38 47 VAL B CA 1
ATOM 2697 C C . VAL B 1 47 ? -9.125 -54.594 -40.844 1 73.38 47 VAL B C 1
ATOM 2699 O O . VAL B 1 47 ? -9.258 -55.812 -41 1 73.38 47 VAL B O 1
ATOM 2702 N N . HIS B 1 48 ? -8.102 -53.938 -40.281 1 87.19 48 HIS B N 1
ATOM 2703 C CA . HIS B 1 48 ? -7.078 -54.875 -39.844 1 87.19 48 HIS B CA 1
ATOM 2704 C C . HIS B 1 48 ? -6.762 -54.719 -38.344 1 87.19 48 HIS B C 1
ATOM 2706 O O . HIS B 1 48 ? -7.004 -53.656 -37.781 1 87.19 48 HIS B O 1
ATOM 2712 N N . CYS B 1 49 ? -6.551 -55.625 -37.719 1 90 49 CYS B N 1
ATOM 2713 C CA . CYS B 1 49 ? -6.082 -55.594 -36.344 1 90 49 CYS B CA 1
ATOM 2714 C C . CYS B 1 49 ? -4.789 -56.406 -36.188 1 90 49 CYS B C 1
ATOM 2716 O O . CYS B 1 49 ? -4.348 -57.062 -37.125 1 90 49 CYS B O 1
ATOM 2718 N N . ASP B 1 50 ? -4.109 -56.156 -35.094 1 92.12 50 ASP B N 1
ATOM 2719 C CA . ASP B 1 50 ? -2.83 -56.812 -34.906 1 92.12 50 ASP B CA 1
ATOM 2720 C C . ASP B 1 50 ? -3.002 -58.062 -34.031 1 92.12 50 ASP B C 1
ATOM 2722 O O . ASP B 1 50 ? -3.889 -58.125 -33.188 1 92.12 50 ASP B O 1
ATOM 2726 N N . ALA B 1 51 ? -2.293 -59.062 -34.406 1 95.38 51 ALA B N 1
ATOM 2727 C CA . ALA B 1 51 ? -2.107 -60.25 -33.562 1 95.38 51 ALA B CA 1
ATOM 2728 C C . ALA B 1 51 ? -0.734 -60.25 -32.906 1 95.38 51 ALA B C 1
ATOM 2730 O O . ALA B 1 51 ? 0.277 -59.969 -33.562 1 95.38 51 ALA B O 1
ATOM 2731 N N . ILE B 1 52 ? -0.742 -60.469 -31.578 1 95 52 ILE B N 1
ATOM 2732 C CA . ILE B 1 52 ? 0.5 -60.375 -30.812 1 95 52 ILE B CA 1
ATOM 2733 C C . ILE B 1 52 ? 0.74 -61.688 -30.062 1 95 52 ILE B C 1
ATOM 2735 O O . ILE B 1 52 ? -0.149 -62.188 -29.359 1 95 52 ILE B O 1
ATOM 2739 N N . ALA B 1 53 ? 1.839 -62.281 -30.234 1 95.81 53 ALA B N 1
ATOM 2740 C CA . ALA B 1 53 ? 2.279 -63.438 -29.438 1 95.81 53 ALA B CA 1
ATOM 2741 C C . ALA B 1 53 ? 3.561 -63.125 -28.672 1 95.81 53 ALA B C 1
ATOM 2743 O O . ALA B 1 53 ? 4.512 -62.562 -29.25 1 95.81 53 ALA B O 1
ATOM 2744 N N . VAL B 1 54 ? 3.484 -63.406 -27.375 1 94.94 54 VAL B N 1
ATOM 2745 C CA . VAL B 1 54 ? 4.641 -63.094 -26.531 1 94.94 54 VAL B CA 1
ATOM 2746 C C . VAL B 1 54 ? 5.055 -64.375 -25.781 1 94.94 54 VAL B C 1
ATOM 2748 O O . VAL B 1 54 ? 4.203 -65.125 -25.328 1 94.94 54 VAL B O 1
ATOM 2751 N N . ALA B 1 55 ? 6.309 -64.625 -25.703 1 95 55 ALA B N 1
ATOM 2752 C CA . ALA B 1 55 ? 6.871 -65.75 -24.922 1 95 55 ALA B CA 1
ATOM 2753 C C . ALA B 1 55 ? 8.125 -65.312 -24.172 1 95 55 ALA B C 1
ATOM 2755 O O . ALA B 1 55 ? 8.828 -64.375 -24.609 1 95 55 ALA B O 1
ATOM 2756 N N . THR B 1 56 ? 8.367 -65.938 -23.078 1 93.5 56 THR B N 1
ATOM 2757 C CA . THR B 1 56 ? 9.547 -65.625 -22.281 1 93.5 56 THR B CA 1
ATOM 2758 C C . THR B 1 56 ? 10.703 -66.562 -22.641 1 93.5 56 THR B C 1
ATOM 2760 O O . THR B 1 56 ? 10.523 -67.75 -22.75 1 93.5 56 THR B O 1
ATOM 2763 N N . ILE B 1 57 ? 11.836 -65.875 -22.891 1 92.94 57 ILE B N 1
ATOM 2764 C CA . ILE B 1 57 ? 13 -66.688 -23.266 1 92.94 57 ILE B CA 1
ATOM 2765 C C . ILE B 1 57 ? 14.172 -66.375 -22.344 1 92.94 57 I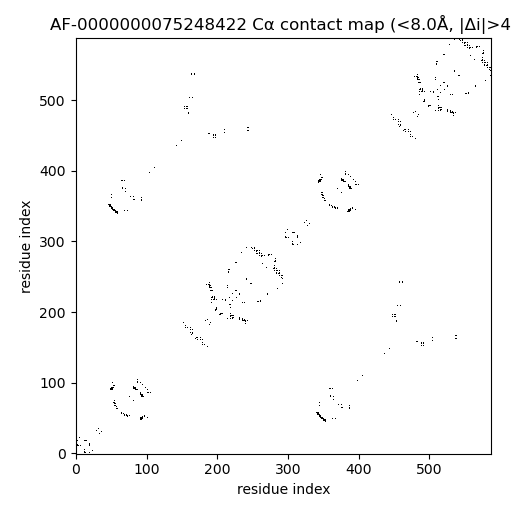LE B C 1
ATOM 2767 O O . ILE B 1 57 ? 14.156 -65.312 -21.672 1 92.94 57 ILE B O 1
ATOM 2771 N N . GLU B 1 58 ? 15.141 -67.25 -22.25 1 90.94 58 GLU B N 1
ATOM 2772 C CA . GLU B 1 58 ? 16.344 -67 -21.453 1 90.94 58 GLU B CA 1
ATOM 2773 C C . GLU B 1 58 ? 17.359 -66.188 -22.219 1 90.94 58 GLU B C 1
ATOM 2775 O O . GLU B 1 58 ? 17.516 -66.312 -23.422 1 90.94 58 GLU B O 1
ATOM 2780 N N . ILE B 1 59 ? 18.016 -65.312 -21.484 1 89.94 59 ILE B N 1
ATOM 2781 C CA . ILE B 1 59 ? 19.016 -64.5 -22.094 1 89.94 59 ILE B CA 1
ATOM 2782 C C . ILE B 1 59 ? 20.266 -65.312 -22.422 1 89.94 59 ILE B C 1
ATOM 2784 O O . ILE B 1 59 ? 20.781 -66 -21.578 1 89.94 59 ILE B O 1
ATOM 2788 N N . ALA B 1 60 ? 20.578 -65.312 -23.703 1 88.94 60 ALA B N 1
ATOM 2789 C CA . ALA B 1 60 ? 21.75 -66 -24.203 1 88.94 60 ALA B CA 1
ATOM 2790 C C . ALA B 1 60 ? 22.344 -65.312 -25.422 1 88.94 60 ALA B C 1
ATOM 2792 O O . ALA B 1 60 ? 22.141 -64.125 -25.594 1 88.94 60 ALA B O 1
ATOM 2793 N N . ASP B 1 61 ? 23.219 -66 -26.109 1 91.38 61 ASP B N 1
ATOM 2794 C CA . ASP B 1 61 ? 23.719 -65.438 -27.359 1 91.38 61 ASP B CA 1
ATOM 2795 C C . ASP B 1 61 ? 22.578 -65.188 -28.344 1 91.38 61 ASP B C 1
ATOM 2797 O O . ASP B 1 61 ? 21.594 -65.875 -28.359 1 91.38 61 ASP B O 1
ATOM 2801 N N . PRO B 1 62 ? 22.641 -64.062 -29.062 1 90.06 62 PRO B N 1
ATOM 2802 C CA . PRO B 1 62 ? 21.562 -63.656 -29.953 1 90.06 62 PRO B CA 1
ATOM 2803 C C . PRO B 1 62 ? 21.047 -64.812 -30.828 1 90.06 62 PRO B C 1
ATOM 2805 O O . PRO B 1 62 ? 19.844 -64.938 -31.031 1 90.06 62 PRO B O 1
ATOM 2808 N N . GLU B 1 63 ? 21.906 -65.625 -31.312 1 91.62 63 GLU B N 1
ATOM 2809 C CA . GLU B 1 63 ? 21.484 -66.75 -32.188 1 91.62 63 GLU B CA 1
ATOM 2810 C C . GLU B 1 63 ? 20.656 -67.75 -31.406 1 91.62 63 GLU B C 1
ATOM 2812 O O . GLU B 1 63 ? 19.656 -68.25 -31.906 1 91.62 63 GLU B O 1
ATOM 2817 N N . ILE B 1 64 ? 21.078 -67.938 -30.188 1 92.81 64 ILE B N 1
ATOM 2818 C CA . ILE B 1 64 ? 20.359 -68.875 -29.344 1 92.81 64 ILE B CA 1
ATOM 2819 C C . ILE B 1 64 ? 19.016 -68.312 -28.922 1 92.81 64 ILE B C 1
ATOM 2821 O O . ILE B 1 64 ? 18.016 -69 -28.859 1 92.81 64 ILE B O 1
ATOM 2825 N N . MET B 1 65 ? 19.047 -67.062 -28.719 1 92.5 65 MET B N 1
ATOM 2826 C CA . MET B 1 65 ? 17.828 -66.375 -28.297 1 92.5 65 MET B CA 1
ATOM 2827 C C . MET B 1 65 ? 16.766 -66.438 -29.391 1 92.5 65 MET B C 1
ATOM 2829 O O . MET B 1 65 ? 15.586 -66.625 -29.125 1 92.5 65 MET B O 1
ATOM 2833 N N . ILE B 1 66 ? 17.234 -66.25 -30.656 1 93.69 66 ILE B N 1
ATOM 2834 C CA . ILE B 1 66 ? 16.312 -66.312 -31.797 1 93.69 66 ILE B CA 1
ATOM 2835 C C . ILE B 1 66 ? 15.727 -67.688 -31.969 1 93.69 66 ILE B C 1
ATOM 2837 O O . ILE B 1 66 ? 14.523 -67.812 -32.188 1 93.69 66 ILE B O 1
ATOM 2841 N N . GLU B 1 67 ? 16.578 -68.688 -31.781 1 94.06 67 GLU B N 1
ATOM 2842 C CA . GLU B 1 67 ? 16.109 -70.062 -31.906 1 94.06 67 GLU B CA 1
ATOM 2843 C C . GLU B 1 67 ? 15.117 -70.375 -30.797 1 94.06 67 GLU B C 1
ATOM 2845 O O . GLU B 1 67 ? 14.07 -71 -31.062 1 94.06 67 GLU B O 1
ATOM 2850 N N . GLN B 1 68 ? 15.469 -70 -29.625 1 93.75 68 GLN B N 1
ATOM 2851 C CA . GLN B 1 68 ? 14.578 -70.25 -28.484 1 93.75 68 GLN B CA 1
ATOM 2852 C C . GLN B 1 68 ? 13.25 -69.5 -28.672 1 93.75 68 GLN B C 1
ATOM 2854 O O . GLN B 1 68 ? 12.188 -70.062 -28.344 1 93.75 68 GLN B O 1
ATOM 2859 N N . ALA B 1 69 ? 13.344 -68.312 -29.141 1 95.12 69 ALA B N 1
ATOM 2860 C CA . ALA B 1 69 ? 12.141 -67.562 -29.375 1 95.12 69 ALA B CA 1
ATOM 2861 C C . ALA B 1 69 ? 11.227 -68.25 -30.391 1 95.12 69 ALA B C 1
ATOM 2863 O O . ALA B 1 69 ? 10.008 -68.25 -30.188 1 95.12 69 ALA B O 1
ATOM 2864 N N . GLN B 1 70 ? 11.781 -68.75 -31.484 1 94.81 70 GLN B N 1
ATOM 2865 C CA . GLN B 1 70 ? 10.992 -69.438 -32.5 1 94.81 70 GLN B CA 1
ATOM 2866 C C . GLN B 1 70 ? 10.258 -70.625 -31.922 1 94.81 70 GLN B C 1
ATOM 2868 O O . GLN B 1 70 ? 9.062 -70.75 -32.156 1 94.81 70 GLN B O 1
ATOM 2873 N N . GLU B 1 71 ? 10.984 -71.312 -31.094 1 93.69 71 GLU B N 1
ATOM 2874 C CA . GLU B 1 71 ? 10.398 -72.562 -30.484 1 93.69 71 GLU B CA 1
ATOM 2875 C C . GLU B 1 71 ? 9.297 -72.188 -29.5 1 93.69 71 GLU B C 1
ATOM 2877 O O . GLU B 1 71 ? 8.203 -72.75 -29.547 1 93.69 71 GLU B O 1
ATOM 2882 N N . MET B 1 72 ? 9.594 -71.25 -28.656 1 94.31 72 MET B N 1
ATOM 2883 C CA . MET B 1 72 ? 8.656 -70.875 -27.594 1 94.31 72 MET B CA 1
ATOM 2884 C C . MET B 1 72 ? 7.43 -70.188 -28.156 1 94.31 72 MET B C 1
ATOM 2886 O O . MET B 1 72 ? 6.312 -70.375 -27.672 1 94.31 72 MET B O 1
ATOM 2890 N N . LEU B 1 73 ? 7.586 -69.375 -29.172 1 94.94 73 LEU B N 1
ATOM 2891 C CA . LEU B 1 73 ? 6.457 -68.688 -29.797 1 94.94 73 LEU B CA 1
ATOM 2892 C C . LEU B 1 73 ? 5.578 -69.625 -30.562 1 94.94 73 LEU B C 1
ATOM 2894 O O . LEU B 1 73 ? 4.348 -69.562 -30.469 1 94.94 73 LEU B O 1
ATOM 2898 N N . LYS B 1 74 ? 6.23 -70.5 -31.312 1 93.25 74 LYS B N 1
ATOM 2899 C CA . LYS B 1 74 ? 5.469 -71.562 -32 1 93.25 74 LYS B CA 1
ATOM 2900 C C . LYS B 1 74 ? 4.695 -72.438 -31.031 1 93.25 74 LYS B C 1
ATOM 2902 O O . LYS B 1 74 ? 3.547 -72.812 -31.297 1 93.25 74 LYS B O 1
ATOM 2907 N N . GLY B 1 75 ? 5.328 -72.688 -29.906 1 91.75 75 GLY B N 1
ATOM 2908 C CA . GLY B 1 75 ? 4.656 -73.438 -28.859 1 91.75 75 GLY B CA 1
ATOM 2909 C C . GLY B 1 75 ? 3.438 -72.75 -28.297 1 91.75 75 GLY B C 1
ATOM 2910 O O . GLY B 1 75 ? 2.398 -73.375 -28.094 1 91.75 75 GLY B O 1
ATOM 2911 N N . ALA B 1 76 ? 3.566 -71.5 -28.141 1 90.94 76 ALA B N 1
ATOM 2912 C CA . ALA B 1 76 ? 2.453 -70.688 -27.609 1 90.94 76 ALA B CA 1
ATOM 2913 C C . ALA B 1 76 ? 1.297 -70.688 -28.594 1 90.94 76 ALA B C 1
ATOM 2915 O O . ALA B 1 76 ? 0.129 -70.688 -28.203 1 90.94 76 ALA B O 1
ATOM 2916 N N . ILE B 1 77 ? 1.592 -70.562 -29.891 1 90.5 77 ILE B N 1
ATOM 2917 C CA . ILE B 1 77 ? 0.594 -70.5 -30.953 1 90.5 77 ILE B CA 1
ATOM 2918 C C . ILE B 1 77 ? -0.076 -71.875 -31.125 1 90.5 77 ILE B C 1
ATOM 2920 O O . ILE B 1 77 ? -1.301 -71.938 -31.234 1 90.5 77 ILE B O 1
ATOM 2924 N N . ASP B 1 78 ? 0.718 -72.938 -31.062 1 87.75 78 ASP B N 1
ATOM 2925 C CA . ASP B 1 78 ? 0.229 -74.312 -31.312 1 87.75 78 ASP B CA 1
ATOM 2926 C C . ASP B 1 78 ? -0.632 -74.812 -30.156 1 87.75 78 ASP B C 1
ATOM 2928 O O . ASP B 1 78 ? -1.541 -75.625 -30.344 1 87.75 78 ASP B O 1
ATOM 2932 N N . ASN B 1 79 ? -0.4 -74.25 -28.938 1 89.12 79 ASN B N 1
ATOM 2933 C CA . ASN B 1 79 ? -1.158 -74.688 -27.781 1 89.12 79 ASN B CA 1
ATOM 2934 C C . ASN B 1 79 ? -2.434 -73.875 -27.594 1 89.12 79 ASN B C 1
ATOM 2936 O O . ASN B 1 79 ? -3.01 -73.812 -26.516 1 89.12 79 ASN B O 1
ATOM 2940 N N . HIS B 1 80 ? -2.852 -73.125 -28.594 1 84.56 80 HIS B N 1
ATOM 2941 C CA . HIS B 1 80 ? -4.098 -72.375 -28.656 1 84.56 80 HIS B CA 1
ATOM 2942 C C . HIS B 1 80 ? -4.188 -71.375 -27.531 1 84.56 80 HIS B C 1
ATOM 2944 O O . HIS B 1 80 ? -5.234 -71.188 -26.891 1 84.56 80 HIS B O 1
ATOM 2950 N N . GLN B 1 81 ? -3.053 -70.75 -27.438 1 87 81 GLN B N 1
ATOM 2951 C CA . GLN B 1 81 ? -3.029 -69.75 -26.359 1 87 81 GLN B CA 1
ATOM 2952 C C . GLN B 1 81 ? -3.516 -68.375 -26.859 1 87 81 GLN B C 1
ATOM 2954 O O . GLN B 1 81 ? -3.748 -67.438 -26.062 1 87 81 GLN B O 1
ATOM 2959 N N . LEU B 1 82 ? -3.75 -68.375 -28.188 1 93.69 82 LEU B N 1
ATOM 2960 C CA . LEU B 1 82 ? -4.203 -67.125 -28.75 1 93.69 82 LEU B CA 1
ATOM 2961 C C . LEU B 1 82 ? -5.695 -66.938 -28.5 1 93.69 82 LEU B C 1
ATOM 2963 O O . LEU B 1 82 ? -6.484 -67.875 -28.672 1 93.69 82 LEU B O 1
ATOM 2967 N N . GLN B 1 83 ? -6.059 -65.688 -27.906 1 93.94 83 GLN B N 1
ATOM 2968 C CA . GLN B 1 83 ? -7.449 -65.375 -27.641 1 93.94 83 GLN B CA 1
ATOM 2969 C C . GLN B 1 83 ? -7.789 -64 -28.203 1 93.94 83 GLN B C 1
ATOM 2971 O O . GLN B 1 83 ? -6.922 -63.125 -28.297 1 93.94 83 GLN B O 1
ATOM 2976 N N . TYR B 1 84 ? -9 -63.969 -28.656 1 93.12 84 TYR B N 1
ATOM 2977 C CA . TYR B 1 84 ? -9.516 -62.688 -29.062 1 93.12 84 TYR B CA 1
ATOM 2978 C C . TYR B 1 84 ? -9.867 -61.844 -27.844 1 93.12 84 TYR B C 1
ATOM 2980 O O . TYR B 1 84 ? -10.516 -62.312 -26.906 1 93.12 84 TYR B O 1
ATOM 2988 N N . GLN B 1 85 ? -9.359 -60.5 -27.797 1 91.12 85 GLN B N 1
ATOM 2989 C CA . GLN B 1 85 ? -9.68 -59.594 -26.719 1 91.12 85 GLN B CA 1
ATOM 2990 C C . GLN B 1 85 ? -9.852 -58.156 -27.234 1 91.12 85 GLN B C 1
ATOM 2992 O O . GLN B 1 85 ? -9.289 -57.812 -28.281 1 91.12 85 GLN B O 1
ATOM 2997 N N . THR B 1 86 ? -10.727 -57.5 -26.562 1 90.19 86 THR B N 1
ATOM 2998 C CA . THR B 1 86 ? -10.852 -56.062 -26.797 1 90.19 86 THR B CA 1
ATOM 2999 C C . THR B 1 86 ? -10.156 -55.281 -25.688 1 90.19 86 THR B C 1
ATOM 3001 O O . THR B 1 86 ? -10.516 -55.406 -24.516 1 90.19 86 THR B O 1
ATOM 3004 N N . ILE B 1 87 ? -9.117 -54.719 -26.094 1 88 87 ILE B N 1
ATOM 3005 C CA . ILE B 1 87 ? -8.359 -53.906 -25.156 1 88 87 ILE B CA 1
ATOM 3006 C C . ILE B 1 87 ? -8.547 -52.438 -25.469 1 88 87 ILE B C 1
ATOM 3008 O O . ILE B 1 87 ? -8.211 -51.969 -26.578 1 88 87 ILE B O 1
ATOM 3012 N N . ARG B 1 88 ? -9.094 -51.719 -24.641 1 84 88 ARG B N 1
ATOM 3013 C CA . ARG B 1 88 ? -9.367 -50.312 -24.797 1 84 88 ARG B CA 1
ATOM 3014 C C . ARG B 1 88 ? -10.211 -50.031 -26.031 1 84 88 ARG B C 1
ATOM 3016 O O . ARG B 1 88 ? -9.945 -49.094 -26.797 1 84 88 ARG B O 1
ATOM 3023 N N . GLY B 1 89 ? -11.023 -51 -26.344 1 81.44 89 GLY B N 1
ATOM 3024 C CA . GLY B 1 89 ? -11.961 -50.844 -27.453 1 81.44 89 GLY B CA 1
ATOM 3025 C C . GLY B 1 89 ? -11.398 -51.312 -28.781 1 81.44 89 GLY B C 1
ATOM 3026 O O . GLY B 1 89 ? -12.07 -51.219 -29.812 1 81.44 89 GLY B O 1
ATOM 3027 N N . MET B 1 90 ? -10.148 -51.719 -28.734 1 86.69 90 MET B N 1
ATOM 3028 C CA . MET B 1 90 ? -9.508 -52.188 -29.969 1 86.69 90 MET B CA 1
ATOM 3029 C C . MET B 1 90 ? -9.391 -53.688 -30.016 1 86.69 90 MET B C 1
ATOM 3031 O O . MET B 1 90 ? -8.969 -54.312 -29.031 1 86.69 90 MET B O 1
ATOM 3035 N N . PRO B 1 91 ? -9.734 -54.219 -31.078 1 90.88 91 PRO B N 1
ATOM 3036 C CA . PRO B 1 91 ? -9.617 -55.688 -31.188 1 90.88 91 PRO B CA 1
ATOM 3037 C C . PRO B 1 91 ? -8.18 -56.156 -31.359 1 90.88 91 PRO B C 1
ATOM 3039 O O . PRO B 1 91 ? -7.41 -55.531 -32.094 1 90.88 91 PRO B O 1
ATOM 3042 N N . VAL B 1 92 ? -7.883 -57.156 -30.641 1 92.44 92 VAL B N 1
ATOM 3043 C CA . VAL B 1 92 ? -6.543 -57.719 -30.734 1 92.44 92 VAL B CA 1
ATOM 3044 C C . VAL B 1 92 ? -6.594 -59.219 -30.438 1 92.44 92 VAL B C 1
ATOM 3046 O O . VAL B 1 92 ? -7.426 -59.656 -29.641 1 92.44 92 VAL B O 1
ATOM 3049 N N . VAL B 1 93 ? -5.828 -59.938 -31.188 1 94.56 93 VAL B N 1
ATOM 3050 C CA . VAL B 1 93 ? -5.629 -61.344 -30.875 1 94.56 93 VAL B CA 1
ATOM 3051 C C . VAL B 1 93 ? -4.273 -61.562 -30.219 1 94.56 93 VAL B C 1
ATOM 3053 O O . VAL B 1 93 ? -3.236 -61.188 -30.781 1 94.56 93 VAL B O 1
ATOM 3056 N N . THR B 1 94 ? -4.352 -62 -29 1 94.69 94 THR B N 1
ATOM 3057 C CA . THR B 1 94 ? -3.092 -62.094 -28.266 1 94.69 94 THR B CA 1
ATOM 3058 C C . THR B 1 94 ? -3.16 -63.25 -27.25 1 94.69 94 THR B C 1
ATOM 3060 O O . THR B 1 94 ? -4.23 -63.781 -27 1 94.69 94 THR B O 1
ATOM 3063 N N . ASN B 1 95 ? -1.93 -63.719 -26.859 1 94.12 95 ASN B N 1
ATOM 3064 C CA . ASN B 1 95 ? -1.862 -64.625 -25.719 1 94.12 95 ASN B CA 1
ATOM 3065 C C . ASN B 1 95 ? -1.785 -63.875 -24.406 1 94.12 95 ASN B C 1
ATOM 3067 O O . ASN B 1 95 ? -1.788 -62.656 -24.391 1 94.12 95 ASN B O 1
ATOM 3071 N N . GLN B 1 96 ? -1.816 -64.562 -23.25 1 91.81 96 GLN B N 1
ATOM 3072 C CA . GLN B 1 96 ? -1.904 -63.938 -21.938 1 91.81 96 GLN B CA 1
ATOM 3073 C C . GLN B 1 96 ? -0.762 -62.969 -21.703 1 91.81 96 GLN B C 1
ATOM 3075 O O . GLN B 1 96 ? -0.982 -61.844 -21.234 1 91.81 96 GLN B O 1
ATOM 3080 N N . GLN B 1 97 ? 0.436 -63.312 -22.172 1 91 97 GLN B N 1
ATOM 3081 C CA . GLN B 1 97 ? 1.611 -62.469 -21.953 1 91 97 GLN B CA 1
ATOM 3082 C C . GLN B 1 97 ? 1.588 -61.25 -22.875 1 91 97 GLN B C 1
ATOM 3084 O O . GLN B 1 97 ? 2.195 -60.219 -22.562 1 91 97 GLN B O 1
ATOM 3089 N N . GLY B 1 98 ? 0.925 -61.406 -23.969 1 93.38 98 GLY B N 1
ATOM 3090 C CA . GLY B 1 98 ? 0.87 -60.312 -24.938 1 93.38 98 GLY B CA 1
ATOM 3091 C C . GLY B 1 98 ? -0.107 -59.219 -24.562 1 93.38 98 GLY B C 1
ATOM 3092 O O . GLY B 1 98 ? -0.06 -58.125 -25.109 1 93.38 98 GLY B O 1
ATOM 3093 N N . VAL B 1 99 ? -0.99 -59.438 -23.609 1 91.75 99 VAL B N 1
ATOM 3094 C CA . VAL B 1 99 ? -2.023 -58.469 -23.203 1 91.75 99 VAL B CA 1
ATOM 3095 C C . VAL B 1 99 ? -1.375 -57.188 -22.672 1 91.75 99 VAL B C 1
ATOM 3097 O O . VAL B 1 99 ? -1.817 -56.094 -23 1 91.75 99 VAL B O 1
ATOM 3100 N N . ARG B 1 100 ? -0.26 -57.312 -21.922 1 89.75 100 ARG B N 1
ATOM 3101 C CA . ARG B 1 100 ? 0.4 -56.156 -21.328 1 89.75 100 ARG B CA 1
ATOM 3102 C C . ARG B 1 100 ? 1 -55.25 -22.406 1 89.75 100 ARG B C 1
ATOM 3104 O O . ARG B 1 100 ? 0.964 -54.031 -22.297 1 89.75 100 ARG B O 1
ATOM 3111 N N . TYR B 1 101 ? 1.515 -55.938 -23.469 1 92 101 TYR B N 1
ATOM 3112 C CA . TYR B 1 101 ? 2.109 -55.188 -24.562 1 92 101 TYR B CA 1
ATOM 3113 C C . TYR B 1 101 ? 1.04 -54.469 -25.359 1 92 101 TYR B C 1
ATOM 3115 O O . TYR B 1 101 ? 1.226 -53.312 -25.75 1 92 101 TYR B O 1
ATOM 3123 N N . ALA B 1 102 ? -0.086 -55.125 -25.562 1 91.5 102 ALA B N 1
ATOM 3124 C CA . ALA B 1 102 ? -1.199 -54.5 -26.266 1 91.5 102 ALA B CA 1
ATOM 3125 C C . ALA B 1 102 ? -1.761 -53.312 -25.469 1 91.5 102 ALA B C 1
ATOM 3127 O O . ALA B 1 102 ? -1.997 -52.25 -26.031 1 91.5 102 ALA B O 1
ATOM 3128 N N . LYS B 1 103 ? -1.97 -53.5 -24.203 1 90 103 LYS B N 1
ATOM 3129 C CA . LYS B 1 103 ? -2.5 -52.469 -23.328 1 90 103 LYS B CA 1
ATOM 3130 C C . LYS B 1 103 ? -1.599 -51.219 -23.344 1 90 103 LYS B C 1
ATOM 3132 O O . LYS B 1 103 ? -2.076 -50.094 -23.5 1 90 103 LYS B O 1
ATOM 3137 N N . ASP B 1 104 ? -0.317 -51.469 -23.172 1 88.25 104 ASP B N 1
ATOM 3138 C CA . ASP B 1 104 ? 0.656 -50.375 -23.109 1 88.25 104 ASP B CA 1
ATOM 3139 C C . ASP B 1 104 ? 0.692 -49.625 -24.438 1 88.25 104 ASP B C 1
ATOM 3141 O O . ASP B 1 104 ? 0.825 -48.406 -24.453 1 88.25 104 ASP B O 1
ATOM 3145 N N . HIS B 1 105 ? 0.57 -50.438 -25.484 1 89.5 105 HIS B N 1
ATOM 3146 C CA . HIS B 1 105 ? 0.583 -49.812 -26.797 1 89.5 105 HIS B CA 1
ATOM 3147 C C . HIS B 1 105 ? -0.63 -48.906 -27 1 89.5 105 HIS B C 1
ATOM 3149 O O . HIS B 1 105 ? -0.494 -47.75 -27.438 1 89.5 105 HIS B O 1
ATOM 3155 N N . PHE B 1 106 ? -1.771 -49.281 -26.562 1 86.56 106 PHE B N 1
ATOM 3156 C CA . PHE B 1 106 ? -2.99 -48.5 -26.797 1 86.56 106 PHE B CA 1
ATOM 3157 C C . PHE B 1 106 ? -3.088 -47.344 -25.812 1 86.56 106 PHE B C 1
ATOM 3159 O O . PHE B 1 106 ? -3.703 -46.312 -26.125 1 86.56 106 PHE B O 1
ATOM 3166 N N . ASP B 1 107 ? -2.484 -47.469 -24.703 1 86.06 107 ASP B N 1
ATOM 3167 C CA . ASP B 1 107 ? -2.518 -46.438 -23.672 1 86.06 107 ASP B CA 1
ATOM 3168 C C . ASP B 1 107 ? -1.518 -45.312 -23.984 1 86.06 107 ASP B C 1
ATOM 3170 O O . ASP B 1 107 ? -1.626 -44.219 -23.453 1 86.06 107 ASP B O 1
ATOM 3174 N N . ARG B 1 108 ? -0.593 -45.625 -24.859 1 85.5 108 ARG B N 1
ATOM 3175 C CA . ARG B 1 108 ? 0.51 -44.719 -25.109 1 85.5 108 ARG B CA 1
ATOM 3176 C C . ARG B 1 108 ? -0.005 -43.344 -25.562 1 85.5 108 ARG B C 1
ATOM 3178 O O . ARG B 1 108 ? 0.434 -42.312 -25.047 1 85.5 108 ARG B O 1
ATOM 3185 N N . GLU B 1 109 ? -0.884 -43.406 -26.531 1 82.56 109 GLU B N 1
ATOM 3186 C CA . GLU B 1 109 ? -1.381 -42.156 -27.094 1 82.56 109 GLU B CA 1
ATOM 3187 C C . GLU B 1 109 ? -2.143 -41.375 -26.047 1 82.56 109 GLU B C 1
ATOM 3189 O O . GLU B 1 109 ? -1.968 -40.156 -25.938 1 82.56 109 GLU B O 1
ATOM 3194 N N . ALA B 1 110 ? -3.01 -42.062 -25.312 1 83.56 110 ALA B N 1
ATOM 3195 C CA . ALA B 1 110 ? -3.781 -41.375 -24.281 1 83.56 110 ALA B CA 1
ATOM 3196 C C . ALA B 1 110 ? -2.863 -40.781 -23.219 1 83.56 110 ALA B C 1
ATOM 3198 O O . ALA B 1 110 ? -3.086 -39.656 -22.766 1 83.56 110 ALA B O 1
ATOM 3199 N N . PHE B 1 111 ? -1.854 -41.5 -22.906 1 85.31 111 PHE B N 1
ATOM 3200 C CA . PHE B 1 111 ? -0.893 -41.062 -21.906 1 85.31 111 PHE B CA 1
ATOM 3201 C C . PHE B 1 111 ? -0.105 -39.844 -22.422 1 85.31 111 PHE B C 1
ATOM 3203 O O . PHE B 1 111 ? 0.093 -38.875 -21.688 1 85.31 111 PHE B O 1
ATOM 3210 N N . ALA B 1 112 ? 0.334 -39.969 -23.641 1 84.75 112 ALA B N 1
ATOM 3211 C CA . ALA B 1 112 ? 1.094 -38.906 -24.25 1 84.75 112 ALA B CA 1
ATOM 3212 C C . ALA B 1 112 ? 0.272 -37.625 -24.312 1 84.75 112 ALA B C 1
ATOM 3214 O O . ALA B 1 112 ? 0.787 -36.531 -24.047 1 84.75 112 ALA B O 1
ATOM 3215 N N . SER B 1 113 ? -0.975 -37.719 -24.609 1 89.12 113 SER B N 1
ATOM 3216 C CA . SER B 1 113 ? -1.869 -36.562 -24.672 1 89.12 113 SER B CA 1
ATOM 3217 C C . SER B 1 113 ? -2.053 -35.906 -23.297 1 89.12 113 SER B C 1
ATOM 3219 O O . SER B 1 113 ? -2 -34.688 -23.156 1 89.12 113 SER B O 1
ATOM 3221 N N . ARG B 1 114 ? -2.238 -36.719 -22.328 1 90.44 114 ARG B N 1
ATOM 3222 C CA . ARG B 1 114 ? -2.391 -36.219 -20.953 1 90.44 114 ARG B CA 1
ATOM 3223 C C . ARG B 1 114 ? -1.127 -35.5 -20.484 1 90.44 114 ARG B C 1
ATOM 3225 O O . ARG B 1 114 ? -1.203 -34.469 -19.844 1 90.44 114 ARG B O 1
ATOM 3232 N N . LEU B 1 115 ? -0.047 -36.062 -20.781 1 89.88 115 LEU B N 1
ATOM 3233 C CA . LEU B 1 115 ? 1.226 -35.438 -20.406 1 89.88 115 LEU B CA 1
ATOM 3234 C C . LEU B 1 115 ? 1.391 -34.062 -21.047 1 89.88 115 LEU B C 1
ATOM 3236 O O . LEU B 1 115 ? 1.785 -33.125 -20.391 1 89.88 115 LEU B O 1
ATOM 3240 N N . GLU B 1 116 ? 1.101 -34.062 -22.328 1 91.12 116 GLU B N 1
ATOM 3241 C CA . GLU B 1 116 ? 1.202 -32.812 -23.047 1 91.12 116 GLU B CA 1
ATOM 3242 C C . GLU B 1 116 ? 0.286 -31.734 -22.438 1 91.12 116 GLU B C 1
ATOM 3244 O O . GLU B 1 116 ? 0.699 -30.594 -22.25 1 91.12 116 GLU B O 1
ATOM 3249 N N . THR B 1 117 ? -0.917 -32.094 -22.125 1 94.12 117 THR B N 1
ATOM 3250 C CA . THR B 1 117 ? -1.878 -31.172 -21.516 1 94.12 117 THR B CA 1
ATOM 3251 C C . THR B 1 117 ? -1.376 -30.672 -20.156 1 94.12 117 THR B C 1
ATOM 3253 O O . THR B 1 117 ? -1.464 -29.484 -19.859 1 94.12 117 THR B O 1
ATOM 3256 N N . THR B 1 118 ? -0.856 -31.562 -19.375 1 94.25 118 THR B N 1
ATOM 3257 C CA . THR B 1 118 ? -0.369 -31.219 -18.047 1 94.25 118 THR B CA 1
ATOM 3258 C C . THR B 1 118 ? 0.849 -30.297 -18.141 1 94.25 118 THR B C 1
ATOM 3260 O O . THR B 1 118 ? 0.981 -29.359 -17.359 1 94.25 118 THR B O 1
ATOM 3263 N N . GLU B 1 119 ? 1.646 -30.625 -19.078 1 93.31 119 GLU B N 1
ATOM 3264 C CA . GLU B 1 119 ? 2.832 -29.797 -19.266 1 93.31 119 GLU B CA 1
ATOM 3265 C C . GLU B 1 119 ? 2.453 -28.391 -19.719 1 93.31 119 GLU B C 1
ATOM 3267 O O . GLU B 1 119 ? 3.039 -27.406 -19.25 1 93.31 119 GLU B O 1
ATOM 3272 N N . ASN B 1 120 ? 1.515 -28.281 -20.562 1 95.56 120 ASN B N 1
ATOM 3273 C CA . ASN B 1 120 ? 1.026 -26.969 -20.984 1 95.56 120 ASN B CA 1
ATOM 3274 C C . ASN B 1 120 ? 0.389 -26.219 -19.828 1 95.56 120 ASN B C 1
ATOM 3276 O O . ASN B 1 120 ? 0.61 -25.016 -19.672 1 95.56 120 ASN B O 1
ATOM 3280 N N . ALA B 1 121 ? -0.358 -26.922 -19.094 1 96 121 ALA B N 1
ATOM 3281 C CA . ALA B 1 121 ? -0.967 -26.312 -17.906 1 96 121 ALA B CA 1
ATOM 3282 C C . ALA B 1 121 ? 0.099 -25.797 -16.938 1 96 121 ALA B C 1
ATOM 3284 O O . ALA B 1 121 ? -0.033 -24.703 -16.375 1 96 121 ALA B O 1
ATOM 3285 N N . LEU B 1 122 ? 1.046 -26.562 -16.781 1 95.62 122 LEU B N 1
ATOM 3286 C CA . LEU B 1 122 ? 2.148 -26.203 -15.891 1 95.62 122 LEU B CA 1
ATOM 3287 C C . LEU B 1 122 ? 2.834 -24.922 -16.375 1 95.62 122 LEU B C 1
ATOM 3289 O O . LEU B 1 122 ? 3.107 -24.016 -15.57 1 95.62 122 LEU B O 1
ATOM 3293 N N . GLU B 1 123 ? 3.094 -24.891 -17.609 1 96.06 123 GLU B N 1
ATOM 3294 C CA . GLU B 1 123 ? 3.734 -23.703 -18.172 1 96.06 123 GLU B CA 1
ATOM 3295 C C . GLU B 1 123 ? 2.859 -22.469 -18 1 96.06 123 GLU B C 1
ATOM 3297 O O . GLU B 1 123 ? 3.359 -21.391 -17.656 1 96.06 123 GLU B O 1
ATOM 3302 N N . ASN B 1 124 ? 1.617 -22.609 -18.203 1 96.88 124 ASN B N 1
ATOM 3303 C CA . ASN B 1 124 ? 0.683 -21.5 -18.047 1 96.88 124 ASN B CA 1
ATOM 3304 C C . ASN B 1 124 ? 0.642 -21 -16.609 1 96.88 124 ASN B C 1
ATOM 3306 O O . ASN B 1 124 ? 0.674 -19.781 -16.375 1 96.88 124 ASN B O 1
ATOM 3310 N N . ILE B 1 125 ? 0.606 -21.859 -15.719 1 96.81 125 ILE B N 1
ATOM 3311 C CA . ILE B 1 125 ? 0.495 -21.469 -14.312 1 96.81 125 ILE B CA 1
ATOM 3312 C C . ILE B 1 125 ? 1.805 -20.828 -13.852 1 96.81 125 ILE B C 1
ATOM 3314 O O . ILE B 1 125 ? 1.8 -19.906 -13.047 1 96.81 125 ILE B O 1
ATOM 3318 N N . LYS B 1 126 ? 2.834 -21.391 -14.406 1 96.25 126 LYS B N 1
ATOM 3319 C CA . LYS B 1 126 ? 4.129 -20.797 -14.102 1 96.25 126 LYS B CA 1
ATOM 3320 C C . LYS B 1 126 ? 4.176 -19.344 -14.555 1 96.25 126 LYS B C 1
ATOM 3322 O O . LYS B 1 126 ? 4.66 -18.469 -13.828 1 96.25 126 LYS B O 1
ATOM 3327 N N . THR B 1 127 ? 3.723 -19.062 -15.703 1 96.69 127 THR B N 1
ATOM 3328 C CA . THR B 1 127 ? 3.674 -17.703 -16.234 1 96.69 127 THR B CA 1
ATOM 3329 C C . THR B 1 127 ? 2.777 -16.828 -15.375 1 96.69 127 THR B C 1
ATOM 3331 O O . THR B 1 127 ? 3.143 -15.695 -15.039 1 96.69 127 THR B O 1
ATOM 3334 N N . GLU B 1 128 ? 1.706 -17.359 -15.023 1 97.38 128 GLU B N 1
ATOM 3335 C CA . GLU B 1 128 ? 0.801 -16.625 -14.148 1 97.38 128 GLU B CA 1
ATOM 3336 C C . GLU B 1 128 ? 1.457 -16.312 -12.805 1 97.38 128 GLU B C 1
ATOM 3338 O O . GLU B 1 128 ? 1.321 -15.203 -12.289 1 97.38 128 GLU B O 1
ATOM 3343 N N . LEU B 1 129 ? 2.066 -17.234 -12.305 1 96.31 129 LEU B N 1
ATOM 3344 C CA . LEU B 1 129 ? 2.748 -17.062 -11.023 1 96.31 129 LEU B CA 1
ATOM 3345 C C . LEU B 1 129 ? 3.766 -15.922 -11.102 1 96.31 129 LEU B C 1
ATOM 3347 O O . LEU B 1 129 ? 3.855 -15.102 -10.188 1 96.31 129 LEU B O 1
ATOM 3351 N N . ILE B 1 130 ? 4.504 -15.961 -12.172 1 96.81 130 ILE B N 1
ATOM 3352 C CA . ILE B 1 130 ? 5.492 -14.906 -12.367 1 96.81 130 ILE B CA 1
ATOM 3353 C C . ILE B 1 130 ? 4.793 -13.547 -12.398 1 96.81 130 ILE B C 1
ATOM 3355 O O . ILE B 1 130 ? 5.254 -12.594 -11.766 1 96.81 130 ILE B O 1
ATOM 3359 N N . ASP B 1 131 ? 3.703 -13.422 -13.023 1 97.06 131 ASP B N 1
ATOM 3360 C CA . ASP B 1 131 ? 2.951 -12.18 -13.133 1 97.06 131 ASP B CA 1
ATOM 3361 C C . ASP B 1 131 ? 2.449 -11.719 -11.766 1 97.06 131 ASP B C 1
ATOM 3363 O O . ASP B 1 131 ? 2.58 -10.539 -11.414 1 97.06 131 ASP B O 1
ATOM 3367 N N . VAL B 1 132 ? 1.959 -12.57 -11.039 1 96.81 132 VAL B N 1
ATOM 3368 C CA . VAL B 1 132 ? 1.397 -12.211 -9.734 1 96.81 132 VAL B CA 1
ATOM 3369 C C . VAL B 1 132 ? 2.521 -11.836 -8.773 1 96.81 132 VAL B C 1
ATOM 3371 O O . VAL B 1 132 ? 2.369 -10.914 -7.965 1 96.81 132 VAL B O 1
ATOM 3374 N N . LYS B 1 133 ? 3.566 -12.531 -8.922 1 96 133 LYS B N 1
ATOM 3375 C CA . LYS B 1 133 ? 4.715 -12.172 -8.094 1 96 133 LYS B CA 1
ATOM 3376 C C . LYS B 1 133 ? 5.207 -10.766 -8.414 1 96 133 LYS B C 1
ATOM 3378 O O . LYS B 1 133 ? 5.574 -10.008 -7.516 1 96 133 LYS B O 1
ATOM 3383 N N . ASN B 1 134 ? 5.195 -10.383 -9.617 1 95.25 134 ASN B N 1
ATOM 3384 C CA . ASN B 1 134 ? 5.562 -9.039 -10.023 1 95.25 134 ASN B CA 1
ATOM 3385 C C . ASN B 1 134 ? 4.57 -8 -9.5 1 95.25 134 ASN B C 1
ATOM 3387 O O . ASN B 1 134 ? 4.965 -6.914 -9.078 1 95.25 134 ASN B O 1
ATOM 3391 N N . GLU B 1 135 ? 3.412 -8.367 -9.531 1 96.38 135 GLU B N 1
ATOM 3392 C CA . GLU B 1 135 ? 2.393 -7.488 -8.961 1 96.38 135 GLU B CA 1
ATOM 3393 C C . GLU B 1 135 ? 2.625 -7.27 -7.469 1 96.38 135 GLU B C 1
ATOM 3395 O O . GLU B 1 135 ? 2.525 -6.141 -6.98 1 96.38 135 GLU B O 1
ATOM 3400 N N . CYS B 1 136 ? 2.908 -8.258 -6.84 1 93.44 136 CYS B N 1
ATOM 3401 C CA . CYS B 1 136 ? 3.193 -8.164 -5.414 1 93.44 136 CYS B CA 1
ATOM 3402 C C . CYS B 1 136 ? 4.363 -7.223 -5.152 1 93.44 136 CYS B C 1
ATOM 3404 O O . CYS B 1 136 ? 4.312 -6.402 -4.234 1 93.44 136 CYS B O 1
ATOM 3406 N N . LYS B 1 137 ? 5.32 -7.34 -5.945 1 94.12 137 LYS B N 1
ATOM 3407 C CA . LYS B 1 137 ? 6.48 -6.465 -5.809 1 94.12 137 LYS B CA 1
ATOM 3408 C C . LYS B 1 137 ? 6.09 -5 -5.992 1 94.12 137 LYS B C 1
ATOM 3410 O O . LYS B 1 137 ? 6.508 -4.137 -5.219 1 94.12 137 LYS B O 1
ATOM 3415 N N . SER B 1 138 ? 5.27 -4.785 -6.926 1 95 138 SER B N 1
ATOM 3416 C CA . SER B 1 138 ? 4.793 -3.432 -7.195 1 95 138 SER B CA 1
ATOM 3417 C C . SER B 1 138 ? 3.957 -2.898 -6.035 1 95 138 SER B C 1
ATOM 3419 O O . SER B 1 138 ? 4.109 -1.741 -5.637 1 95 138 SER B O 1
ATOM 3421 N N . LEU B 1 139 ? 3.166 -3.701 -5.512 1 91.25 139 LEU B N 1
ATOM 3422 C CA . LEU B 1 139 ? 2.311 -3.316 -4.391 1 91.25 139 LEU B CA 1
ATOM 3423 C C . LEU B 1 139 ? 3.143 -3.006 -3.152 1 91.25 139 LEU B C 1
ATOM 3425 O O . LEU B 1 139 ? 2.863 -2.039 -2.439 1 91.25 139 LEU B O 1
ATOM 3429 N N . ARG B 1 140 ? 4.156 -3.699 -3.01 1 91.06 140 ARG B N 1
ATOM 3430 C CA . ARG B 1 140 ? 5.051 -3.455 -1.884 1 91.06 140 ARG B CA 1
ATOM 3431 C C . ARG B 1 140 ? 5.758 -2.113 -2.029 1 91.06 140 ARG B C 1
ATOM 3433 O O . ARG B 1 140 ? 5.93 -1.386 -1.048 1 91.06 140 ARG B O 1
ATOM 3440 N N . HIS B 1 141 ? 6.117 -1.817 -3.191 1 88.62 141 HIS B N 1
ATOM 3441 C CA . HIS B 1 141 ? 6.727 -0.521 -3.461 1 88.62 141 HIS B CA 1
ATOM 3442 C C . HIS B 1 141 ? 5.754 0.618 -3.184 1 88.62 141 HIS B C 1
ATOM 3444 O O . HIS B 1 141 ? 6.117 1.612 -2.553 1 88.62 141 HIS B O 1
ATOM 3450 N N . THR B 1 142 ? 4.586 0.395 -3.584 1 88.62 142 THR B N 1
ATOM 3451 C CA . THR B 1 142 ? 3.547 1.386 -3.336 1 88.62 142 THR B CA 1
ATOM 3452 C C . THR B 1 142 ? 3.324 1.572 -1.837 1 88.62 142 THR B C 1
ATOM 3454 O O . THR B 1 142 ? 3.201 2.701 -1.358 1 88.62 142 THR B O 1
ATOM 3457 N N . ILE B 1 143 ? 3.268 0.525 -1.215 1 85.12 143 ILE B N 1
ATOM 3458 C CA . ILE B 1 143 ? 3.076 0.565 0.231 1 85.12 143 ILE B CA 1
ATOM 3459 C C . ILE B 1 143 ? 4.223 1.334 0.882 1 85.12 143 ILE B C 1
ATOM 3461 O O . ILE B 1 143 ? 3.996 2.184 1.746 1 85.12 143 ILE B O 1
ATOM 3465 N N . SER B 1 144 ? 5.379 1.087 0.469 1 85.38 144 SER B N 1
ATOM 3466 C CA . SER B 1 144 ? 6.543 1.779 1.016 1 85.38 144 SER B CA 1
ATOM 3467 C C . SER B 1 144 ? 6.434 3.287 0.812 1 85.38 144 SER B C 1
ATOM 3469 O O . SER B 1 144 ? 6.699 4.062 1.732 1 85.38 144 SER B O 1
ATOM 3471 N N . ASN B 1 145 ? 5.965 3.703 -0.294 1 80.56 145 ASN B N 1
ATOM 3472 C CA . ASN B 1 145 ? 5.781 5.117 -0.605 1 80.56 145 ASN B CA 1
ATOM 3473 C C . ASN B 1 145 ? 4.691 5.746 0.255 1 80.56 145 ASN B C 1
ATOM 3475 O O . ASN B 1 145 ? 4.855 6.855 0.766 1 80.56 145 ASN B O 1
ATOM 3479 N N . LEU B 1 146 ? 3.682 4.969 0.416 1 81.94 146 LEU B N 1
ATOM 3480 C CA . LEU B 1 146 ? 2.555 5.469 1.194 1 81.94 146 LEU B CA 1
ATOM 3481 C C . LEU B 1 146 ? 2.91 5.555 2.674 1 81.94 146 LEU B C 1
ATOM 3483 O O . LEU B 1 146 ? 2.463 6.465 3.373 1 81.94 146 LEU B O 1
ATOM 3487 N N . GLN B 1 147 ? 3.723 4.676 3.08 1 82.81 147 GLN B N 1
ATOM 3488 C CA . GLN B 1 147 ? 4.152 4.664 4.473 1 82.81 147 GLN B CA 1
ATOM 3489 C C . GLN B 1 147 ? 4.914 5.934 4.828 1 82.81 147 GLN B C 1
ATOM 3491 O O . GLN B 1 147 ? 4.785 6.457 5.938 1 82.81 147 GLN B O 1
ATOM 3496 N N . LEU B 1 148 ? 5.609 6.488 3.967 1 76.19 148 LEU B N 1
ATOM 3497 C CA . LEU B 1 148 ? 6.324 7.742 4.191 1 76.19 148 LEU B CA 1
ATOM 3498 C C . LEU B 1 148 ? 5.352 8.883 4.457 1 76.19 148 LEU B C 1
ATOM 3500 O O . LEU B 1 148 ? 5.578 9.703 5.352 1 76.19 148 LEU B O 1
ATOM 3504 N N . SER B 1 149 ? 4.309 8.859 3.773 1 75.25 149 SER B N 1
ATOM 3505 C CA . SER B 1 149 ? 3.277 9.875 3.965 1 75.25 149 SER B CA 1
ATOM 3506 C C . SER B 1 149 ? 2.58 9.711 5.309 1 75.25 149 SER B C 1
ATOM 3508 O O . SER B 1 149 ? 2.26 10.695 5.977 1 75.25 149 SER B O 1
ATOM 3510 N N . VAL B 1 150 ? 2.416 8.57 5.621 1 78.69 150 VAL B N 1
ATOM 3511 C CA . VAL B 1 150 ? 1.77 8.273 6.895 1 78.69 150 VAL B CA 1
ATOM 3512 C C . VAL B 1 150 ? 2.666 8.727 8.047 1 78.69 150 VAL B C 1
ATOM 3514 O O . VAL B 1 150 ? 2.178 9.242 9.055 1 78.69 150 VAL B O 1
ATOM 3517 N N . ASP B 1 151 ? 3.916 8.617 7.879 1 78.69 151 ASP B N 1
ATOM 3518 C CA . ASP B 1 151 ? 4.848 9.07 8.906 1 78.69 151 ASP B CA 1
ATOM 3519 C C . ASP B 1 151 ? 4.773 10.586 9.094 1 78.69 151 ASP B C 1
ATOM 3521 O O . ASP B 1 151 ? 4.84 11.078 10.219 1 78.69 151 ASP B O 1
ATOM 3525 N N . ASP B 1 152 ? 4.57 11.227 8.023 1 76.06 152 ASP B N 1
ATOM 3526 C CA . ASP B 1 152 ? 4.395 12.68 8.094 1 76.06 152 ASP B CA 1
ATOM 3527 C C . ASP B 1 152 ? 3.135 13.039 8.875 1 76.06 152 ASP B C 1
ATOM 3529 O O . ASP B 1 152 ? 3.133 14.008 9.641 1 76.06 152 ASP B O 1
ATOM 3533 N N . LEU B 1 153 ? 2.209 12.273 8.656 1 78.44 153 LEU B N 1
ATOM 3534 C CA . LEU B 1 153 ? 0.964 12.484 9.391 1 78.44 153 LEU B CA 1
ATOM 3535 C C . LEU B 1 153 ? 1.159 12.234 10.883 1 78.44 153 LEU B C 1
ATOM 3537 O O . LEU B 1 153 ? 0.618 12.961 11.711 1 78.44 153 LEU B O 1
ATOM 3541 N N . LYS B 1 154 ? 1.888 11.281 11.141 1 81.75 154 LYS B N 1
ATOM 3542 C CA . LYS B 1 154 ? 2.188 10.984 12.539 1 81.75 154 LYS B CA 1
ATOM 3543 C C . LYS B 1 154 ? 2.939 12.133 13.195 1 81.75 154 LYS B C 1
ATOM 3545 O O . LYS B 1 154 ? 2.719 12.438 14.367 1 81.75 154 LYS B O 1
ATOM 3550 N N . ASP B 1 155 ? 3.723 12.727 12.43 1 81.38 155 ASP B N 1
ATOM 3551 C CA . ASP B 1 155 ? 4.449 13.883 12.938 1 81.38 155 ASP B CA 1
ATOM 3552 C C . ASP B 1 155 ? 3.5 15.039 13.25 1 81.38 155 ASP B C 1
ATOM 3554 O O . ASP B 1 155 ? 3.682 15.75 14.242 1 81.38 155 ASP B O 1
ATOM 3558 N N . CYS B 1 156 ? 2.57 15.141 12.445 1 82.25 156 CYS B N 1
ATOM 3559 C CA . CYS B 1 156 ? 1.57 16.172 12.68 1 82.25 156 CYS B CA 1
ATOM 3560 C C . CYS B 1 156 ? 0.781 15.891 13.953 1 82.25 156 CYS B C 1
ATOM 3562 O O . CYS B 1 156 ? 0.528 16.797 14.75 1 82.25 156 CYS B O 1
ATOM 3564 N N . ARG B 1 157 ? 0.473 14.711 14.062 1 87.81 157 ARG B N 1
ATOM 3565 C CA . ARG B 1 157 ? -0.292 14.328 15.25 1 87.81 157 ARG B CA 1
ATOM 3566 C C . ARG B 1 157 ? 0.547 14.469 16.516 1 87.81 157 ARG B C 1
ATOM 3568 O O . ARG B 1 157 ? 0.049 14.914 17.547 1 87.81 157 ARG B O 1
ATOM 3575 N N . SER B 1 158 ? 1.742 14.133 16.406 1 90.31 158 SER B N 1
ATOM 3576 C CA . SER B 1 158 ? 2.65 14.328 17.531 1 90.31 158 SER B CA 1
ATOM 3577 C C . SER B 1 158 ? 2.805 15.805 17.859 1 90.31 158 SER B C 1
ATOM 3579 O O . SER B 1 158 ? 2.93 16.172 19.031 1 90.31 158 SER B O 1
ATOM 3581 N N . TRP B 1 159 ? 2.773 16.547 16.828 1 90.56 159 TRP B N 1
ATOM 3582 C CA . TRP B 1 159 ? 2.816 18 16.969 1 90.56 159 TRP B CA 1
ATOM 3583 C C . TRP B 1 159 ? 1.629 18.5 17.797 1 90.56 159 TRP B C 1
ATOM 3585 O O . TRP B 1 159 ? 1.789 19.328 18.688 1 90.56 159 TRP B O 1
ATOM 3595 N N . PHE B 1 160 ? 0.459 18.047 17.516 1 91.25 160 PHE B N 1
ATOM 3596 C CA . PHE B 1 160 ? -0.754 18.406 18.234 1 91.25 160 PHE B CA 1
ATOM 3597 C C . PHE B 1 160 ? -0.611 18.125 19.719 1 91.25 160 PHE B C 1
ATOM 3599 O O . PHE B 1 160 ? -0.877 19 20.562 1 91.25 160 PHE B O 1
ATOM 3606 N N . ILE B 1 161 ? -0.134 16.984 20.016 1 93.56 161 ILE B N 1
ATOM 3607 C CA . ILE B 1 161 ? -0.032 16.547 21.391 1 93.56 161 ILE B CA 1
ATOM 3608 C C . ILE B 1 161 ? 1.051 17.344 22.109 1 93.56 161 ILE B C 1
ATOM 3610 O O . ILE B 1 161 ? 0.846 17.812 23.234 1 93.56 161 ILE B O 1
ATOM 3614 N N . SER B 1 162 ? 2.15 17.547 21.453 1 94.38 162 SER B N 1
ATOM 3615 C CA . SER B 1 162 ? 3.252 18.297 22.062 1 94.38 162 SER B CA 1
ATOM 3616 C C . SER B 1 162 ? 2.889 19.766 22.25 1 94.38 162 SER B C 1
ATOM 3618 O O . SER B 1 162 ? 3.328 20.391 23.203 1 94.38 162 SER B O 1
ATOM 3620 N N . THR B 1 163 ? 2.09 20.266 21.375 1 93.38 163 THR B N 1
ATOM 3621 C CA . THR B 1 163 ? 1.614 21.641 21.516 1 93.38 163 THR B CA 1
ATOM 3622 C C . THR B 1 163 ? 0.685 21.766 22.734 1 93.38 163 THR B C 1
ATOM 3624 O O . THR B 1 163 ? 0.74 22.75 23.469 1 93.38 163 THR B O 1
ATOM 3627 N N . TYR B 1 164 ? -0.111 20.812 22.922 1 94.25 164 TYR B N 1
ATOM 3628 C CA . TYR B 1 164 ? -0.977 20.75 24.094 1 94.25 164 TYR B CA 1
ATOM 3629 C C . TYR B 1 164 ? -0.157 20.75 25.375 1 94.25 164 TYR B C 1
ATOM 3631 O O . TYR B 1 164 ? -0.476 21.453 26.328 1 94.25 164 TYR B O 1
ATOM 3639 N N . ARG B 1 165 ? 0.874 20.016 25.359 1 95.81 165 ARG B N 1
ATOM 3640 C CA . ARG B 1 165 ? 1.748 19.922 26.531 1 95.81 165 ARG B CA 1
ATOM 3641 C C . ARG B 1 165 ? 2.414 21.266 26.812 1 95.81 165 ARG B C 1
ATOM 3643 O O . ARG B 1 165 ? 2.535 21.672 27.969 1 95.81 165 ARG B O 1
ATOM 3650 N N . ARG B 1 166 ? 2.768 21.906 25.797 1 94.88 166 ARG B N 1
ATOM 3651 C CA . ARG B 1 166 ? 3.463 23.188 25.938 1 94.88 166 ARG B CA 1
ATOM 3652 C C . ARG B 1 166 ? 2.502 24.281 26.359 1 94.88 166 ARG B C 1
ATOM 3654 O O . ARG B 1 166 ? 2.754 24.984 27.344 1 94.88 166 ARG B O 1
ATOM 3661 N N . ASP B 1 167 ? 1.37 24.391 25.703 1 92.88 167 ASP B N 1
ATOM 3662 C CA . ASP B 1 167 ? 0.524 25.578 25.812 1 92.88 167 ASP B CA 1
ATOM 3663 C C . ASP B 1 167 ? -0.487 25.438 26.938 1 92.88 167 ASP B C 1
ATOM 3665 O O . ASP B 1 167 ? -0.925 26.438 27.516 1 92.88 167 ASP B O 1
ATOM 3669 N N . ILE B 1 168 ? -0.856 24.219 27.234 1 92.88 168 ILE B N 1
ATOM 3670 C CA . ILE B 1 168 ? -1.949 24.016 28.188 1 92.88 168 ILE B CA 1
ATOM 3671 C C . ILE B 1 168 ? -1.412 23.391 29.469 1 92.88 168 ILE B C 1
ATOM 3673 O O . ILE B 1 168 ? -1.595 23.938 30.562 1 92.88 168 ILE B O 1
ATOM 3677 N N . LEU B 1 169 ? -0.673 22.312 29.297 1 94.62 169 LEU B N 1
ATOM 3678 C CA . LEU B 1 169 ? -0.19 21.609 30.469 1 94.62 169 LEU B CA 1
ATOM 3679 C C . LEU B 1 169 ? 1.046 22.297 31.047 1 94.62 169 LEU B C 1
ATOM 3681 O O . LEU B 1 169 ? 1.4 22.078 32.219 1 94.62 169 LEU B O 1
ATOM 3685 N N . LEU B 1 170 ? 1.78 23.031 30.25 1 95.31 170 LEU B N 1
ATOM 3686 C CA . LEU B 1 170 ? 2.973 23.781 30.641 1 95.31 170 LEU B CA 1
ATOM 3687 C C . LEU B 1 170 ? 4.051 22.844 31.172 1 95.31 170 LEU B C 1
ATOM 3689 O O . LEU B 1 170 ? 4.711 23.156 32.156 1 95.31 170 LEU B O 1
ATOM 3693 N N . ASN B 1 171 ? 4.148 21.656 30.547 1 94.88 171 ASN B N 1
ATOM 3694 C CA . ASN B 1 171 ? 5.148 20.672 30.953 1 94.88 171 ASN B CA 1
ATOM 3695 C C . ASN B 1 171 ? 5.887 20.094 29.766 1 94.88 171 ASN B C 1
ATOM 3697 O O . ASN B 1 171 ? 6.242 18.906 29.766 1 94.88 171 ASN B O 1
ATOM 3701 N N . ALA B 1 172 ? 6.086 20.812 28.797 1 94.81 172 ALA B N 1
ATOM 3702 C CA . ALA B 1 172 ? 6.762 20.375 27.578 1 94.81 172 ALA B CA 1
ATOM 3703 C C . ALA B 1 172 ? 8.227 20.047 27.844 1 94.81 172 ALA B C 1
ATOM 3705 O O . ALA B 1 172 ? 8.898 20.75 28.609 1 94.81 172 ALA B O 1
ATOM 3706 N N . THR B 1 173 ? 8.664 18.953 27.281 1 94.44 173 THR B N 1
ATOM 3707 C CA . THR B 1 173 ? 10.062 18.547 27.344 1 94.44 173 THR B CA 1
ATOM 3708 C C . THR B 1 173 ? 10.844 19.078 26.156 1 94.44 173 THR B C 1
ATOM 3710 O O . THR B 1 173 ? 10.258 19.594 25.203 1 94.44 173 THR B O 1
ATOM 3713 N N . PRO B 1 174 ? 12.133 18.969 26.25 1 93.25 174 PRO B N 1
ATOM 3714 C CA . PRO B 1 174 ? 12.922 19.344 25.078 1 93.25 174 PRO B CA 1
ATOM 3715 C C . PRO B 1 174 ? 12.531 18.578 23.828 1 93.25 174 PRO B C 1
ATOM 3717 O O . PRO B 1 174 ? 12.539 19.125 22.719 1 93.25 174 PRO B O 1
ATOM 3720 N N . SER B 1 175 ? 12.188 17.406 24.078 1 92.38 175 SER B N 1
ATOM 3721 C CA . SER B 1 175 ? 11.742 16.594 22.953 1 92.38 175 SER B CA 1
ATOM 3722 C C . SER B 1 175 ? 10.453 17.156 22.359 1 92.38 175 SER B C 1
ATOM 3724 O O . SER B 1 175 ? 10.273 17.125 21.141 1 92.38 175 SER B O 1
ATOM 3726 N N . ASP B 1 176 ? 9.594 17.609 23.156 1 93.94 176 ASP B N 1
ATOM 3727 C CA . ASP B 1 176 ? 8.359 18.219 22.672 1 93.94 176 ASP B CA 1
ATOM 3728 C C . ASP B 1 176 ? 8.656 19.438 21.797 1 93.94 176 ASP B C 1
ATOM 3730 O O . ASP B 1 176 ? 8.008 19.641 20.766 1 93.94 176 ASP B O 1
ATOM 3734 N N . HIS B 1 177 ? 9.625 20.172 22.234 1 93.56 177 HIS B N 1
ATOM 3735 C CA . HIS B 1 177 ? 9.961 21.359 21.469 1 93.56 177 HIS B CA 1
ATOM 3736 C C . HIS B 1 177 ? 10.508 21 20.094 1 93.56 177 HIS B C 1
ATOM 3738 O O . HIS B 1 177 ? 10.211 21.688 19.109 1 93.56 177 HIS B O 1
ATOM 3744 N N . LEU B 1 178 ? 11.242 19.938 20.094 1 91 178 LEU B N 1
ATOM 3745 C CA . LEU B 1 178 ? 11.758 19.469 18.812 1 91 178 LEU B CA 1
ATOM 3746 C C . LEU B 1 178 ? 10.617 19.016 17.891 1 91 178 LEU B C 1
ATOM 3748 O O . LEU B 1 178 ? 10.617 19.312 16.703 1 91 178 LEU B O 1
ATOM 3752 N N . ILE B 1 179 ? 9.711 18.344 18.438 1 90 179 ILE B N 1
ATOM 3753 C CA . ILE B 1 179 ? 8.555 17.859 17.703 1 90 179 ILE B CA 1
ATOM 3754 C C . ILE B 1 179 ? 7.75 19.031 17.156 1 90 179 ILE B C 1
ATOM 3756 O O . ILE B 1 179 ? 7.32 19.016 16 1 90 179 ILE B O 1
ATOM 3760 N N . ILE B 1 180 ? 7.574 20 18 1 90.19 180 ILE B N 1
ATOM 3761 C CA . ILE B 1 180 ? 6.805 21.172 17.609 1 90.19 180 ILE B CA 1
ATOM 3762 C C . ILE B 1 180 ? 7.504 21.891 16.469 1 90.19 180 ILE B C 1
ATOM 3764 O O . ILE B 1 180 ? 6.863 22.281 15.484 1 90.19 180 ILE B O 1
ATOM 3768 N N . ASP B 1 181 ? 8.781 22 16.578 1 85.56 181 ASP B N 1
ATOM 3769 C CA . ASP B 1 181 ? 9.547 22.672 15.539 1 85.56 181 ASP B CA 1
ATOM 3770 C C . ASP B 1 181 ? 9.414 21.938 14.203 1 85.56 181 ASP B C 1
ATOM 3772 O O . ASP B 1 181 ? 9.188 22.578 13.172 1 85.56 181 ASP B O 1
ATOM 3776 N N . THR B 1 182 ? 9.523 20.719 14.336 1 80.88 182 THR B N 1
ATOM 3777 C CA . THR B 1 182 ? 9.406 19.891 13.141 1 80.88 182 THR B CA 1
ATOM 3778 C C . THR B 1 182 ? 7.996 19.969 12.57 1 80.88 182 THR B C 1
ATOM 3780 O O . THR B 1 182 ? 7.816 20.094 11.359 1 80.88 182 THR B O 1
ATOM 3783 N N . GLY B 1 183 ? 7.027 19.812 13.43 1 81.19 183 GLY B N 1
ATOM 3784 C CA . GLY B 1 183 ? 5.637 19.875 13.008 1 81.19 183 GLY B CA 1
ATOM 3785 C C . GLY B 1 183 ? 5.246 21.203 12.398 1 81.19 183 GLY B C 1
ATOM 3786 O O . GLY B 1 183 ? 4.477 21.266 11.438 1 81.19 183 GLY B O 1
ATOM 3787 N N . ASN B 1 184 ? 5.824 22.203 12.992 1 80.62 184 ASN B N 1
ATOM 3788 C CA . ASN B 1 184 ? 5.555 23.531 12.461 1 80.62 184 ASN B CA 1
ATOM 3789 C C . ASN B 1 184 ? 6.016 23.656 11.008 1 80.62 184 ASN B C 1
ATOM 3791 O O . ASN B 1 184 ? 5.348 24.297 10.195 1 80.62 184 ASN B O 1
ATOM 3795 N N . ARG B 1 185 ? 7.113 23.016 10.789 1 76.56 185 ARG B N 1
ATOM 3796 C CA . ARG B 1 185 ? 7.633 23.031 9.422 1 76.56 185 ARG B CA 1
ATOM 3797 C C . ARG B 1 185 ? 6.703 22.281 8.477 1 76.56 185 ARG B C 1
ATOM 3799 O O . ARG B 1 185 ? 6.492 22.719 7.336 1 76.56 185 ARG B O 1
ATOM 3806 N N . PHE B 1 186 ? 6.148 21.344 9.039 1 77.31 186 PHE B N 1
ATOM 3807 C CA . PHE B 1 186 ? 5.266 20.516 8.219 1 77.31 186 PHE B CA 1
ATOM 3808 C C . PHE B 1 186 ? 3.916 21.188 8.023 1 77.31 186 PHE B C 1
ATOM 3810 O O . PHE B 1 186 ? 3.383 21.234 6.914 1 77.31 186 PHE B O 1
ATOM 3817 N N . VAL B 1 187 ? 3.424 21.641 9.086 1 78.5 187 VAL B N 1
ATOM 3818 C CA . VAL B 1 187 ? 2.061 22.172 9.094 1 78.5 187 VAL B CA 1
ATOM 3819 C C . VAL B 1 187 ? 2.037 23.562 8.469 1 78.5 187 VAL B C 1
ATOM 3821 O O . VAL B 1 187 ? 1.133 23.891 7.695 1 78.5 187 VAL B O 1
ATOM 3824 N N . HIS B 1 188 ? 3.049 24.328 8.758 1 84.56 188 HIS B N 1
ATOM 3825 C CA . HIS B 1 188 ? 3.023 25.734 8.367 1 84.56 188 HIS B CA 1
ATOM 3826 C C . HIS B 1 188 ? 4.059 26.016 7.281 1 84.56 188 HIS B C 1
ATOM 3828 O O . HIS B 1 188 ? 4.129 27.125 6.758 1 84.56 188 HIS B O 1
ATOM 3834 N N . GLY B 1 189 ? 4.793 25 6.977 1 88.19 189 GLY B N 1
ATOM 3835 C CA . GLY B 1 189 ? 5.844 25.203 5.992 1 88.19 189 GLY B CA 1
ATOM 3836 C C . GLY B 1 189 ? 5.445 24.75 4.598 1 88.19 189 GLY B C 1
ATOM 3837 O O . GLY B 1 189 ? 4.543 23.922 4.441 1 88.19 189 GLY B O 1
ATOM 3838 N N . GLY B 1 190 ? 6.117 25.344 3.674 1 92.12 190 GLY B N 1
ATOM 3839 C CA . GLY B 1 190 ? 5.895 24.938 2.295 1 92.12 190 GLY B CA 1
ATOM 3840 C C . GLY B 1 190 ? 6.496 23.578 1.97 1 92.12 190 GLY B C 1
ATOM 3841 O O . GLY B 1 190 ? 7.508 23.188 2.557 1 92.12 190 GLY B O 1
ATOM 3842 N N . ASP B 1 191 ? 5.875 22.906 1.109 1 92.81 191 ASP B N 1
ATOM 3843 C CA . ASP B 1 191 ? 6.336 21.641 0.538 1 92.81 191 ASP B CA 1
ATOM 3844 C C . ASP B 1 191 ? 5.996 21.547 -0.948 1 92.81 191 ASP B C 1
ATOM 3846 O O . ASP B 1 191 ? 4.926 21.062 -1.318 1 92.81 191 ASP B O 1
ATOM 3850 N N . CYS B 1 192 ? 6.984 21.906 -1.671 1 95.69 192 CYS B N 1
ATOM 3851 C CA . CYS B 1 192 ? 6.695 22.125 -3.082 1 95.69 192 CYS B CA 1
ATOM 3852 C C . CYS B 1 192 ? 6.293 20.828 -3.766 1 95.69 192 CYS B C 1
ATOM 3854 O O . CYS B 1 192 ? 5.406 20.812 -4.621 1 95.69 192 CYS B O 1
ATOM 3856 N N . LYS B 1 193 ? 6.879 19.766 -3.355 1 91.38 193 LYS B N 1
ATOM 3857 C CA . LYS B 1 193 ? 6.594 18.484 -4.004 1 91.38 193 LYS B CA 1
ATOM 3858 C C . LYS B 1 193 ? 5.203 17.969 -3.635 1 91.38 193 LYS B C 1
ATOM 3860 O O . LYS B 1 193 ? 4.414 17.625 -4.512 1 91.38 193 LYS B O 1
ATOM 3865 N N . ARG B 1 194 ? 4.898 17.984 -2.426 1 87.94 194 ARG B N 1
ATOM 3866 C CA . ARG B 1 194 ? 3.594 17.5 -1.972 1 87.94 194 ARG B CA 1
ATOM 3867 C C . ARG B 1 194 ? 2.477 18.422 -2.451 1 87.94 194 ARG B C 1
ATOM 3869 O O . ARG B 1 194 ? 1.397 17.953 -2.822 1 87.94 194 ARG B O 1
ATOM 3876 N N . ASP B 1 195 ? 2.748 19.656 -2.367 1 92.94 195 ASP B N 1
ATOM 3877 C CA . ASP B 1 195 ? 1.741 20.625 -2.814 1 92.94 195 ASP B CA 1
ATOM 3878 C C . ASP B 1 195 ? 1.491 20.5 -4.316 1 92.94 195 ASP B C 1
ATOM 3880 O O . ASP B 1 195 ? 0.365 20.688 -4.781 1 92.94 195 ASP B O 1
ATOM 3884 N N . ALA B 1 196 ? 2.57 20.156 -5.031 1 93.12 196 ALA B N 1
ATOM 3885 C CA . ALA B 1 196 ? 2.412 19.984 -6.473 1 93.12 196 ALA B CA 1
ATOM 3886 C C . ALA B 1 196 ? 1.472 18.828 -6.789 1 93.12 196 ALA B C 1
ATOM 3888 O O . ALA B 1 196 ? 0.733 18.859 -7.773 1 93.12 196 ALA B O 1
ATOM 3889 N N . ASP B 1 197 ? 1.422 17.891 -5.957 1 88 197 ASP B N 1
ATOM 3890 C CA . ASP B 1 197 ? 0.59 16.703 -6.16 1 88 197 ASP B CA 1
ATOM 3891 C C . ASP B 1 197 ? -0.893 17.062 -6.043 1 88 197 ASP B C 1
ATOM 3893 O O . ASP B 1 197 ? -1.746 16.344 -6.57 1 88 197 ASP B O 1
ATOM 3897 N N . LEU B 1 198 ? -1.148 18.078 -5.359 1 90.94 198 LEU B N 1
ATOM 3898 C CA . LEU B 1 198 ? -2.537 18.484 -5.195 1 90.94 198 LEU B CA 1
ATOM 3899 C C . LEU B 1 198 ? -3.133 18.922 -6.527 1 90.94 198 LEU B C 1
ATOM 3901 O O . LEU B 1 198 ? -4.355 19.031 -6.66 1 90.94 198 LEU B O 1
ATOM 3905 N N . TYR B 1 199 ? -2.256 19.172 -7.402 1 92.06 199 TYR B N 1
ATOM 3906 C CA . TYR B 1 199 ? -2.711 19.703 -8.688 1 92.06 199 TYR B CA 1
ATOM 3907 C C . TYR B 1 199 ? -2.77 18.594 -9.742 1 92.06 199 TYR B C 1
ATOM 3909 O O . TYR B 1 199 ? -3.057 18.875 -10.906 1 92.06 199 TYR B O 1
ATOM 3917 N N . LYS B 1 200 ? -2.504 17.438 -9.203 1 84.19 200 LYS B N 1
ATOM 3918 C CA . LYS B 1 200 ? -2.598 16.312 -10.125 1 84.19 200 LYS B CA 1
ATOM 3919 C C . LYS B 1 200 ? -4.043 15.844 -10.273 1 84.19 200 LYS B C 1
ATOM 3921 O O . LYS B 1 200 ? -4.809 15.852 -9.305 1 84.19 200 LYS B O 1
ATOM 3926 N N . HIS B 1 201 ? -4.531 15.531 -11.461 1 69.75 201 HIS B N 1
ATOM 3927 C CA . HIS B 1 201 ? -5.859 14.984 -11.703 1 69.75 201 HIS B CA 1
ATOM 3928 C C . HIS B 1 201 ? -5.996 13.586 -11.117 1 69.75 201 HIS B C 1
ATOM 3930 O O . HIS B 1 201 ? -5.047 12.797 -11.156 1 69.75 201 HIS B O 1
ATOM 3936 N N . PRO B 1 202 ? -7.352 13.188 -10.281 1 63.72 202 PRO B N 1
ATOM 3937 C CA . PRO B 1 202 ? -8.68 13.797 -10.188 1 63.72 202 PRO B CA 1
ATOM 3938 C C . PRO B 1 202 ? -8.883 14.555 -8.867 1 63.72 202 PRO B C 1
ATOM 3940 O O . PRO B 1 202 ? -8.32 14.172 -7.84 1 63.72 202 PRO B O 1
ATOM 3943 N N . GLY B 1 203 ? -9.469 15.766 -8.82 1 59.66 203 GLY B N 1
ATOM 3944 C CA . GLY B 1 203 ? -9.961 16.438 -7.621 1 59.66 203 GLY B CA 1
ATOM 3945 C C . GLY B 1 203 ? -8.977 17.438 -7.059 1 59.66 203 GLY B C 1
ATOM 3946 O O . GLY B 1 203 ? -8.852 17.578 -5.84 1 59.66 203 GLY B O 1
ATOM 3947 N N . ARG B 1 204 ? -8.492 18.25 -7.984 1 66.69 204 ARG B N 1
ATOM 3948 C CA . ARG B 1 204 ? -7.262 19.016 -8.117 1 66.69 204 ARG B CA 1
ATOM 3949 C C . ARG B 1 204 ? -7.496 20.484 -7.793 1 66.69 204 ARG B C 1
ATOM 3951 O O . ARG B 1 204 ? -8.609 21 -7.945 1 66.69 204 ARG B O 1
ATOM 3958 N N . ARG B 1 205 ? -6.711 20.906 -7.023 1 88.06 205 ARG B N 1
ATOM 3959 C CA . ARG B 1 205 ? -6.609 22.375 -7 1 88.06 205 ARG B CA 1
ATOM 3960 C C . ARG B 1 205 ? -6.297 22.922 -8.383 1 88.06 205 ARG B C 1
ATOM 3962 O O . ARG B 1 205 ? -5.578 22.281 -9.164 1 88.06 205 ARG B O 1
ATOM 3969 N N . ARG B 1 206 ? -6.984 23.969 -8.75 1 90.94 206 ARG B N 1
ATOM 3970 C CA . ARG B 1 206 ? -6.801 24.547 -10.078 1 90.94 206 ARG B CA 1
ATOM 3971 C C . ARG B 1 206 ? -6.223 25.953 -9.992 1 90.94 206 ARG B C 1
ATOM 3973 O O . ARG B 1 206 ? -6.102 26.641 -11 1 90.94 206 ARG B O 1
ATOM 3980 N N . ASP B 1 207 ? -5.996 26.438 -8.836 1 94 207 ASP B N 1
ATOM 3981 C CA . ASP B 1 207 ? -5.402 27.75 -8.648 1 94 207 ASP B CA 1
ATOM 3982 C C . ASP B 1 207 ? -3.885 27.703 -8.812 1 94 207 ASP B C 1
ATOM 3984 O O . ASP B 1 207 ? -3.143 28.016 -7.883 1 94 207 ASP B O 1
ATOM 3988 N N . PHE B 1 208 ? -3.42 27.5 -10.039 1 95.19 208 PHE B N 1
ATOM 3989 C CA . PHE B 1 208 ? -2.012 27.328 -10.375 1 95.19 208 PHE B CA 1
ATOM 3990 C C . PHE B 1 208 ? -1.23 28.609 -10.055 1 95.19 208 PHE B C 1
ATOM 3992 O O . PHE B 1 208 ? -0.062 28.531 -9.664 1 95.19 208 PHE B O 1
ATOM 3999 N N . ASP B 1 209 ? -1.905 29.688 -10.141 1 95.81 209 ASP B N 1
ATOM 4000 C CA . ASP B 1 209 ? -1.251 30.953 -9.859 1 95.81 209 ASP B CA 1
ATOM 4001 C C . ASP B 1 209 ? -0.808 31.047 -8.406 1 95.81 209 ASP B C 1
ATOM 4003 O O . ASP B 1 209 ? 0.261 31.578 -8.102 1 95.81 209 ASP B O 1
ATOM 4007 N N . THR B 1 210 ? -1.607 30.531 -7.57 1 96.44 210 THR B N 1
ATOM 4008 C CA . THR B 1 210 ? -1.283 30.531 -6.145 1 96.44 210 THR B CA 1
ATOM 4009 C C . THR B 1 210 ? -0.041 29.688 -5.871 1 96.44 210 THR B C 1
ATOM 4011 O O . THR B 1 210 ? 0.843 30.109 -5.121 1 96.44 210 THR B O 1
ATOM 4014 N N . TYR B 1 211 ? -0.048 28.562 -6.535 1 96.94 211 TYR B N 1
ATOM 4015 C CA . TYR B 1 211 ? 1.11 27.688 -6.375 1 96.94 211 TYR B CA 1
ATOM 4016 C C . TYR B 1 211 ? 2.383 28.375 -6.855 1 96.94 211 TYR B C 1
ATOM 4018 O O . TYR B 1 211 ? 3.42 28.312 -6.191 1 96.94 211 TYR B O 1
ATOM 4026 N N . MET B 1 212 ? 2.262 29.047 -7.922 1 96.94 212 MET B N 1
ATOM 4027 C CA . MET B 1 212 ? 3.43 29.688 -8.508 1 96.94 212 MET B CA 1
ATOM 4028 C C . MET B 1 212 ? 3.9 30.859 -7.637 1 96.94 212 MET B C 1
ATOM 4030 O O . MET B 1 212 ? 5.102 31.125 -7.551 1 96.94 212 MET B O 1
ATOM 4034 N N . LYS B 1 213 ? 3.02 31.5 -7.016 1 96.5 213 LYS B N 1
ATOM 4035 C CA . LYS B 1 213 ? 3.398 32.562 -6.102 1 96.5 213 LYS B CA 1
ATOM 4036 C C . LYS B 1 213 ? 4.148 32 -4.891 1 96.5 213 LYS B C 1
ATOM 4038 O O . LYS B 1 213 ? 5.066 32.656 -4.375 1 96.5 213 LYS B O 1
ATOM 4043 N N . LEU B 1 214 ? 3.783 30.828 -4.516 1 96.88 214 LEU B N 1
ATOM 4044 C CA . LEU B 1 214 ? 4.402 30.203 -3.348 1 96.88 214 LEU B CA 1
ATOM 4045 C C . LEU B 1 214 ? 5.789 29.672 -3.689 1 96.88 214 LEU B C 1
ATOM 4047 O O . LEU B 1 214 ? 6.734 29.844 -2.922 1 96.88 214 LEU B O 1
ATOM 4051 N N . TYR B 1 215 ? 5.844 29.047 -4.898 1 97.56 215 TYR B N 1
ATOM 4052 C CA . TYR B 1 215 ? 7.043 28.25 -5.137 1 97.56 215 TYR B CA 1
ATOM 4053 C C . TYR B 1 215 ? 7.801 28.766 -6.355 1 97.56 215 TYR B C 1
ATOM 4055 O O . TYR B 1 215 ? 8.938 28.359 -6.605 1 97.56 215 TYR B O 1
ATOM 4063 N N . GLY B 1 216 ? 7.246 29.625 -7.168 1 96.44 216 GLY B N 1
ATOM 4064 C CA . GLY B 1 216 ? 7.922 30.25 -8.297 1 96.44 216 GLY B CA 1
ATOM 4065 C C . GLY B 1 216 ? 7.859 29.406 -9.562 1 96.44 216 GLY B C 1
ATOM 4066 O O . GLY B 1 216 ? 8.203 29.891 -10.648 1 96.44 216 GLY B O 1
ATOM 4067 N N . LEU B 1 217 ? 7.477 28.172 -9.461 1 97.5 217 LEU B N 1
ATOM 4068 C CA . LEU B 1 217 ? 7.441 27.25 -10.594 1 97.5 217 LEU B CA 1
ATOM 4069 C C . LEU B 1 217 ? 6.062 26.609 -10.734 1 97.5 217 LEU B C 1
ATOM 4071 O O . LEU B 1 217 ? 5.32 26.516 -9.758 1 97.5 217 LEU B O 1
ATOM 4075 N N . HIS B 1 218 ? 5.789 26.281 -11.953 1 96.94 218 HIS B N 1
ATOM 4076 C CA . HIS B 1 218 ? 4.559 25.516 -12.188 1 96.94 218 HIS B CA 1
ATOM 4077 C C . HIS B 1 218 ? 4.625 24.141 -11.547 1 96.94 218 HIS B C 1
ATOM 4079 O O . HIS B 1 218 ? 5.672 23.484 -11.57 1 96.94 218 HIS B O 1
ATOM 4085 N N . PRO B 1 219 ? 3.449 23.719 -10.984 1 96 219 PRO B N 1
ATOM 4086 C CA . PRO B 1 219 ? 3.486 22.438 -10.289 1 96 219 PRO B CA 1
ATOM 4087 C C . PRO B 1 219 ? 3.885 21.266 -11.195 1 96 219 PRO B C 1
ATOM 4089 O O . PRO B 1 219 ? 4.547 20.328 -10.75 1 96 219 PRO B O 1
ATOM 4092 N N . ASP B 1 220 ? 3.539 21.344 -12.453 1 94.5 220 ASP B N 1
ATOM 4093 C CA . ASP B 1 220 ? 3.914 20.281 -13.383 1 94.5 220 ASP B CA 1
ATOM 4094 C C . ASP B 1 220 ? 5.43 20.203 -13.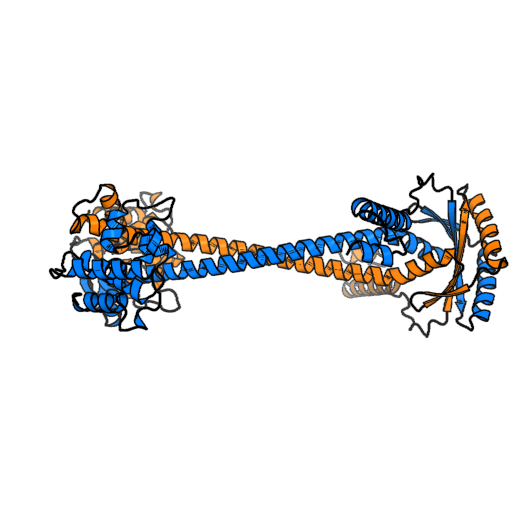547 1 94.5 220 ASP B C 1
ATOM 4096 O O . ASP B 1 220 ? 5.988 19.109 -13.672 1 94.5 220 ASP B O 1
ATOM 4100 N N . ILE B 1 221 ? 6.016 21.297 -13.516 1 96.06 221 ILE B N 1
ATOM 4101 C CA . ILE B 1 221 ? 7.469 21.359 -13.648 1 96.06 221 ILE B CA 1
ATOM 4102 C C . ILE B 1 221 ? 8.125 20.781 -12.391 1 96.06 221 ILE B C 1
ATOM 4104 O O . ILE B 1 221 ? 9.078 20.016 -12.484 1 96.06 221 ILE B O 1
ATOM 4108 N N . VAL B 1 222 ? 7.594 21.172 -11.258 1 96.25 222 VAL B N 1
ATOM 4109 C CA . VAL B 1 222 ? 8.148 20.703 -9.992 1 96.25 222 VAL B CA 1
ATOM 4110 C C . VAL B 1 222 ? 8.039 19.172 -9.906 1 96.25 222 VAL B C 1
ATOM 4112 O O . VAL B 1 222 ? 8.984 18.5 -9.484 1 96.25 222 VAL B O 1
ATOM 4115 N N . ARG B 1 223 ? 6.977 18.656 -10.391 1 91.88 223 ARG B N 1
ATOM 4116 C CA . ARG B 1 223 ? 6.738 17.219 -10.328 1 91.88 223 ARG B CA 1
ATOM 4117 C C . ARG B 1 223 ? 7.66 16.469 -11.289 1 91.88 223 ARG B C 1
ATOM 4119 O O . ARG B 1 223 ? 8.156 15.391 -10.969 1 91.88 223 ARG B O 1
ATOM 4126 N N . SER B 1 224 ? 7.949 17.094 -12.367 1 92.5 224 SER B N 1
ATOM 4127 C CA . SER B 1 224 ? 8.617 16.344 -13.438 1 92.5 224 SER B CA 1
ATOM 41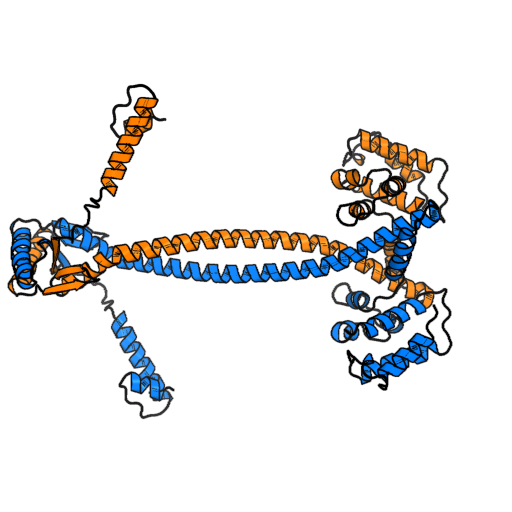28 C C . SER B 1 224 ? 10.109 16.641 -13.461 1 92.5 224 SER B C 1
ATOM 4130 O O . SER B 1 224 ? 10.906 15.797 -13.883 1 92.5 224 SER B O 1
ATOM 4132 N N . SER B 1 225 ? 10.477 17.812 -12.977 1 93.69 225 SER B N 1
ATOM 4133 C CA . SER B 1 225 ? 11.836 18.234 -13.32 1 93.69 225 SER B CA 1
ATOM 4134 C C . SER B 1 225 ? 12.641 18.578 -12.07 1 93.69 225 SER B C 1
ATOM 4136 O O . SER B 1 225 ? 13.867 18.641 -12.117 1 93.69 225 SER B O 1
ATOM 4138 N N . VAL B 1 226 ? 12.031 18.797 -10.961 1 94.06 226 VAL B N 1
ATOM 4139 C CA . VAL B 1 226 ? 12.75 19.266 -9.781 1 94.06 226 VAL B CA 1
ATOM 4140 C C . VAL B 1 226 ? 12.984 18.078 -8.836 1 94.06 226 VAL B C 1
ATOM 4142 O O . VAL B 1 226 ? 12.055 17.578 -8.203 1 94.06 226 VAL B O 1
ATOM 4145 N N . TRP B 1 227 ? 14.297 17.734 -8.781 1 91.44 227 TRP B N 1
ATOM 4146 C CA . TRP B 1 227 ? 14.625 16.594 -7.934 1 91.44 227 TRP B CA 1
ATOM 4147 C C . TRP B 1 227 ? 15.758 16.922 -6.977 1 91.44 227 TRP B C 1
ATOM 4149 O O . TRP B 1 227 ? 15.961 16.234 -5.977 1 91.44 227 TRP B O 1
ATOM 4159 N N . TYR B 1 228 ? 16.438 18 -7.316 1 93.44 228 TYR B N 1
ATOM 4160 C CA . TYR B 1 228 ? 17.594 18.375 -6.512 1 93.44 228 TYR B CA 1
ATOM 4161 C C . TYR B 1 228 ? 17.172 18.875 -5.141 1 93.44 228 TYR B C 1
ATOM 4163 O O . TYR B 1 228 ? 16.406 19.844 -5.031 1 93.44 228 TYR B O 1
ATOM 4171 N N . THR B 1 229 ? 17.703 18.281 -4.062 1 94 229 THR B N 1
ATOM 4172 C CA . THR B 1 229 ? 17.297 18.562 -2.691 1 94 229 THR B CA 1
ATOM 4173 C C . THR B 1 229 ? 17.5 20.031 -2.357 1 94 229 THR B C 1
ATOM 4175 O O . THR B 1 229 ? 16.656 20.641 -1.693 1 94 229 THR B O 1
ATOM 4178 N N . ALA B 1 230 ? 18.578 20.547 -2.832 1 95.19 230 ALA B N 1
ATOM 4179 C CA . ALA B 1 230 ? 18.844 21.953 -2.541 1 95.19 230 ALA B CA 1
ATOM 4180 C C . ALA B 1 230 ? 17.781 22.859 -3.152 1 95.19 230 ALA B C 1
ATOM 4182 O O . ALA B 1 230 ? 17.375 23.844 -2.539 1 95.19 230 ALA B O 1
ATOM 4183 N N . THR B 1 231 ? 17.344 22.516 -4.336 1 96.94 231 THR B N 1
ATOM 4184 C CA . THR B 1 231 ? 16.297 23.281 -5.004 1 96.94 231 THR B CA 1
ATOM 4185 C C . THR B 1 231 ? 14.984 23.156 -4.246 1 96.94 231 THR B C 1
ATOM 4187 O O . THR B 1 231 ? 14.312 24.172 -3.996 1 96.94 231 THR B O 1
ATOM 4190 N N . ILE B 1 232 ? 14.688 21.984 -3.824 1 95.81 232 ILE B N 1
ATOM 4191 C CA . ILE B 1 232 ? 13.453 21.719 -3.096 1 95.81 232 ILE B CA 1
ATOM 4192 C C . ILE B 1 232 ? 13.445 22.5 -1.788 1 95.81 232 ILE B C 1
ATOM 4194 O O . ILE B 1 232 ? 12.461 23.172 -1.468 1 95.81 232 ILE B O 1
ATOM 4198 N N . ASN B 1 233 ? 14.539 22.484 -1.138 1 94.62 233 ASN B N 1
ATOM 4199 C CA . ASN B 1 233 ? 14.641 23.172 0.142 1 94.62 233 ASN B CA 1
ATOM 4200 C C . ASN B 1 233 ? 14.469 24.688 -0.022 1 94.62 233 ASN B C 1
ATOM 4202 O O . ASN B 1 233 ? 13.828 25.344 0.805 1 94.62 233 ASN B O 1
ATOM 4206 N N . LEU B 1 234 ? 15.023 25.172 -1.02 1 96.81 234 LEU B N 1
ATOM 4207 C CA . LEU B 1 234 ? 14.93 26.609 -1.249 1 96.81 234 LEU B CA 1
ATOM 4208 C C . LEU B 1 234 ? 13.492 27.016 -1.558 1 96.81 234 LEU B C 1
ATOM 4210 O O . LEU B 1 234 ? 12.992 28 -1.02 1 96.81 234 LEU B O 1
ATOM 4214 N N . LEU B 1 235 ? 12.859 26.25 -2.451 1 97.25 235 LEU B N 1
ATOM 4215 C CA . LEU B 1 235 ? 11.469 26.547 -2.781 1 97.25 235 LEU B CA 1
ATOM 4216 C C . LEU B 1 235 ? 10.594 26.469 -1.538 1 97.25 235 LEU B C 1
ATOM 4218 O O . LEU B 1 235 ? 9.719 27.312 -1.338 1 97.25 235 LEU B O 1
ATOM 4222 N N . ASN B 1 236 ? 10.867 25.516 -0.725 1 95.5 236 ASN B N 1
ATOM 4223 C CA . ASN B 1 236 ? 10.117 25.359 0.516 1 95.5 236 ASN B CA 1
ATOM 4224 C C . ASN B 1 236 ? 10.352 26.516 1.471 1 95.5 236 ASN B C 1
ATOM 4226 O O . ASN B 1 236 ? 9.422 27 2.121 1 95.5 236 ASN B O 1
ATOM 4230 N N . THR B 1 237 ? 11.547 26.906 1.521 1 94.81 237 THR B N 1
ATOM 4231 C CA . THR B 1 237 ? 11.891 28.047 2.369 1 94.81 237 THR B CA 1
ATOM 4232 C C . THR B 1 237 ? 11.164 29.312 1.911 1 94.81 237 THR B C 1
ATOM 4234 O O . THR B 1 237 ? 10.594 30.031 2.729 1 94.81 237 THR B O 1
ATOM 4237 N N . HIS B 1 238 ? 11.195 29.531 0.71 1 96.5 238 HIS B N 1
ATOM 4238 C CA . HIS B 1 238 ? 10.5 30.688 0.152 1 96.5 238 HIS B CA 1
ATOM 4239 C C . HIS B 1 238 ? 9.023 30.672 0.525 1 96.5 238 HIS B C 1
ATOM 4241 O O . HIS B 1 238 ? 8.492 31.656 1.036 1 96.5 238 HIS B O 1
ATOM 4247 N N . ALA B 1 239 ? 8.391 29.531 0.244 1 96.44 239 ALA B N 1
ATOM 4248 C CA . ALA B 1 239 ? 6.961 29.406 0.497 1 96.44 239 ALA B CA 1
ATOM 4249 C C . ALA B 1 239 ? 6.645 29.578 1.979 1 96.44 239 ALA B C 1
ATOM 4251 O O . ALA B 1 239 ? 5.641 30.203 2.334 1 96.44 239 ALA B O 1
ATOM 4252 N N . THR B 1 240 ? 7.492 29.016 2.805 1 93.81 240 THR B N 1
ATOM 4253 C CA . THR B 1 240 ? 7.305 29.109 4.246 1 93.81 240 THR B CA 1
ATOM 4254 C C . THR B 1 240 ? 7.34 30.578 4.699 1 93.81 240 THR B C 1
ATOM 4256 O O . THR B 1 240 ? 6.5 31 5.496 1 93.81 240 THR B O 1
ATOM 4259 N N . ILE B 1 241 ? 8.25 31.312 4.172 1 93.62 241 ILE B N 1
ATOM 4260 C CA . ILE B 1 241 ? 8.461 32.688 4.574 1 93.62 241 ILE B CA 1
ATOM 4261 C C . ILE B 1 241 ? 7.312 33.562 4.07 1 93.62 241 ILE B C 1
ATOM 4263 O O . ILE B 1 241 ? 6.715 34.312 4.836 1 93.62 241 ILE B O 1
ATOM 4267 N N . ILE B 1 242 ? 6.91 33.375 2.896 1 94.12 242 ILE B N 1
ATOM 4268 C CA . ILE B 1 242 ? 5.949 34.281 2.311 1 94.12 242 ILE B CA 1
ATOM 4269 C C . ILE B 1 242 ? 4.547 33.969 2.824 1 94.12 242 ILE B C 1
ATOM 4271 O O . ILE B 1 242 ? 3.652 34.812 2.775 1 94.12 242 ILE B O 1
ATOM 4275 N N . ALA B 1 243 ? 4.406 32.75 3.289 1 93.25 243 ALA B N 1
ATOM 4276 C CA . ALA B 1 243 ? 3.092 32.344 3.779 1 93.25 243 ALA B CA 1
ATOM 4277 C C . ALA B 1 243 ? 2.887 32.781 5.227 1 93.25 243 ALA B C 1
ATOM 4279 O O . ALA B 1 243 ? 1.779 32.688 5.762 1 93.25 243 ALA B O 1
ATOM 4280 N N . ASP B 1 244 ? 3.873 33.219 5.828 1 90.12 244 ASP B N 1
ATOM 4281 C CA . ASP B 1 244 ? 3.77 33.656 7.219 1 90.12 244 ASP B CA 1
ATOM 4282 C C . ASP B 1 244 ? 3.455 35.125 7.309 1 90.12 244 ASP B C 1
ATOM 4284 O O . ASP B 1 244 ? 4.312 35.969 7.02 1 90.12 244 ASP B O 1
ATOM 4288 N N . LYS B 1 245 ? 2.34 35.438 7.855 1 87 245 LYS B N 1
ATOM 4289 C CA . LYS B 1 245 ? 1.878 36.844 7.918 1 87 245 LYS B CA 1
ATOM 4290 C C . LYS B 1 245 ? 2.725 37.656 8.891 1 87 245 LYS B C 1
ATOM 4292 O O . LYS B 1 245 ? 2.734 38.875 8.828 1 87 245 LYS B O 1
ATOM 4297 N N . ASN B 1 246 ? 3.432 36.969 9.68 1 86.69 246 ASN B N 1
ATOM 4298 C CA . ASN B 1 246 ? 4.199 37.656 10.719 1 86.69 246 ASN B CA 1
ATOM 4299 C C . ASN B 1 246 ? 5.613 38 10.234 1 86.69 246 ASN B C 1
ATOM 4301 O O . ASN B 1 246 ? 6.352 38.719 10.914 1 86.69 246 ASN B O 1
ATOM 4305 N N . ILE B 1 247 ? 5.945 37.5 9.102 1 89.5 247 ILE B N 1
ATOM 4306 C CA . ILE B 1 247 ? 7.297 37.719 8.594 1 89.5 247 ILE B CA 1
ATOM 4307 C C . ILE B 1 247 ? 7.277 38.844 7.559 1 89.5 247 ILE B C 1
ATOM 4309 O O . ILE B 1 247 ? 6.531 38.781 6.582 1 89.5 247 ILE B O 1
ATOM 4313 N N . LYS B 1 248 ? 8.07 39.812 7.812 1 89.5 248 LYS B N 1
ATOM 4314 C CA . LYS B 1 248 ? 8.305 40.844 6.828 1 89.5 248 LYS B CA 1
ATOM 4315 C C . LYS B 1 248 ? 9.555 40.562 6.004 1 89.5 248 LYS B C 1
ATOM 4317 O O . LYS B 1 248 ? 10.641 40.375 6.562 1 89.5 248 LYS B O 1
ATOM 4322 N N . VAL B 1 249 ? 9.328 40.531 4.742 1 90.19 249 VAL B N 1
ATOM 4323 C CA . VAL B 1 249 ? 10.461 40.188 3.889 1 90.19 249 VAL B CA 1
ATOM 4324 C C . VAL B 1 249 ? 11.148 41.469 3.395 1 90.19 249 VAL B C 1
ATOM 4326 O O . VAL B 1 249 ? 10.508 42.5 3.221 1 90.19 249 VAL B O 1
ATOM 4329 N N . PRO B 1 250 ? 12.414 41.344 3.215 1 91.19 250 PRO B N 1
ATOM 4330 C CA . PRO B 1 250 ? 13.156 42.5 2.676 1 91.19 250 PRO B CA 1
ATOM 4331 C C . PRO B 1 250 ? 12.711 42.875 1.267 1 91.19 250 PRO B C 1
ATOM 4333 O O . PRO B 1 250 ? 12.039 42.094 0.594 1 91.19 250 PRO B O 1
ATOM 4336 N N . THR B 1 251 ? 13.078 44.062 0.881 1 89 251 THR B N 1
ATOM 4337 C CA . THR B 1 251 ? 12.641 44.656 -0.382 1 89 251 THR B CA 1
ATOM 4338 C C . THR B 1 251 ? 13.148 43.844 -1.562 1 89 251 THR B C 1
ATOM 4340 O O . THR B 1 251 ? 12.453 43.688 -2.572 1 89 251 THR B O 1
ATOM 4343 N N . ASP B 1 252 ? 14.289 43.188 -1.365 1 92.56 252 ASP B N 1
ATOM 4344 C CA . ASP B 1 252 ? 14.898 42.5 -2.486 1 92.56 252 ASP B CA 1
ATOM 4345 C C . ASP B 1 252 ? 14.523 41 -2.477 1 92.56 252 ASP B C 1
ATOM 4347 O O . ASP B 1 252 ? 14.93 40.25 -3.357 1 92.56 252 ASP B O 1
ATOM 4351 N N . PHE B 1 253 ? 13.742 40.625 -1.606 1 95.5 253 PHE B N 1
ATOM 4352 C CA . PHE B 1 253 ? 13.406 39.219 -1.396 1 95.5 253 PHE B CA 1
ATOM 4353 C C . PHE B 1 253 ? 12.797 38.625 -2.654 1 95.5 253 PHE B C 1
ATOM 4355 O O . PHE B 1 253 ? 13.25 37.562 -3.137 1 95.5 253 PHE B O 1
ATOM 4362 N N . HIS B 1 254 ? 11.867 39.312 -3.242 1 94.38 254 HIS B N 1
ATOM 4363 C CA . HIS B 1 254 ? 11.133 38.781 -4.391 1 94.38 254 HIS B CA 1
ATOM 4364 C C . HIS B 1 254 ? 12 38.781 -5.645 1 94.38 254 HIS B C 1
ATOM 4366 O O . HIS B 1 254 ? 11.945 37.844 -6.438 1 94.38 254 HIS B O 1
ATOM 4372 N N . LYS B 1 255 ? 12.75 39.781 -5.734 1 96 255 LYS B N 1
ATOM 4373 C CA . LYS B 1 255 ? 13.641 39.875 -6.883 1 96 255 LYS B CA 1
ATOM 4374 C C . LYS B 1 255 ? 14.672 38.75 -6.867 1 96 255 LYS B C 1
ATOM 4376 O O . LYS B 1 255 ? 14.969 38.156 -7.91 1 96 255 LYS B O 1
ATOM 4381 N N . LEU B 1 256 ? 15.141 38.469 -5.758 1 96.75 256 LEU B N 1
ATOM 4382 C CA . LEU B 1 256 ? 16.203 37.469 -5.621 1 96.75 256 LEU B CA 1
ATOM 4383 C C . LEU B 1 256 ? 15.672 36.062 -5.906 1 96.75 256 LEU B C 1
ATOM 4385 O O . LEU B 1 256 ? 16.359 35.25 -6.52 1 96.75 256 LEU B O 1
ATOM 4389 N N . VAL B 1 257 ? 14.508 35.781 -5.406 1 97.06 257 VAL B N 1
ATOM 4390 C CA . VAL B 1 257 ? 13.961 34.469 -5.699 1 97.06 257 VAL B CA 1
ATOM 4391 C C . VAL B 1 257 ? 13.648 34.344 -7.188 1 97.06 257 VAL B C 1
ATOM 4393 O O . VAL B 1 257 ? 13.828 33.281 -7.785 1 97.06 257 VAL B O 1
ATOM 4396 N N . ASP B 1 258 ? 13.164 35.406 -7.797 1 96.94 258 ASP B N 1
ATOM 4397 C CA . ASP B 1 258 ? 12.906 35.406 -9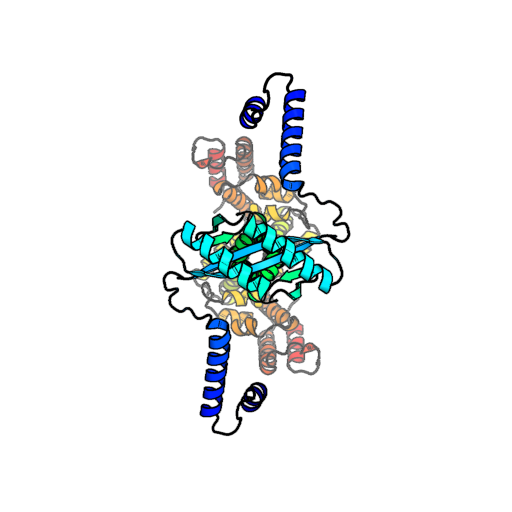.234 1 96.94 258 ASP B CA 1
ATOM 4398 C C . ASP B 1 258 ? 14.188 35.125 -10.023 1 96.94 258 ASP B C 1
ATOM 4400 O O . ASP B 1 258 ? 14.18 34.406 -11.008 1 96.94 258 ASP B O 1
ATOM 4404 N N . ASP B 1 259 ? 15.203 35.75 -9.531 1 97.38 259 ASP B N 1
ATOM 4405 C CA . ASP B 1 259 ? 16.5 35.531 -10.172 1 97.38 259 ASP B CA 1
ATOM 4406 C C . ASP B 1 259 ? 16.922 34.062 -10.078 1 97.38 259 ASP B C 1
ATOM 4408 O O . ASP B 1 259 ? 17.469 33.5 -11.031 1 97.38 259 ASP B O 1
ATOM 4412 N N . PHE B 1 260 ? 16.719 33.469 -8.977 1 98.25 260 PHE B N 1
ATOM 4413 C CA . PHE B 1 260 ? 17.047 32.062 -8.781 1 98.25 260 PHE B CA 1
ATOM 4414 C C . PHE B 1 260 ? 16.234 31.188 -9.719 1 98.25 260 PHE B C 1
ATOM 4416 O O . PHE B 1 260 ? 16.781 30.312 -10.391 1 98.25 260 PHE B O 1
ATOM 4423 N N . ILE B 1 261 ? 14.922 31.438 -9.758 1 98.12 261 ILE B N 1
ATOM 4424 C CA . ILE B 1 261 ? 14.016 30.641 -10.57 1 98.12 261 ILE B CA 1
ATOM 4425 C C . ILE B 1 261 ? 14.406 30.734 -12.039 1 98.12 261 ILE B C 1
ATOM 4427 O O . ILE B 1 261 ? 14.477 29.734 -12.75 1 98.12 261 ILE B O 1
ATOM 4431 N N . GLN B 1 262 ? 14.68 31.938 -12.453 1 97.44 262 GLN B N 1
ATOM 4432 C CA . GLN B 1 262 ? 15.078 32.156 -13.844 1 97.44 262 GLN B CA 1
ATOM 4433 C C . GLN B 1 262 ? 16.375 31.438 -14.164 1 97.44 262 GLN B C 1
ATOM 4435 O O . GLN B 1 262 ? 16.516 30.812 -15.219 1 97.44 262 GLN B O 1
ATOM 4440 N N . SER B 1 263 ? 17.312 31.547 -13.258 1 97.69 263 SER B N 1
ATOM 4441 C CA . SER B 1 263 ? 18.594 30.875 -13.445 1 97.69 263 SER B CA 1
ATOM 4442 C C . SER B 1 263 ? 18.422 29.359 -13.469 1 97.69 263 SER B C 1
ATOM 4444 O O . SER B 1 263 ? 19.094 28.656 -14.242 1 97.69 263 SER B O 1
ATOM 4446 N N . LEU B 1 264 ? 17.578 28.859 -12.648 1 97.69 264 LEU B N 1
ATOM 4447 C CA . LEU B 1 264 ? 17.312 27.438 -12.586 1 97.69 264 LEU B CA 1
ATOM 4448 C C . LEU B 1 264 ? 16.688 26.938 -13.891 1 97.69 264 LEU B C 1
ATOM 4450 O O . LEU B 1 264 ? 17.094 25.891 -14.414 1 97.69 264 LEU B O 1
ATOM 4454 N N . GLU B 1 265 ? 15.711 27.672 -14.375 1 96.94 265 GLU B N 1
ATOM 4455 C CA . GLU B 1 265 ? 15.055 27.328 -15.641 1 96.94 265 GLU B CA 1
ATOM 4456 C C . GLU B 1 265 ? 16.062 27.328 -16.797 1 96.94 265 GLU B C 1
ATOM 4458 O O . GLU B 1 265 ? 16.047 26.422 -17.625 1 96.94 265 GLU B O 1
ATOM 4463 N N . ARG B 1 266 ? 16.875 28.297 -16.766 1 95.81 266 ARG B N 1
ATOM 4464 C CA . ARG B 1 266 ? 17.875 28.422 -17.812 1 95.81 266 ARG B CA 1
ATOM 4465 C C . ARG B 1 266 ? 18.859 27.25 -17.766 1 95.81 266 ARG B C 1
ATOM 4467 O O . ARG B 1 266 ? 19.391 26.844 -18.797 1 95.81 266 ARG B O 1
ATOM 4474 N N . SER B 1 267 ? 19.062 26.734 -16.641 1 95.62 267 SER B N 1
ATOM 4475 C CA . SER B 1 267 ? 19.984 25.609 -16.453 1 95.62 267 SER B CA 1
ATOM 4476 C C . SER B 1 267 ? 19.297 24.281 -16.75 1 95.62 267 SER B C 1
ATOM 4478 O O . SER B 1 267 ? 19.906 23.219 -16.594 1 95.62 267 SER B O 1
ATOM 4480 N N . ASN B 1 268 ? 18.047 24.344 -17.172 1 95.56 268 ASN B N 1
ATOM 4481 C CA . ASN B 1 268 ? 17.234 23.141 -17.391 1 95.56 268 ASN B CA 1
ATOM 4482 C C . ASN B 1 268 ? 17.172 22.281 -16.125 1 95.56 268 ASN B C 1
ATOM 4484 O O . ASN B 1 268 ? 17.391 21.062 -16.203 1 95.56 268 ASN B O 1
ATOM 4488 N N . TYR B 1 269 ? 17.062 22.984 -15.008 1 95.69 269 TYR B N 1
ATOM 4489 C CA . TYR B 1 269 ? 16.859 22.359 -13.703 1 95.69 269 TYR B CA 1
ATOM 4490 C C . TYR B 1 269 ? 18.016 21.438 -13.344 1 95.69 269 TYR B C 1
ATOM 4492 O O . TYR B 1 269 ? 17.797 20.297 -12.961 1 95.69 269 TYR B O 1
ATOM 4500 N N . ASP B 1 270 ? 19.125 22.016 -13.375 1 93.44 270 ASP B N 1
ATOM 4501 C CA . ASP B 1 270 ? 20.359 21.344 -13.023 1 93.44 270 ASP B CA 1
ATOM 4502 C C . ASP B 1 270 ? 20.297 20.766 -11.609 1 93.44 270 ASP B C 1
ATOM 4504 O O . ASP B 1 270 ? 19.922 21.453 -10.664 1 93.44 270 ASP B O 1
ATOM 4508 N N . GLU B 1 271 ? 20.812 19.469 -11.445 1 91.62 271 GLU B N 1
ATOM 4509 C CA . GLU B 1 271 ? 20.672 18.75 -10.18 1 91.62 271 GLU B CA 1
ATOM 4510 C C . GLU B 1 271 ? 21.969 18.75 -9.398 1 91.62 271 GLU B C 1
ATOM 4512 O O . GLU B 1 271 ? 22.109 18.031 -8.406 1 91.62 271 GLU B O 1
ATOM 4517 N N . GLU B 1 272 ? 22.906 19.562 -9.836 1 93.75 272 GLU B N 1
ATOM 4518 C CA . GLU B 1 272 ? 24.172 19.594 -9.117 1 93.75 272 GLU B CA 1
ATOM 4519 C C . GLU B 1 272 ? 24.844 20.953 -9.234 1 93.75 272 GLU B C 1
ATOM 4521 O O . GLU B 1 272 ? 26.062 21.047 -9.336 1 93.75 272 GLU B O 1
ATOM 4526 N N . TYR B 1 273 ? 23.938 21.922 -9.281 1 94.94 273 TYR B N 1
ATOM 4527 C CA . TYR B 1 273 ? 24.516 23.25 -9.531 1 94.94 273 TYR B CA 1
ATOM 4528 C C . TYR B 1 273 ? 25.406 23.688 -8.375 1 94.94 273 TYR B C 1
ATOM 4530 O O . TYR B 1 273 ? 26.297 24.516 -8.555 1 94.94 273 TYR B O 1
ATOM 4538 N N . LEU B 1 274 ? 25.281 23.141 -7.203 1 95.81 274 LEU B N 1
ATOM 4539 C CA . LEU B 1 274 ? 26.078 23.578 -6.055 1 95.81 274 LEU B CA 1
ATOM 4540 C C . LEU B 1 274 ? 27.516 23.078 -6.176 1 95.81 274 LEU B C 1
ATOM 4542 O O . LEU B 1 274 ? 28.406 23.562 -5.465 1 95.81 274 LEU B O 1
ATOM 4546 N N . ASN B 1 275 ? 27.703 22.141 -7.051 1 94.94 275 ASN B N 1
ATOM 4547 C CA . ASN B 1 275 ? 29.062 21.641 -7.297 1 94.94 275 ASN B CA 1
ATOM 4548 C C . ASN B 1 275 ? 29.891 22.672 -8.062 1 94.94 275 ASN B C 1
ATOM 4550 O O . ASN B 1 275 ? 31.125 22.578 -8.078 1 94.94 275 ASN B O 1
ATOM 4554 N N . ASP B 1 276 ? 29.281 23.594 -8.766 1 94.94 276 ASP B N 1
ATOM 4555 C CA . ASP B 1 276 ? 29.938 24.688 -9.461 1 94.94 276 ASP B CA 1
ATOM 4556 C C . ASP B 1 276 ? 29.656 26.031 -8.773 1 94.94 276 ASP B C 1
ATOM 4558 O O . ASP B 1 276 ? 28.656 26.688 -9.094 1 94.94 276 ASP B O 1
ATOM 4562 N N . PRO B 1 277 ? 30.594 26.484 -7.973 1 93.88 277 PRO B N 1
ATOM 4563 C CA . PRO B 1 277 ? 30.344 27.688 -7.164 1 93.88 277 PRO B CA 1
ATOM 4564 C C . PRO B 1 277 ? 30.188 28.938 -8.016 1 93.88 277 PRO B C 1
ATOM 4566 O O . PRO B 1 277 ? 29.641 29.938 -7.547 1 93.88 277 PRO B O 1
ATOM 4569 N N . MET B 1 278 ? 30.562 28.844 -9.281 1 94 278 MET B N 1
ATOM 4570 C CA . MET B 1 278 ? 30.547 30.047 -10.102 1 94 278 MET B CA 1
ATOM 4571 C C . MET B 1 278 ? 29.359 30.031 -11.062 1 94 278 MET B C 1
ATOM 4573 O O . MET B 1 278 ? 29.125 31 -11.789 1 94 278 MET B O 1
ATOM 4577 N N . SER B 1 279 ? 28.578 29.016 -10.938 1 94.81 279 SER B N 1
ATOM 4578 C CA . SER B 1 279 ? 27.406 28.984 -11.812 1 94.81 279 SER B CA 1
ATOM 4579 C C . SER B 1 279 ? 26.391 30.047 -11.414 1 94.81 279 SER B C 1
ATOM 4581 O O . SER B 1 279 ? 26.281 30.406 -10.234 1 94.81 279 SER B O 1
ATOM 4583 N N . ARG B 1 280 ? 25.656 30.516 -12.375 1 95.88 280 ARG B N 1
ATOM 4584 C CA . ARG B 1 280 ? 24.656 31.531 -12.141 1 95.88 280 ARG B CA 1
ATOM 4585 C C . ARG B 1 280 ? 23.594 31.062 -11.148 1 95.88 280 ARG B C 1
ATOM 4587 O O . ARG B 1 280 ? 23.141 31.828 -10.297 1 95.88 280 ARG B O 1
ATOM 4594 N N . VAL B 1 281 ? 23.266 29.812 -11.297 1 97.12 281 VAL B N 1
ATOM 4595 C CA . VAL B 1 281 ? 22.234 29.25 -10.414 1 97.12 281 VAL B CA 1
ATOM 4596 C C . VAL B 1 281 ? 22.766 29.203 -8.984 1 97.12 281 VAL B C 1
ATOM 4598 O O . VAL B 1 281 ? 22.047 29.547 -8.039 1 97.12 281 VAL B O 1
ATOM 4601 N N . THR B 1 282 ? 24 28.812 -8.812 1 97.69 282 THR B N 1
ATOM 4602 C CA . THR B 1 282 ? 24.594 28.703 -7.484 1 97.69 282 THR B CA 1
ATOM 4603 C C . THR B 1 282 ? 24.703 30.078 -6.832 1 97.69 282 THR B C 1
ATOM 4605 O O . THR B 1 282 ? 24.391 30.234 -5.648 1 97.69 282 THR B O 1
ATOM 4608 N N . LEU B 1 283 ? 25.078 31.031 -7.578 1 97.25 283 LEU B N 1
ATOM 4609 C CA . LEU B 1 283 ? 25.203 32.375 -7.062 1 97.25 283 LEU B CA 1
ATOM 4610 C C . LEU B 1 283 ? 23.828 32.938 -6.648 1 97.25 283 LEU B C 1
ATOM 4612 O O . LEU B 1 283 ? 23.703 33.531 -5.594 1 97.25 283 LEU B O 1
ATOM 4616 N N . ALA B 1 284 ? 22.859 32.688 -7.48 1 97.62 284 ALA B N 1
ATOM 4617 C CA . ALA B 1 284 ? 21.5 33.125 -7.168 1 97.62 284 ALA B CA 1
ATOM 4618 C C . ALA B 1 284 ? 20.953 32.406 -5.941 1 97.62 284 ALA B C 1
ATOM 4620 O O . ALA B 1 284 ? 20.234 33 -5.133 1 97.62 284 ALA B O 1
ATOM 4621 N N . TYR B 1 285 ? 21.312 31.156 -5.836 1 97.5 285 TYR B N 1
ATOM 4622 C CA . TYR B 1 285 ? 20.922 30.328 -4.703 1 97.5 285 TYR B CA 1
ATOM 4623 C C . TYR B 1 285 ? 21.391 30.938 -3.391 1 97.5 285 TYR B C 1
ATOM 4625 O O . TYR B 1 285 ? 20.594 31.172 -2.479 1 97.5 285 TYR B O 1
ATOM 4633 N N . TRP B 1 286 ? 22.656 31.25 -3.348 1 97.12 286 TRP B N 1
ATOM 4634 C CA . TRP B 1 286 ? 23.234 31.781 -2.117 1 97.12 286 TRP B CA 1
ATOM 4635 C C . TRP B 1 286 ? 22.766 33.219 -1.863 1 97.12 286 TRP B C 1
ATOM 4637 O O . TRP B 1 286 ? 22.594 33.625 -0.712 1 97.12 286 TRP B O 1
ATOM 4647 N N . ALA B 1 287 ? 22.547 33.969 -2.85 1 96.44 287 ALA B N 1
ATOM 4648 C CA . ALA B 1 287 ? 22.062 35.344 -2.707 1 96.44 287 ALA B CA 1
ATOM 4649 C C . ALA B 1 287 ? 20.688 35.375 -2.051 1 96.44 287 ALA B C 1
ATOM 4651 O O . ALA B 1 287 ? 20.422 36.219 -1.185 1 96.44 287 ALA B O 1
ATOM 4652 N N . PHE B 1 288 ? 19.844 34.5 -2.471 1 97.12 288 PHE B N 1
ATOM 4653 C CA . PHE B 1 288 ? 18.5 34.438 -1.91 1 97.12 288 PHE B CA 1
ATOM 4654 C C . PHE B 1 288 ? 18.547 33.969 -0.458 1 97.12 288 PHE B C 1
ATOM 4656 O O . PHE B 1 288 ? 17.875 34.562 0.402 1 97.12 288 PHE B O 1
ATOM 4663 N N . LEU B 1 289 ? 19.359 32.906 -0.164 1 95.5 289 LEU B N 1
ATOM 4664 C CA . LEU B 1 289 ? 19.406 32.344 1.181 1 95.5 289 LEU B CA 1
ATOM 4665 C C . LEU B 1 289 ? 19.953 33.375 2.178 1 95.5 289 LEU B C 1
ATOM 4667 O O . LEU B 1 289 ? 19.562 33.375 3.35 1 95.5 289 LEU B O 1
ATOM 4671 N N . LYS B 1 290 ? 20.734 34.188 1.701 1 93.38 290 LYS B N 1
ATOM 4672 C CA . LYS B 1 290 ? 21.359 35.188 2.559 1 93.38 290 LYS B CA 1
ATOM 4673 C C . LYS B 1 290 ? 20.328 36.188 3.072 1 93.38 290 LYS B C 1
ATOM 4675 O O . LYS B 1 290 ? 20.453 36.719 4.184 1 93.38 290 LYS B O 1
ATOM 4680 N N . VAL B 1 291 ? 19.281 36.438 2.352 1 93.19 291 VAL B N 1
ATOM 4681 C CA . VAL B 1 291 ? 18.312 37.469 2.715 1 93.19 291 VAL B CA 1
ATOM 4682 C C . VAL B 1 291 ? 17.141 36.844 3.457 1 93.19 291 VAL B C 1
ATOM 4684 O O . VAL B 1 291 ? 16.297 37.562 4.008 1 93.19 291 VAL B O 1
ATOM 4687 N N . CYS B 1 292 ? 17.062 35.562 3.521 1 92.38 292 CYS B N 1
ATOM 4688 C CA . CYS B 1 292 ? 15.953 34.875 4.184 1 92.38 292 CYS B CA 1
ATOM 4689 C C . CYS B 1 292 ? 15.977 35.125 5.684 1 92.38 292 CYS B C 1
ATOM 4691 O O . CYS B 1 292 ? 17.031 35.031 6.32 1 92.38 292 CYS B O 1
ATOM 4693 N N . PRO B 1 293 ? 14.805 35.531 6.156 1 86.56 293 PRO B N 1
ATOM 4694 C CA . PRO B 1 293 ? 14.734 35.75 7.605 1 86.56 293 PRO B CA 1
ATOM 4695 C C . PRO B 1 293 ? 14.891 34.469 8.406 1 86.56 293 PRO B C 1
ATOM 4697 O O . PRO B 1 293 ? 14.547 33.375 7.914 1 86.56 293 PRO B O 1
ATOM 4700 N N . ALA B 1 294 ? 15.578 34.469 9.625 1 66.38 294 ALA B N 1
ATOM 4701 C CA . ALA B 1 294 ? 15.789 33.312 10.516 1 66.38 294 ALA B CA 1
ATOM 4702 C C . ALA B 1 294 ? 14.5 32.938 11.234 1 66.38 294 ALA B C 1
ATOM 4704 O O . ALA B 1 294 ? 13.656 33.781 11.508 1 66.38 294 ALA B O 1
#

Secondary structure (DSSP, 8-state):
-HHHHHHHTT----S-HHHHHHHHHHHHHHHHHHHS--------S--EEEEEEEEEEE---HHHHHHHHHHHHHHHHHTT--EEEEETTEEEEE-GGGHHHHHHHHHHHHHHHHHHHHHHHHHHHHHHHHHHHHHHHHHHHHHHHHHHHHHHHHHHHHHHHHHHIIIII----HHHHHHHHHHHHHHHS--HHHHHHTTSSSS----HHHHHHHHSS-HHHHHHH---HHHHHHHHHHHHHHT-TTPPPPTTHHHHHHHHHHHHHHTTS-S-GGG-TTSHHHHHHHHHHHHS--/-HHHHHHHTT----S-HHHHHHHHHHHHHHHHHHHS--------S--EEEEEEEEEEE---HHHHHHHHHHHHHHHHHTT--EEEEETTEEEEE-TTHHHHHHHHHHHHHHHHHHHHHHHHHHHHHHHHHHHHHHHHHHHHHHHHHHHHHHHHHHHHHHHHHHHIIIII----HHHHHHHHHHHHHHHS--HHHHHHTTSSSS----HHHHHHHHSS-HHHHHHH---HHHHHHHHHHHHHHT-TTPPPPTTHHHHHHHHHHHHHHTTS-S-GGG-TTSHHHHHHHHHHHHS--

Nearest PDB structures (foldseek):
  9cpc-assembly1_3L  TM=2.484E-01  e=4.754E+00  Sus scrofa
  9cpc-assembly1_3L  TM=2.359E-01  e=4.136E+00  Sus scrofa

pLDDT: mean 85.9, std 15.23, range [27.86, 98.25]

Sequence (588 aa):
ELRCQLKALGLSSTGRKASLLQRLQTAQETLTKSDSASSDSPQTPDVHCDAIAVATIEIADPEIMIEQAQEMLKGAIDNHQLQYQTIRGMPVVTNQQGVRYAKDHFDREAFASRLETTENALENIKTELIDVKNECKSLRHTISNLQLSVDDLKDCRSWFISTYRRDILLNATPSDHLIIDTGNRFVHGGDCKRDADLYKHPGRRRDFDTYMKLYGLHPDIVRSSVWYTATINLLNTHATIIADKNIKVPTDFHKLVDDFIQSLERSNYDEEYLNDPMSRVTLAYWAFLKVCPAELRCQLKALGLSSTGRKASLLQRLQTAQETLTKSDSASSDSPQTPDVHCDAIAVATIEIADPEIMIEQAQEMLKGAIDNHQLQYQTIRGMPVVTNQQGVRYAKDHFDREAFASRLETTENALENIKTELIDVKNECKSLRHTISNLQLSVDDLKDCRSWFISTYRRDILLNATPSDHLIIDTGNRFVHGGDCKRDADLYKHPGRRRDFDTYMKLYGLHPDIVRSSVWYTATINLLNTHATIIADKNIKVPTDFHKLVDDFIQSLERSNYDEEYLNDPMSRVTLAYWAFLKVCPA